Protein 6L59 (pdb70)

CATH classification: 3.40.718.10

B-factor: mean 50.69, std 16.34, range [25.05, 114.05]

Organism: Homo sapiens (NCBI:txid9606)

GO terms:
  GO:0000287 magnesium ion binding (F, IDA)
  GO:0004449 isocitrate dehydrogenase (NAD+) activity (F, IDA)
  GO:0004449 isocitrate dehydrogenase (NAD+) activity (F, EXP)
  GO:0045242 isocitrate dehydrogenase complex (NAD+) (C, IDA)
  GO:0005739 mitochondrion (C, HTP)
  GO:0005759 mitochondrial matrix (C, TAS)
  GO:0006099 tricarboxylic acid cycle (P, TAS)
  GO:0005515 protein binding (F, IPI)
  GO:0005739 mitochondrion (C, IDA)
  GO:0006099 tricarboxylic acid cycle (P, IDA)
  GO:0005634 nucleus (C, HDA)

Structure (mmCIF, N/CA/C/O backbone):
data_6L59
#
_entry.id   6L59
#
_cell.length_a   111.964
_cell.length_b   111.964
_cell.length_c   145.578
_cell.angle_alpha   90.000
_cell.angle_beta   90.000
_cell.angle_gamma   120.000
#
_symmetry.space_group_name_H-M   'P 31 2 1'
#
loop_
_entity.id
_entity.type
_entity.pdbx_description
1 polymer 'Isocitrate dehydrogenase [NAD] subunit alpha, mitochondrial'
2 polymer 'Isocitrate dehydrogenase [NAD] subunit gamma, mitochondrial'
3 non-polymer "ADENOSINE-5'-TRIPHOSPHATE"
4 non-polymer 'MAGNESIUM ION'
5 non-polymer 'CITRIC ACID'
6 water water
#
loop_
_atom_site.group_PDB
_atom_site.id
_atom_site.type_symbol
_atom_site.label_atom_id
_atom_site.label_alt_id
_atom_site.label_comp_id
_atom_site.label_asym_id
_atom_site.label_entity_id
_atom_site.label_seq_id
_atom_site.pdbx_PDB_ins_code
_atom_site.Cartn_x
_atom_site.Cartn_y
_atom_site.Cartn_z
_atom_site.occupancy
_atom_site.B_iso_or_equiv
_atom_site.auth_seq_id
_atom_site.auth_comp_id
_atom_site.auth_asym_id
_atom_site.auth_atom_id
_atom_site.pdbx_PDB_model_num
ATOM 1 N N . VAL A 1 7 ? -32.571 -13.105 34.287 1.00 85.64 4 VAL A N 1
ATOM 2 C CA . VAL A 1 7 ? -33.767 -12.457 34.822 1.00 92.47 4 VAL A CA 1
ATOM 3 C C . VAL A 1 7 ? -33.325 -11.259 35.674 1.00 92.74 4 VAL A C 1
ATOM 4 O O . VAL A 1 7 ? -33.199 -11.352 36.901 1.00 87.56 4 VAL A O 1
ATOM 8 N N . GLN A 1 8 ? -33.064 -10.139 34.995 1.00 93.78 5 GLN A N 1
ATOM 9 C CA . GLN A 1 8 ? -32.577 -8.926 35.637 1.00 88.56 5 GLN A CA 1
ATOM 10 C C . GLN A 1 8 ? -33.736 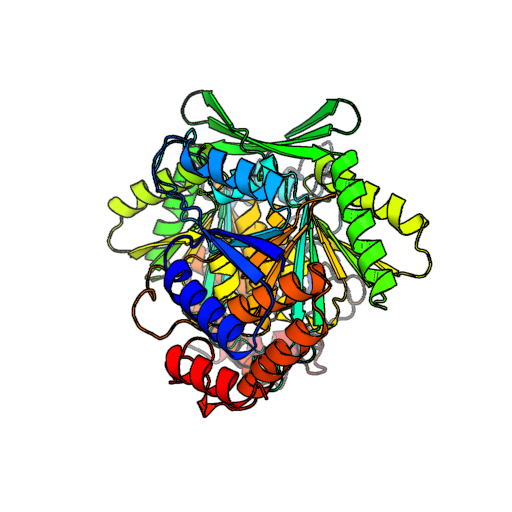-8.168 36.292 1.00 84.37 5 GLN A C 1
ATOM 11 O O . GLN A 1 8 ? -34.911 -8.529 36.153 1.00 81.64 5 GLN A O 1
ATOM 17 N N . THR A 1 9 ? -33.393 -7.113 37.037 1.00 83.88 6 THR A N 1
ATOM 18 C CA . THR A 1 9 ? -34.381 -6.271 37.700 1.00 82.29 6 THR A CA 1
ATOM 19 C C . THR A 1 9 ? -34.181 -4.810 37.315 1.00 82.57 6 THR A C 1
ATOM 20 O O . THR A 1 9 ? -33.084 -4.379 36.950 1.00 77.34 6 THR A O 1
ATOM 24 N N . VAL A 1 10 ? -35.268 -4.051 37.416 1.00 80.45 7 VAL A N 1
ATOM 25 C CA . VAL A 1 10 ? -35.286 -2.655 37.012 1.00 79.25 7 VAL A CA 1
ATOM 26 C C . VAL A 1 10 ? -35.385 -1.779 38.253 1.00 74.99 7 VAL A C 1
ATOM 27 O O . VAL A 1 10 ? -35.829 -2.210 39.321 1.00 78.72 7 VAL A O 1
ATOM 31 N N . THR A 1 11 ? -34.967 -0.528 38.104 1.00 71.16 8 THR A N 1
ATOM 32 C CA . THR A 1 11 ? -35.190 0.480 39.131 1.00 64.97 8 THR A CA 1
ATOM 33 C C . THR A 1 11 ? -36.509 1.174 38.819 1.00 65.61 8 THR A C 1
ATOM 34 O O . THR A 1 11 ? -36.624 1.881 37.813 1.00 66.13 8 THR A O 1
ATOM 38 N N . LEU A 1 12 ? -37.507 0.961 39.665 1.00 63.77 9 LEU A N 1
ATOM 39 C CA . LEU A 1 12 ? -38.812 1.582 39.496 1.00 65.18 9 LEU A CA 1
ATOM 40 C C . LEU A 1 12 ? -38.893 2.835 40.360 1.00 65.64 9 LEU A C 1
ATOM 41 O O . LEU A 1 12 ? -38.511 2.812 41.534 1.00 67.29 9 LEU A O 1
ATOM 46 N N . ILE A 1 13 ? -39.373 3.925 39.770 1.00 62.01 10 ILE A N 1
ATOM 47 C CA . ILE A 1 13 ? -39.534 5.200 40.465 1.00 60.11 10 ILE A CA 1
ATOM 48 C C . ILE A 1 13 ? -40.987 5.631 40.319 1.00 62.02 10 ILE A C 1
ATOM 49 O O . ILE A 1 13 ? -41.333 6.361 39.377 1.00 61.29 10 ILE A O 1
ATOM 54 N N . PRO A 1 14 ? -41.869 5.192 41.218 1.00 66.80 11 PRO A N 1
ATOM 55 C CA . PRO A 1 14 ? -43.307 5.452 41.025 1.00 67.14 11 PRO A CA 1
ATOM 56 C C . PRO A 1 14 ? -43.654 6.923 40.950 1.00 65.38 11 PRO A C 1
ATOM 57 O O . PRO A 1 14 ? -44.626 7.275 40.275 1.00 65.44 11 PRO A O 1
ATOM 61 N N . GLY A 1 15 ? -42.889 7.794 41.613 1.00 61.20 12 GLY A N 1
ATOM 62 C CA . GLY A 1 15 ? -43.211 9.203 41.545 1.00 60.50 12 GLY A CA 1
ATOM 63 C C . GLY A 1 15 ? -44.450 9.527 42.362 1.00 67.19 12 GLY A C 1
ATOM 64 O O . GLY A 1 15 ? -44.861 8.777 43.247 1.00 70.72 12 GLY A O 1
ATOM 65 N N . ASP A 1 16 ? -45.069 10.657 42.035 1.00 65.39 13 ASP A N 1
ATOM 66 C CA . ASP A 1 16 ? -46.085 11.246 42.893 1.00 67.06 13 ASP A CA 1
ATOM 67 C C . ASP A 1 16 ? -47.438 11.281 42.195 1.00 64.22 13 ASP A C 1
ATOM 68 O O . ASP A 1 16 ? -47.564 10.969 41.007 1.00 66.06 13 ASP A O 1
ATOM 73 N N . GLY A 1 17 ? -48.457 11.656 42.972 1.00 59.06 14 GLY A N 1
ATOM 74 C CA . GLY A 1 17 ? -49.831 11.727 42.511 1.00 61.40 14 GLY A CA 1
ATOM 75 C C . GLY A 1 17 ? -50.366 10.417 41.965 1.00 67.15 14 GLY A C 1
ATOM 76 O O . GLY A 1 17 ? -50.580 9.458 42.717 1.00 61.89 14 GLY A O 1
ATOM 77 N N . ILE A 1 18 ? -50.597 10.368 40.646 1.00 66.28 15 ILE A N 1
ATOM 78 C CA . ILE A 1 18 ? -51.029 9.134 39.991 1.00 63.04 15 ILE A CA 1
ATOM 79 C C . ILE A 1 18 ? -49.871 8.200 39.704 1.00 60.77 15 ILE A C 1
ATOM 80 O O . ILE A 1 18 ? -50.100 7.082 39.226 1.00 63.09 15 ILE A O 1
ATOM 85 N N . GLY A 1 19 ? -48.642 8.623 39.982 1.00 57.57 16 GLY A N 1
ATOM 86 C CA . GLY A 1 19 ? -47.469 7.817 39.754 1.00 56.42 16 GLY A CA 1
ATOM 87 C C . GLY A 1 19 ? -47.555 6.394 40.275 1.00 62.87 16 GLY A C 1
ATOM 88 O O . GLY A 1 19 ? -47.365 5.433 39.521 1.00 62.22 16 GLY A O 1
ATOM 89 N N . PRO A 1 20 ? -47.811 6.227 41.587 1.00 67.46 17 PRO A N 1
ATOM 90 C CA . PRO A 1 20 ? -47.908 4.858 42.141 1.00 61.58 17 PRO A CA 1
ATOM 91 C C . PRO A 1 20 ? -48.936 3.985 41.433 1.00 59.48 17 PRO A C 1
ATOM 92 O O . PRO A 1 20 ? -48.608 2.870 41.007 1.00 58.16 17 PRO A O 1
ATOM 96 N N . GLU A 1 21 ? -50.176 4.470 41.306 1.00 62.25 18 GLU A N 1
ATOM 97 C CA . GLU A 1 21 ? -51.254 3.765 40.618 1.00 61.08 18 GLU A CA 1
ATOM 98 C C . GLU A 1 21 ? -50.815 3.136 39.298 1.00 66.82 18 GLU A C 1
ATOM 99 O O . GLU A 1 21 ? -50.981 1.929 39.081 1.00 67.11 18 GLU A O 1
ATOM 105 N N . ILE A 1 22 ? -50.266 3.956 38.393 1.00 65.45 19 ILE A N 1
ATOM 106 C CA . ILE A 1 22 ? -49.910 3.447 37.070 1.00 65.96 19 ILE A CA 1
ATOM 107 C C . ILE A 1 22 ? -48.679 2.551 37.147 1.00 65.10 19 ILE A C 1
ATOM 108 O O . ILE A 1 22 ? -48.514 1.642 36.324 1.00 64.74 19 ILE A O 1
ATOM 113 N N . SER A 1 23 ? -47.793 2.777 38.120 1.00 61.38 20 SER A N 1
ATOM 114 C CA . SER A 1 23 ? -46.686 1.843 38.285 1.00 68.32 20 SER A CA 1
ATOM 115 C C . SER A 1 23 ? -47.180 0.517 38.855 1.00 68.04 20 SER A C 1
ATOM 116 O O . SER A 1 23 ? -46.629 -0.544 38.534 1.00 68.19 20 SER A O 1
ATOM 119 N N . ALA A 1 24 ? -48.229 0.556 39.680 1.00 64.43 21 ALA A N 1
ATOM 120 C CA . ALA A 1 24 ? -48.885 -0.683 40.080 1.00 71.10 21 ALA A CA 1
ATOM 121 C C . ALA A 1 24 ? -49.474 -1.382 38.864 1.00 69.11 21 ALA A C 1
ATOM 122 O O . ALA A 1 24 ? -49.275 -2.587 38.664 1.00 66.67 21 ALA A O 1
ATOM 124 N N . ALA A 1 25 ? -50.172 -0.617 38.018 1.00 71.18 22 ALA A N 1
ATOM 125 C CA . ALA A 1 25 ? -50.798 -1.181 36.826 1.00 69.59 22 ALA A CA 1
ATOM 126 C C . ALA A 1 25 ? -49.769 -1.812 35.893 1.00 67.85 22 ALA A C 1
ATOM 127 O O . ALA A 1 25 ? -50.030 -2.859 35.291 1.00 70.38 22 ALA A O 1
ATOM 129 N N . VAL A 1 26 ? -48.593 -1.195 35.764 1.00 66.67 23 VAL A N 1
ATOM 130 C CA . VAL A 1 26 ? -47.571 -1.739 34.875 1.00 66.87 23 VAL A CA 1
ATOM 131 C C . VAL A 1 26 ? -46.992 -3.022 35.454 1.00 67.06 23 VAL A C 1
ATOM 132 O O . VAL A 1 26 ? -46.690 -3.971 34.721 1.00 69.53 23 VAL A O 1
ATOM 136 N N . MET A 1 27 ? -46.837 -3.075 36.777 1.00 70.53 24 MET A N 1
ATOM 137 C CA . MET A 1 27 ? -46.291 -4.272 37.408 1.00 73.78 24 MET A CA 1
ATOM 138 C C . MET A 1 27 ? -47.239 -5.458 37.249 1.00 70.14 24 MET A C 1
ATOM 139 O O . MET A 1 27 ? -46.813 -6.563 36.887 1.00 70.64 24 MET A O 1
ATOM 144 N N . LYS A 1 28 ? -48.534 -5.241 37.488 1.00 64.63 25 LYS A N 1
ATOM 145 C CA . LYS A 1 28 ? -49.507 -6.316 37.334 1.00 68.84 25 LYS A CA 1
ATOM 146 C C . LYS A 1 28 ? -49.517 -6.857 35.903 1.00 74.84 25 LYS A C 1
ATOM 147 O O . LYS A 1 28 ? -49.692 -8.063 35.688 1.00 75.87 25 LYS A O 1
ATOM 153 N N . ILE A 1 29 ? -49.297 -5.987 34.915 1.00 71.25 26 ILE A N 1
ATOM 154 C CA . ILE A 1 29 ? -49.326 -6.412 33.520 1.00 70.79 26 ILE A CA 1
ATOM 155 C C . ILE A 1 29 ? -48.040 -7.140 33.147 1.00 72.80 26 ILE A C 1
ATOM 156 O O . ILE A 1 29 ? -48.056 -8.097 32.364 1.00 76.15 26 ILE A O 1
ATOM 161 N N . PHE A 1 30 ? -46.906 -6.692 33.679 1.00 70.23 27 PHE A N 1
ATOM 162 C CA . PHE A 1 30 ? -45.661 -7.408 33.438 1.00 74.23 27 PHE A CA 1
ATOM 163 C C . PHE A 1 30 ? -45.696 -8.791 34.071 1.00 78.77 27 PHE A C 1
ATOM 164 O O . PHE A 1 30 ? -45.065 -9.727 33.562 1.00 80.33 27 PHE A O 1
ATOM 172 N N . ASP A 1 31 ? -46.421 -8.923 35.187 1.00 79.07 28 ASP A N 1
ATOM 173 C CA . ASP A 1 31 ? -46.596 -10.211 35.851 1.00 80.51 28 ASP A CA 1
ATOM 174 C C . ASP A 1 31 ? -47.461 -11.144 35.012 1.00 80.62 28 ASP A C 1
ATOM 175 O O . ASP A 1 31 ? -47.059 -12.276 34.718 1.00 81.82 28 ASP A O 1
ATOM 180 N N . ALA A 1 32 ? -48.650 -10.674 34.605 1.00 78.05 29 ALA A N 1
ATOM 181 C CA . ALA A 1 32 ? -49.542 -11.458 33.751 1.00 78.46 29 ALA A CA 1
ATOM 182 C C . ALA A 1 32 ? -48.884 -11.878 32.443 1.00 77.92 29 ALA A C 1
ATOM 183 O O . ALA A 1 32 ? -49.387 -12.786 31.774 1.00 80.55 29 ALA A O 1
ATOM 185 N N . ALA A 1 33 ? -47.787 -11.231 32.058 1.00 77.99 30 ALA A N 1
ATOM 186 C CA . ALA A 1 33 ? -47.012 -11.618 30.893 1.00 79.99 30 ALA A CA 1
ATOM 187 C C . ALA A 1 33 ? -45.813 -12.480 31.245 1.00 79.01 30 ALA A C 1
ATOM 188 O O . ALA A 1 33 ? -45.128 -12.959 30.333 1.00 82.02 30 ALA A O 1
ATOM 190 N N . LYS A 1 34 ? -45.547 -12.679 32.536 1.00 79.57 31 LYS A N 1
ATOM 191 C CA . LYS A 1 34 ? -44.369 -13.404 33.009 1.00 80.88 31 LYS A CA 1
ATOM 192 C C . LYS A 1 34 ? -43.092 -12.808 32.417 1.00 81.19 31 LYS A C 1
ATOM 193 O O . LYS A 1 34 ? -42.220 -13.514 31.904 1.00 82.69 31 LYS A O 1
ATOM 195 N N . ALA A 1 35 ? -42.994 -11.488 32.478 1.00 79.46 32 ALA A N 1
ATOM 196 C CA . ALA A 1 35 ? -41.782 -10.824 32.026 1.00 77.97 32 ALA A CA 1
ATOM 197 C C . ALA A 1 35 ? -40.662 -11.092 33.026 1.00 77.49 32 ALA A C 1
ATOM 198 O O . ALA A 1 35 ? -40.867 -10.920 34.234 1.00 73.72 32 ALA A O 1
ATOM 200 N N . PRO A 1 36 ? -39.464 -11.513 32.574 1.00 76.59 33 PRO A N 1
ATOM 201 C CA . PRO A 1 36 ? -38.360 -11.754 33.521 1.00 77.95 33 PRO A CA 1
ATOM 202 C C . PRO A 1 36 ? -37.919 -10.498 34.262 1.00 80.18 33 PRO A C 1
ATOM 203 O O . PRO A 1 36 ? -36.723 -10.187 34.326 1.00 81.38 33 PRO A O 1
ATOM 207 N N . ILE A 1 37 ? -38.883 -9.787 34.849 1.00 78.13 34 ILE A N 1
ATOM 208 C CA . ILE A 1 37 ? -38.678 -8.439 35.368 1.00 80.40 34 ILE A CA 1
ATOM 209 C C . ILE A 1 37 ? -39.421 -8.303 36.694 1.00 79.76 34 ILE A C 1
ATOM 210 O O . ILE A 1 37 ? -40.647 -8.456 36.740 1.00 79.92 34 ILE A O 1
ATOM 215 N N . GLN A 1 38 ? -38.682 -8.017 37.766 1.00 78.28 35 GLN A N 1
ATOM 216 C CA . GLN A 1 38 ? -39.241 -7.568 39.035 1.00 82.33 35 GLN A CA 1
ATOM 217 C C . GLN A 1 38 ? -38.622 -6.217 39.390 1.00 80.88 35 GLN A C 1
ATOM 218 O O . GLN A 1 38 ? -37.549 -5.851 38.900 1.00 78.89 35 GLN A O 1
ATOM 224 N N . TRP A 1 39 ? -39.313 -5.481 40.253 1.00 80.66 36 TRP A N 1
ATOM 225 C CA . TRP A 1 39 ? -39.122 -4.050 40.431 1.00 79.35 36 TRP A CA 1
ATOM 226 C C . TRP A 1 39 ? -38.451 -3.736 41.766 1.00 80.06 36 TRP A C 1
ATOM 227 O O . TRP A 1 39 ? -38.769 -4.342 42.795 1.00 81.25 36 TRP A O 1
ATOM 238 N N . GLU A 1 40 ? -37.524 -2.778 41.739 1.00 80.92 37 GLU A N 1
ATOM 239 C CA . GLU A 1 40 ? -36.767 -2.316 42.908 1.00 75.14 37 GLU A CA 1
ATOM 240 C C . GLU A 1 40 ? -37.132 -0.850 43.171 1.00 71.51 37 GLU A C 1
ATOM 241 O O . GLU A 1 40 ? -36.456 0.064 42.694 1.00 74.37 37 GLU A O 1
ATOM 247 N N . GLU A 1 41 ? -38.211 -0.634 43.928 1.00 68.07 38 GLU A N 1
ATOM 248 C CA . GLU A 1 41 ? -38.752 0.710 44.110 1.00 68.64 38 GLU A CA 1
ATOM 249 C C . GLU A 1 41 ? -37.736 1.631 44.774 1.00 74.34 38 GLU A C 1
ATOM 250 O O . GLU A 1 41 ? -37.033 1.237 45.708 1.00 75.82 38 GLU A O 1
ATOM 256 N N . ARG A 1 42 ? -37.681 2.877 44.299 1.00 74.41 39 ARG A N 1
ATOM 257 C CA . ARG A 1 42 ? -36.683 3.835 44.754 1.00 72.97 39 ARG A CA 1
ATOM 258 C C . ARG A 1 42 ? -37.219 5.256 44.616 1.00 73.86 39 ARG A C 1
ATOM 259 O O . ARG A 1 42 ? -37.930 5.570 43.658 1.00 74.90 39 ARG A O 1
ATOM 267 N N . ASN A 1 43 ? -36.872 6.108 45.578 1.00 79.19 40 ASN A N 1
ATOM 268 C CA . ASN A 1 43 ? -37.344 7.488 45.635 1.00 81.51 40 ASN A CA 1
ATOM 269 C C . ASN A 1 43 ? -36.205 8.429 45.271 1.00 83.37 40 ASN A C 1
ATOM 270 O O . ASN A 1 43 ? -35.180 8.458 45.958 1.00 89.46 40 ASN A O 1
ATOM 275 N N . VAL A 1 44 ? -36.387 9.199 44.200 1.00 85.62 41 VAL A N 1
ATOM 276 C CA . VAL A 1 44 ? -35.484 10.292 43.852 1.00 86.42 41 VAL A CA 1
ATOM 277 C C . VAL A 1 44 ? -36.118 11.594 44.317 1.00 89.55 41 VAL A C 1
ATOM 278 O O . VAL A 1 44 ? -37.287 11.870 44.016 1.00 95.62 41 VAL A O 1
ATOM 282 N N . THR A 1 45 ? -35.359 12.381 45.070 1.00 92.11 42 THR A N 1
ATOM 283 C CA . THR A 1 45 ? -35.799 13.688 45.534 1.00 92.54 42 THR A CA 1
ATOM 284 C C . THR A 1 45 ? -34.556 14.539 45.729 1.00 92.16 42 THR A C 1
ATOM 285 O O . THR A 1 45 ? -33.497 14.032 46.109 1.00 93.34 42 THR A O 1
ATOM 289 N N . ALA A 1 46 ? -34.682 15.829 45.447 1.00 90.89 43 ALA A N 1
ATOM 290 C CA . ALA A 1 46 ? -33.562 16.731 45.663 1.00 93.13 43 ALA A CA 1
ATOM 291 C C . ALA A 1 46 ? -33.229 16.796 47.154 1.00 94.16 43 ALA A C 1
ATOM 292 O O . ALA A 1 46 ? -34.100 17.095 47.978 1.00 91.51 43 ALA A O 1
ATOM 294 N N . ILE A 1 47 ? -31.975 16.479 47.507 1.00 90.91 44 ILE A N 1
ATOM 295 C CA . ILE A 1 47 ? -31.510 16.528 48.891 1.00 92.98 44 ILE A CA 1
ATOM 296 C C . ILE A 1 47 ? -30.104 17.123 48.944 1.00 94.64 44 ILE A C 1
ATOM 297 O O . ILE A 1 47 ? -29.395 17.196 47.937 1.00 93.66 44 ILE A O 1
ATOM 302 N N . GLN A 1 48 ? -29.706 17.535 50.155 1.00 92.60 45 GLN A N 1
ATOM 303 C CA . GLN A 1 48 ? -28.423 18.202 50.427 1.00 87.57 45 GLN A CA 1
ATOM 304 C C . GLN A 1 48 ? -28.226 19.438 49.549 1.00 88.72 45 GLN A C 1
ATOM 305 O O . GLN A 1 48 ? -28.883 20.465 49.741 1.00 88.51 45 GLN A O 1
ATOM 307 N N . TRP A 1 54 ? -26.943 19.860 45.977 1.00 88.64 51 TRP A N 1
ATOM 308 C CA . TRP A 1 54 ? -28.119 19.263 45.350 1.00 88.00 51 TRP A CA 1
ATOM 309 C C . TRP A 1 54 ? -27.780 17.909 44.706 1.00 89.37 51 TRP A C 1
ATOM 310 O O . TRP A 1 54 ? -26.771 17.780 44.004 1.00 88.13 51 TRP A O 1
ATOM 321 N N . MET A 1 55 ? -28.630 16.908 44.940 1.00 89.34 52 MET A N 1
ATOM 322 C CA . MET A 1 55 ? -28.379 15.546 44.476 1.00 87.66 52 MET A CA 1
ATOM 323 C C . MET A 1 55 ? -29.645 14.713 44.639 1.00 87.27 52 MET A C 1
ATOM 324 O O . MET A 1 55 ? -30.588 15.112 45.332 1.00 84.99 52 MET A O 1
ATOM 329 N N . ILE A 1 56 ? -29.654 13.552 43.984 1.00 85.07 53 ILE A N 1
ATOM 330 C CA . ILE A 1 56 ? -30.679 12.531 44.208 1.00 84.42 53 ILE A CA 1
ATOM 331 C C . ILE A 1 56 ? -30.148 11.581 45.275 1.00 81.29 53 ILE A C 1
ATOM 332 O O . ILE A 1 56 ? -28.925 11.392 45.369 1.00 80.61 53 ILE A O 1
ATOM 337 N N . PRO A 1 57 ? -31.016 10.963 46.083 1.00 82.11 54 PRO A N 1
ATOM 338 C CA . PRO A 1 57 ? -30.537 10.132 47.198 1.00 81.52 54 PRO A CA 1
ATOM 339 C C . PRO A 1 57 ? -29.559 9.055 46.744 1.00 80.88 54 PRO A C 1
ATOM 340 O O . PRO A 1 57 ? -29.576 8.608 45.594 1.00 81.24 54 PRO A O 1
ATOM 344 N N . SER A 1 58 ? -28.683 8.656 47.671 1.00 77.29 55 SER A N 1
ATOM 345 C CA . SER A 1 58 ? -27.631 7.696 47.355 1.00 74.96 55 SER A CA 1
ATOM 346 C C . SER A 1 58 ? -28.199 6.322 47.024 1.00 76.23 55 SER A C 1
ATOM 347 O O . SER A 1 58 ? -27.632 5.600 46.193 1.00 72.94 55 SER A O 1
ATOM 350 N N . GLU A 1 59 ? -29.306 5.943 47.674 1.00 77.65 56 GLU A N 1
ATOM 351 C CA . GLU A 1 59 ? -29.962 4.669 47.401 1.00 77.17 56 GLU A CA 1
ATOM 352 C C . GLU A 1 59 ? -30.563 4.621 46.001 1.00 77.80 56 GLU A C 1
ATOM 353 O O . GLU A 1 59 ? -30.785 3.527 45.467 1.00 72.54 56 GLU A O 1
ATOM 355 N N . ALA A 1 60 ? -30.827 5.783 45.399 1.00 80.31 57 ALA A N 1
ATOM 356 C CA . ALA A 1 60 ? -31.335 5.836 44.033 1.00 74.87 57 ALA A CA 1
ATOM 357 C C . ALA A 1 60 ? -30.208 5.712 43.013 1.00 68.57 57 ALA A C 1
ATOM 358 O O . ALA A 1 60 ? -30.265 4.861 42.120 1.00 68.70 57 ALA A O 1
ATOM 360 N N . LYS A 1 61 ? -29.162 6.536 43.142 1.00 73.03 58 LYS A N 1
ATOM 361 C CA . LYS A 1 61 ? -28.041 6.455 42.207 1.00 72.79 58 LYS A CA 1
ATOM 362 C C . LYS A 1 61 ? -27.380 5.085 42.239 1.00 72.10 58 LYS A C 1
ATOM 363 O O . LYS A 1 61 ? -26.791 4.658 41.239 1.00 70.29 58 LYS A O 1
ATOM 365 N N . GLU A 1 62 ? -27.477 4.378 43.370 1.00 74.88 59 GLU A N 1
ATOM 366 C CA . GLU A 1 62 ? -26.846 3.069 43.500 1.00 71.47 59 GLU A CA 1
ATOM 367 C C . GLU A 1 62 ? -27.623 1.995 42.741 1.00 69.22 59 GLU A C 1
ATOM 368 O O . GLU A 1 62 ? -27.031 1.203 41.995 1.00 71.23 59 GLU A O 1
ATOM 370 N N . SER A 1 63 ? -28.951 1.950 42.914 1.00 65.59 60 SER A N 1
ATOM 371 C CA . SER A 1 63 ? -29.759 1.000 42.149 1.00 68.50 60 SER A CA 1
ATOM 372 C C . SER A 1 63 ? -29.566 1.205 40.653 1.00 73.65 60 SER A C 1
ATOM 373 O O . SER A 1 63 ? -29.394 0.237 39.901 1.00 74.91 60 SER A O 1
ATOM 376 N N . MET A 1 64 ? -29.579 2.466 40.206 1.00 72.37 61 MET A N 1
ATOM 377 C CA . MET A 1 64 ? -29.531 2.748 38.776 1.00 69.70 61 MET A CA 1
ATOM 378 C C . MET A 1 64 ? -28.156 2.446 38.193 1.00 70.81 61 MET A C 1
ATOM 379 O O . MET A 1 64 ? -28.055 1.959 37.065 1.00 72.49 61 MET A O 1
ATOM 384 N N . ASP A 1 65 ? -27.080 2.709 38.938 1.00 73.99 62 ASP A N 1
ATOM 385 C CA . ASP A 1 65 ? -25.775 2.258 38.464 1.00 72.62 62 ASP A CA 1
ATOM 386 C C . ASP A 1 65 ? -25.663 0.739 38.475 1.00 73.89 62 ASP A C 1
ATOM 387 O O . ASP A 1 65 ? -24.826 0.187 37.756 1.00 76.73 62 ASP A O 1
ATOM 392 N N . LYS A 1 66 ? -26.484 0.056 39.274 1.00 74.55 63 LYS A N 1
ATOM 393 C CA . LYS A 1 66 ? -26.425 -1.400 39.348 1.00 75.15 63 LYS A CA 1
ATOM 394 C C . LYS A 1 66 ? -27.242 -2.036 38.227 1.00 75.25 63 LYS A C 1
ATOM 395 O O . LYS A 1 66 ? -26.701 -2.747 37.373 1.00 73.43 63 LYS A O 1
ATOM 397 N N . ASN A 1 67 ? -28.553 -1.777 38.219 1.00 72.45 64 ASN A N 1
ATOM 398 C CA . ASN A 1 67 ? -29.452 -2.357 37.229 1.00 75.65 64 ASN A CA 1
ATOM 399 C C . ASN A 1 67 ? -29.308 -1.701 35.853 1.00 76.13 64 ASN A C 1
ATOM 400 O O . ASN A 1 67 ? -29.528 -2.367 34.829 1.00 75.90 64 ASN A O 1
ATOM 405 N N . LYS A 1 68 ? -28.923 -0.420 35.808 1.00 75.50 65 LYS A N 1
ATOM 406 C CA . LYS A 1 68 ? -28.747 0.408 34.612 1.00 74.17 65 LYS A CA 1
ATOM 407 C C . LYS A 1 68 ? -30.049 0.670 33.863 1.00 68.69 65 LYS A C 1
ATOM 408 O O . LYS A 1 68 ? -30.039 1.406 32.886 1.00 74.70 65 LYS A O 1
ATOM 414 N N . MET A 1 69 ? -31.169 0.129 34.318 1.00 69.04 66 MET A N 1
ATOM 415 C CA . MET A 1 69 ? -32.463 0.313 33.682 1.00 64.52 66 MET A CA 1
ATOM 416 C C . MET A 1 69 ? -33.445 0.890 34.688 1.00 67.39 66 MET A C 1
ATOM 417 O O . MET A 1 69 ? -33.596 0.350 35.791 1.00 67.78 66 MET A O 1
ATOM 422 N N . GLY A 1 70 ? -34.127 1.962 34.302 1.00 60.91 67 GLY A N 1
ATOM 423 C CA . GLY A 1 70 ? -35.124 2.572 35.157 1.00 56.98 67 GLY A CA 1
ATOM 424 C C . GLY A 1 70 ? -36.429 2.805 34.430 1.00 55.32 67 GLY A C 1
ATOM 425 O O . GLY A 1 70 ? -36.464 3.023 33.218 1.00 58.01 67 GLY A O 1
ATOM 426 N N . LEU A 1 71 ? -37.513 2.759 35.194 1.00 51.64 68 LEU A N 1
ATOM 427 C CA . LEU A 1 71 ? -38.822 3.185 34.722 1.00 55.04 68 LEU A CA 1
ATOM 428 C C . LEU A 1 71 ? -39.336 4.223 35.707 1.00 57.30 68 LEU A C 1
ATOM 429 O O . LEU A 1 71 ? -39.513 3.921 36.894 1.00 57.53 68 LEU A O 1
ATOM 434 N N . LYS A 1 72 ? -39.562 5.443 35.218 1.00 58.53 69 LYS A N 1
ATOM 435 C CA . LYS A 1 72 ? -39.898 6.584 36.058 1.00 57.30 69 LYS A CA 1
ATOM 436 C C . LYS A 1 72 ? -41.284 7.104 35.708 1.00 55.22 69 LYS A C 1
ATOM 437 O O . LYS A 1 72 ? -41.590 7.310 34.530 1.00 60.22 69 LYS A O 1
ATOM 443 N N . GLY A 1 73 ? -42.116 7.313 36.723 1.00 54.99 70 GLY A N 1
ATOM 444 C CA . GLY A 1 73 ? -43.405 7.942 36.537 1.00 55.05 70 GLY A CA 1
ATOM 445 C C . GLY A 1 73 ? -43.328 9.425 36.847 1.00 53.99 70 GLY A C 1
ATOM 446 O O . GLY A 1 73 ? -42.245 9.964 37.086 1.00 55.89 70 GLY A O 1
ATOM 447 N N . PRO A 1 74 ? -44.473 10.106 36.886 1.00 51.29 71 PRO A N 1
ATOM 448 C CA . PRO A 1 74 ? -44.453 11.572 37.017 1.00 60.75 71 PRO A CA 1
ATOM 449 C C . PRO A 1 74 ? -44.047 12.044 38.412 1.00 65.90 71 PRO A C 1
ATOM 450 O O . PRO A 1 74 ? -44.505 11.519 39.429 1.00 63.68 71 PRO A O 1
ATOM 454 N N . LEU A 1 75 ? -43.199 13.071 38.442 1.00 66.82 72 LEU A N 1
ATOM 455 C CA . LEU A 1 75 ? -42.725 13.697 39.668 1.00 67.90 72 LEU A CA 1
ATOM 456 C C . LEU A 1 75 ? -43.379 15.064 39.832 1.00 70.96 72 LEU A C 1
ATOM 457 O O . LEU A 1 75 ? -43.779 15.701 38.853 1.00 68.35 72 LEU A O 1
ATOM 462 N N . LYS A 1 76 ? -43.485 15.514 41.081 1.00 77.16 73 LYS A N 1
ATOM 463 C CA . LYS A 1 76 ? -44.025 16.839 41.341 1.00 75.58 73 LYS A CA 1
ATOM 464 C C . LYS A 1 76 ? -42.934 17.891 41.170 1.00 79.78 73 LYS A C 1
ATOM 465 O O . LYS A 1 76 ? -41.735 17.589 41.161 1.00 77.96 73 LYS A O 1
ATOM 467 N N . THR A 1 77 ? -43.366 19.140 41.019 1.00 83.63 74 THR A N 1
ATOM 468 C CA . THR A 1 77 ? -42.441 20.252 40.816 1.00 83.06 74 THR A CA 1
ATOM 469 C C . THR A 1 77 ? -42.341 21.106 42.080 1.00 80.09 74 THR A C 1
ATOM 470 O O . THR A 1 77 ? -41.426 20.934 42.890 1.00 78.71 74 THR A O 1
ATOM 472 N N . PRO A 1 84 ? -34.209 22.819 42.015 1.00 91.25 81 PRO A N 1
ATOM 473 C CA . PRO A 1 84 ? -33.698 22.354 40.718 1.00 89.30 81 PRO A CA 1
ATOM 474 C C . PRO A 1 84 ? -34.572 21.278 40.067 1.00 90.29 81 PRO A C 1
ATOM 475 O O . PRO A 1 84 ? -34.987 20.338 40.756 1.00 91.39 81 PRO A O 1
ATOM 479 N N . SER A 1 85 ? -34.859 21.440 38.772 1.00 87.40 82 SER A N 1
ATOM 480 C CA . SER A 1 85 ? -35.546 20.419 37.987 1.00 86.06 82 SER A CA 1
ATOM 481 C C . SER A 1 85 ? -34.862 19.070 38.157 1.00 84.38 82 SER A C 1
ATOM 482 O O . SER A 1 85 ? -33.640 18.965 38.052 1.00 84.01 82 SER A O 1
ATOM 485 N N . MET A 1 86 ? -35.649 18.028 38.425 1.00 83.56 83 MET A N 1
ATOM 486 C CA . MET A 1 86 ? -35.037 16.724 38.647 1.00 82.44 83 MET A CA 1
ATOM 487 C C . MET A 1 86 ? -34.689 16.010 37.347 1.00 80.58 83 MET A C 1
ATOM 488 O O . MET A 1 86 ? -33.717 15.247 37.317 1.00 77.69 83 MET A O 1
ATOM 493 N N . ASN A 1 87 ? -35.454 16.217 36.270 1.00 81.49 84 ASN A N 1
ATOM 494 C CA . ASN A 1 87 ? -35.039 15.612 35.010 1.00 81.21 84 ASN A CA 1
ATOM 495 C C . ASN A 1 87 ? -33.766 16.273 34.492 1.00 77.80 84 ASN A C 1
ATOM 496 O O . ASN A 1 87 ? -32.986 15.639 33.772 1.00 77.65 84 ASN A O 1
ATOM 501 N N . LEU A 1 88 ? -33.525 17.530 34.872 1.00 79.91 85 LEU A N 1
ATOM 502 C CA . LEU A 1 88 ? -32.197 18.107 34.696 1.00 76.53 85 LEU A CA 1
ATOM 503 C C . LEU A 1 88 ? -31.191 17.415 35.608 1.00 73.44 85 LEU A C 1
ATOM 504 O O . LEU A 1 88 ? -30.084 17.063 35.181 1.00 69.05 85 LEU A O 1
ATOM 509 N N . LEU A 1 89 ? -31.570 17.204 36.870 1.00 73.03 86 LEU A N 1
ATOM 510 C CA . LEU A 1 89 ? -30.683 16.547 37.826 1.00 74.11 86 LEU A CA 1
ATOM 511 C C . LEU A 1 89 ? -30.311 15.142 37.361 1.00 69.90 86 LEU A C 1
ATOM 512 O O . LEU A 1 89 ? -29.126 14.790 37.297 1.00 64.96 86 LEU A O 1
ATOM 517 N N . LEU A 1 90 ? -31.318 14.327 37.023 1.00 69.48 87 LEU A N 1
ATOM 518 C CA . LEU A 1 90 ? -31.070 12.966 36.548 1.00 67.56 87 LEU A CA 1
ATOM 519 C C . LEU A 1 90 ? -30.228 12.957 35.280 1.00 65.43 87 LEU A C 1
ATOM 520 O O . LEU A 1 90 ? -29.375 12.079 35.106 1.00 61.64 87 LEU A O 1
ATOM 525 N N . ARG A 1 91 ? -30.463 13.924 34.380 1.00 64.77 88 ARG A N 1
ATOM 526 C CA . ARG A 1 91 ? -29.724 13.978 33.123 1.00 62.32 88 ARG A CA 1
ATOM 527 C C . ARG A 1 91 ? -28.238 14.177 33.372 1.00 62.02 88 ARG A C 1
ATOM 528 O O . ARG A 1 91 ? -27.401 13.447 32.830 1.00 59.77 88 ARG A O 1
ATOM 536 N N . LYS A 1 92 ? -27.891 15.185 34.176 1.00 65.24 89 LYS A N 1
ATOM 537 C CA . LYS A 1 92 ? -26.489 15.412 34.501 1.00 65.75 89 LYS A CA 1
ATOM 538 C C . LYS A 1 92 ? -25.921 14.265 35.327 1.00 61.97 89 LYS A C 1
ATOM 539 O O . LYS A 1 92 ? -24.754 13.895 35.152 1.00 60.26 89 LYS A O 1
ATOM 545 N N . THR A 1 93 ? -26.740 13.674 36.206 1.00 63.68 90 THR A N 1
ATOM 546 C CA . THR A 1 93 ? -26.260 12.606 37.080 1.00 64.40 90 THR A CA 1
ATOM 547 C C . THR A 1 93 ? -25.920 11.335 36.305 1.00 66.74 90 THR A C 1
ATOM 548 O O . THR A 1 93 ? -24.980 10.624 36.675 1.00 65.65 90 THR A O 1
ATOM 552 N N . PHE A 1 94 ? -26.644 11.040 35.221 1.00 67.42 91 PHE A N 1
ATOM 553 C CA . PHE A 1 94 ? -26.386 9.839 34.429 1.00 67.24 91 PHE A CA 1
ATOM 554 C C . PHE A 1 94 ? -25.926 10.129 33.003 1.00 63.58 91 PHE A C 1
ATOM 555 O O . PHE A 1 94 ? -25.821 9.191 32.202 1.00 65.07 91 PHE A O 1
ATOM 563 N N . ASP A 1 95 ? -25.635 11.389 32.669 1.00 61.60 92 ASP A N 1
ATOM 564 C CA . ASP A 1 95 ? -25.221 11.777 31.319 1.00 63.23 92 ASP A CA 1
ATOM 565 C C . ASP A 1 95 ? -26.249 11.327 30.272 1.00 63.98 92 ASP A C 1
ATOM 566 O O . ASP A 1 95 ? -25.902 10.764 29.231 1.00 60.47 92 ASP A O 1
ATOM 571 N N . LEU A 1 96 ? -27.530 11.569 30.561 1.00 60.05 93 LEU A N 1
ATOM 572 C CA . LEU A 1 96 ? -28.615 11.232 29.648 1.00 59.07 93 LEU A CA 1
ATOM 573 C C . LEU A 1 96 ? -28.570 12.124 28.409 1.00 62.27 93 LEU A C 1
ATOM 574 O O . LEU A 1 96 ? -29.180 13.199 28.386 1.00 62.38 93 LEU A O 1
ATOM 579 N N . TYR A 1 97 ? -27.861 11.685 27.370 1.00 57.23 94 TYR A N 1
ATOM 580 C CA . TYR A 1 97 ? -27.595 12.532 26.217 1.00 58.63 94 TYR A CA 1
ATOM 581 C C . TYR A 1 97 ? -28.573 12.353 25.059 1.00 54.46 94 TYR A C 1
ATOM 582 O O . TYR A 1 97 ? -28.507 13.134 24.108 1.00 54.43 94 TYR A O 1
ATOM 591 N N . ALA A 1 98 ? -29.469 11.367 25.098 1.00 52.82 95 ALA A N 1
ATOM 592 C CA . ALA A 1 98 ? -30.335 11.069 23.956 1.00 51.67 95 ALA A CA 1
ATOM 593 C C . ALA A 1 98 ? -31.766 10.871 24.432 1.00 52.35 95 ALA A C 1
ATOM 594 O O . ALA A 1 98 ? -32.073 9.873 25.093 1.00 56.20 95 ALA A O 1
ATOM 596 N N . ASN A 1 99 ? -32.637 11.819 24.098 1.00 47.76 96 ASN A N 1
ATOM 597 C CA . ASN A 1 99 ? -34.067 11.695 24.346 1.00 46.71 96 ASN A CA 1
ATOM 598 C C . ASN A 1 99 ? -34.716 11.077 23.113 1.00 52.21 96 ASN A C 1
ATOM 599 O O . ASN A 1 99 ? -34.438 11.491 21.980 1.00 51.84 96 ASN A O 1
ATOM 604 N N . VAL A 1 100 ? -35.543 10.060 23.326 1.00 51.92 97 VAL A N 1
ATOM 605 C CA . VAL A 1 100 ? -36.117 9.278 22.239 1.00 49.41 97 VAL A CA 1
ATOM 606 C C . VAL A 1 100 ? -37.613 9.184 22.472 1.00 52.02 97 VAL A C 1
ATOM 607 O O . VAL A 1 100 ? -38.053 8.751 23.545 1.00 49.61 97 VAL A O 1
ATOM 611 N N . ARG A 1 101 ? -38.397 9.596 21.480 1.00 47.71 98 ARG A N 1
ATOM 612 C CA . ARG A 1 101 ? -39.852 9.521 21.579 1.00 48.14 98 ARG A CA 1
ATOM 613 C C . ARG A 1 101 ? -40.444 8.936 20.300 1.00 51.43 98 ARG A C 1
ATOM 614 O O . ARG A 1 101 ? -40.623 9.658 19.301 1.00 50.37 98 ARG A O 1
ATOM 622 N N . PRO A 1 102 ? -40.754 7.638 20.287 1.00 53.18 99 PRO A N 1
ATOM 623 C CA . PRO A 1 102 ? -41.487 7.060 19.154 1.00 49.13 99 PRO A CA 1
ATOM 624 C C . PRO A 1 102 ? -42.968 7.386 19.285 1.00 50.84 99 PRO A C 1
ATOM 625 O O . PRO A 1 102 ? -43.560 7.198 20.353 1.00 52.16 99 PRO A O 1
ATOM 629 N N . CYS A 1 103 ? -43.557 7.893 18.196 1.00 48.82 100 CYS A N 1
ATOM 630 C CA . CYS A 1 103 ? -44.970 8.257 18.150 1.00 50.03 100 CYS A CA 1
ATOM 631 C C . CYS A 1 103 ? -45.642 7.464 17.042 1.00 53.87 100 CYS A C 1
ATOM 632 O O . CYS A 1 103 ? -45.246 7.559 15.866 1.00 51.19 100 CYS A O 1
ATOM 635 N N . VAL A 1 104 ? -46.655 6.685 17.434 1.00 54.75 101 VAL A N 1
ATOM 636 C CA . VAL A 1 104 ? -47.413 5.806 16.544 1.00 51.13 101 VAL A CA 1
ATOM 637 C C . VAL A 1 104 ? -48.887 6.113 16.741 1.00 53.35 101 VAL A C 1
ATOM 638 O O . VAL A 1 104 ? -49.352 6.166 17.885 1.00 53.33 101 VAL A O 1
ATOM 642 N N . SER A 1 105 ? -49.620 6.333 15.648 1.00 51.47 102 SER A N 1
ATOM 643 C CA . SER A 1 105 ? -51.057 6.524 15.803 1.00 55.53 102 SER A CA 1
ATOM 644 C C . SER A 1 105 ? -51.658 5.286 16.463 1.00 53.86 102 SER A C 1
ATOM 645 O O . SER A 1 105 ? -51.190 4.161 16.265 1.00 56.59 102 SER A O 1
ATOM 648 N N . ILE A 1 106 ? -52.679 5.500 17.282 1.00 53.16 103 ILE A N 1
ATOM 649 C CA . ILE A 1 106 ? -53.252 4.435 18.096 1.00 59.97 103 ILE A CA 1
ATOM 650 C C . ILE A 1 106 ? -54.621 4.092 17.534 1.00 59.08 103 ILE A C 1
ATOM 651 O O . ILE A 1 106 ? -55.507 4.953 17.478 1.00 60.79 103 ILE A O 1
ATOM 656 N N . GLU A 1 107 ? -54.794 2.838 17.119 1.00 61.72 104 GLU A N 1
ATOM 657 C CA . GLU A 1 107 ? -56.102 2.359 16.691 1.00 64.87 104 GLU A CA 1
ATOM 658 C C . GLU A 1 107 ? -57.060 2.374 17.874 1.00 64.77 104 GLU A C 1
ATOM 659 O O . GLU A 1 107 ? -56.780 1.767 18.913 1.00 67.63 104 GLU A O 1
ATOM 665 N N . GLY A 1 108 ? -58.188 3.066 17.723 1.00 66.93 105 GLY A N 1
ATOM 666 C CA . GLY A 1 108 ? -59.148 3.230 18.785 1.00 67.94 105 GLY A CA 1
ATOM 667 C C . GLY A 1 108 ? -59.125 4.598 19.440 1.00 68.04 105 GLY A C 1
ATOM 668 O O . GLY A 1 108 ? -60.150 5.037 19.976 1.00 68.07 105 GLY A O 1
ATOM 669 N N . TYR A 1 109 ? -57.984 5.277 19.417 1.00 66.59 106 TYR A N 1
ATOM 670 C CA . TYR A 1 109 ? -57.886 6.662 19.875 1.00 67.84 106 TYR A CA 1
ATOM 671 C C . TYR A 1 109 ? -57.757 7.559 18.643 1.00 67.32 106 TYR A C 1
ATOM 672 O O . TYR A 1 109 ? -56.653 7.781 18.134 1.00 60.51 106 TYR A O 1
ATOM 681 N N . LYS A 1 110 ? -58.891 8.089 18.186 1.00 68.64 107 LYS A N 1
ATOM 682 C CA . LYS A 1 110 ? -58.990 8.803 16.915 1.00 69.44 107 LYS A CA 1
ATOM 683 C C . LYS A 1 110 ? -58.465 10.229 17.056 1.00 65.26 107 LYS A C 1
ATOM 684 O O . LYS A 1 110 ? -59.051 11.049 17.772 1.00 71.12 107 LYS A O 1
ATOM 690 N N . THR A 1 111 ? -57.369 10.531 16.374 1.00 58.10 108 THR A N 1
ATOM 691 C CA . THR A 1 111 ? -56.940 11.892 16.089 1.00 57.03 108 THR A CA 1
ATOM 692 C C . THR A 1 111 ? -56.988 12.126 14.581 1.00 56.27 108 THR A C 1
ATOM 693 O O . THR A 1 111 ? -57.039 11.170 13.799 1.00 53.40 108 THR A O 1
ATOM 697 N N . PRO A 1 112 ? -56.965 13.389 14.131 1.00 51.98 109 PRO A N 1
ATOM 698 C CA . PRO A 1 112 ? -56.976 13.643 12.684 1.00 47.22 109 PRO A CA 1
ATOM 699 C C . PRO A 1 112 ? -55.723 13.154 11.975 1.00 49.07 109 PRO A C 1
ATOM 700 O O . PRO A 1 112 ? -55.601 13.332 10.764 1.00 52.90 109 PRO A O 1
ATOM 704 N N . TYR A 1 113 ? -54.789 12.541 12.692 1.00 47.66 110 TYR A N 1
ATOM 705 C CA . TYR A 1 113 ? -53.553 12.027 12.108 1.00 48.04 110 TYR A CA 1
ATOM 706 C C . TYR A 1 113 ? -53.497 10.533 12.393 1.00 54.21 110 TYR A C 1
ATOM 707 O O . TYR A 1 113 ? -53.284 10.123 13.544 1.00 56.25 110 TYR A O 1
ATOM 716 N N . THR A 1 114 ? -53.681 9.723 11.349 1.00 54.13 111 THR A N 1
ATOM 717 C CA . THR A 1 114 ? -53.839 8.285 11.517 1.00 57.59 111 THR A CA 1
ATOM 718 C C . THR A 1 114 ? -52.666 7.478 10.982 1.00 56.39 111 THR A C 1
ATOM 719 O O . THR A 1 114 ? -52.652 6.255 11.153 1.00 57.60 111 THR A O 1
ATOM 723 N N . ASP A 1 115 ? -51.674 8.108 10.361 1.00 49.65 112 ASP A N 1
ATOM 724 C CA . ASP A 1 115 ? -50.574 7.349 9.775 1.00 53.13 112 ASP A CA 1
ATOM 725 C C . ASP A 1 115 ? -49.217 7.780 10.324 1.00 53.08 112 ASP A C 1
ATOM 726 O O . ASP A 1 115 ? -48.207 7.722 9.619 1.00 53.76 112 ASP A O 1
ATOM 731 N N . VAL A 1 116 ? -49.171 8.176 11.591 1.00 51.64 113 VAL A N 1
ATOM 732 C CA . VAL A 1 116 ? -47.935 8.666 12.185 1.00 48.51 113 VAL A CA 1
ATOM 733 C C . VAL A 1 116 ? -47.114 7.490 12.689 1.00 49.96 113 VAL A C 1
ATOM 734 O O . VAL A 1 116 ? -47.601 6.653 13.457 1.00 52.66 113 VAL A O 1
ATOM 738 N N . ASN A 1 117 ? -45.856 7.437 12.270 1.00 47.18 114 ASN A N 1
ATOM 739 C CA . ASN A 1 117 ? -44.881 6.541 12.879 1.00 48.01 114 ASN A CA 1
ATOM 740 C C . ASN A 1 117 ? -43.531 7.246 12.773 1.00 47.81 114 ASN A C 1
ATOM 741 O O . ASN A 1 117 ? -42.770 7.023 11.830 1.00 46.41 114 ASN A O 1
ATOM 746 N N . ILE A 1 118 ? -43.251 8.090 13.760 1.00 50.90 115 ILE A N 1
ATOM 747 C CA . ILE A 1 118 ? -42.061 8.925 13.796 1.00 51.37 115 ILE A CA 1
ATOM 748 C C . ILE A 1 118 ? -41.339 8.673 15.111 1.00 48.44 115 ILE A C 1
ATOM 749 O O . ILE A 1 118 ? -41.974 8.516 16.158 1.00 51.77 115 ILE A O 1
ATOM 754 N N . VAL A 1 119 ? -40.016 8.604 15.056 1.00 48.39 116 VAL A N 1
ATOM 755 C CA . VAL A 1 119 ? -39.191 8.615 16.255 1.00 51.30 116 VAL A CA 1
ATOM 756 C C . VAL A 1 119 ? -38.377 9.902 16.225 1.00 48.96 116 VAL A C 1
ATOM 757 O O . VAL A 1 119 ? -37.513 10.075 15.358 1.00 49.85 116 VAL A O 1
ATOM 761 N N . THR A 1 120 ? -38.655 10.811 17.159 1.00 47.76 117 THR A N 1
ATOM 762 C CA . THR A 1 120 ? -37.798 11.975 17.344 1.00 45.61 117 THR A CA 1
ATOM 763 C C . THR A 1 120 ? -36.626 11.591 18.234 1.00 45.43 117 THR A C 1
ATOM 764 O O . THR A 1 120 ? -36.810 10.990 19.297 1.00 49.38 117 THR A O 1
ATOM 768 N N . ILE A 1 121 ? -35.425 11.939 17.801 1.00 43.34 118 ILE A N 1
ATOM 769 C CA . ILE A 1 121 ? -34.204 11.632 18.520 1.00 42.01 118 ILE A CA 1
ATOM 770 C C . ILE A 1 121 ? -33.523 12.959 18.824 1.00 47.24 118 ILE A C 1
ATOM 771 O O . ILE A 1 121 ? -33.041 13.641 17.908 1.00 43.50 118 ILE A O 1
ATOM 776 N N . ARG A 1 122 ? -33.502 13.341 20.107 1.00 44.88 119 ARG A N 1
ATOM 777 C CA . ARG A 1 122 ? -33.169 14.704 20.516 1.00 39.50 119 ARG A CA 1
ATOM 778 C C . ARG A 1 122 ? -31.891 14.731 21.345 1.00 42.47 119 ARG A C 1
ATOM 779 O O . ARG A 1 122 ? -31.821 14.108 22.411 1.00 46.63 119 ARG A O 1
ATOM 787 N N . GLU A 1 123 ? -30.886 15.450 20.852 1.00 41.63 120 GLU A N 1
ATOM 788 C CA . GLU A 1 123 ? -29.700 15.737 21.646 1.00 44.36 120 GLU A CA 1
ATOM 789 C C . GLU A 1 123 ? -30.110 16.447 22.936 1.00 47.37 120 GLU A C 1
ATOM 790 O O . GLU A 1 123 ? -30.802 17.467 22.902 1.00 45.82 120 GLU A O 1
ATOM 796 N N . ASN A 1 124 ? -29.669 15.917 24.076 1.00 47.34 121 ASN A N 1
ATOM 797 C CA . ASN A 1 124 ? -30.268 16.276 25.354 1.00 49.59 121 ASN A CA 1
ATOM 798 C C . ASN A 1 124 ? -29.342 17.021 26.304 1.00 50.82 121 ASN A C 1
ATOM 799 O O . ASN A 1 124 ? -29.770 17.342 27.416 1.00 52.34 121 ASN A O 1
ATOM 804 N N . THR A 1 125 ? -28.099 17.303 25.920 1.00 50.51 122 THR A N 1
ATOM 805 C CA . THR A 1 125 ? -27.151 17.883 26.867 1.00 50.21 122 THR A CA 1
ATOM 806 C C . THR A 1 125 ? -26.859 19.355 26.630 1.00 54.33 122 THR A C 1
ATOM 807 O O . THR A 1 125 ? -26.653 20.090 27.602 1.00 52.16 122 THR A O 1
ATOM 811 N N . GLU A 1 126 ? -26.835 19.814 25.371 1.00 45.02 123 GLU A N 1
ATOM 812 C CA . GLU A 1 126 ? -26.379 21.170 25.090 1.00 41.47 123 GLU A CA 1
ATOM 813 C C . GLU A 1 126 ? -27.371 21.954 24.226 1.00 46.52 123 GLU A C 1
ATOM 814 O O . GLU A 1 126 ? -28.561 22.050 24.561 1.00 44.71 123 GLU A O 1
ATOM 820 N N . GLY A 1 127 ? -26.890 22.541 23.129 1.00 43.17 124 GLY A N 1
ATOM 821 C CA . GLY A 1 127 ? -27.747 23.392 22.307 1.00 43.41 124 GLY A CA 1
ATOM 822 C C . GLY A 1 127 ? -28.237 24.634 23.037 1.00 44.11 124 GLY A C 1
ATOM 823 O O . GLY A 1 127 ? -27.525 25.264 23.837 1.00 46.13 124 GLY A O 1
ATOM 824 N N . GLU A 1 128 ? -29.486 24.996 22.756 1.00 40.21 125 GLU A N 1
ATOM 825 C CA . GLU A 1 128 ? -30.066 26.189 23.349 1.00 42.35 125 GLU A CA 1
ATOM 826 C C . GLU A 1 128 ? -30.207 26.077 24.864 1.00 49.70 125 GLU A C 1
ATOM 827 O O . GLU A 1 128 ? -30.489 27.082 25.522 1.00 48.74 125 GLU A O 1
ATOM 833 N N . TYR A 1 129 ? -30.028 24.888 25.428 1.00 48.47 126 TYR A N 1
ATOM 834 C CA . TYR A 1 129 ? -30.179 24.671 26.868 1.00 49.04 126 TYR A CA 1
ATOM 835 C C . TYR A 1 129 ? -28.816 24.576 27.529 1.00 48.44 126 TYR A C 1
ATOM 836 O O . TYR A 1 129 ? -28.547 23.685 28.329 1.00 52.99 126 TYR A O 1
ATOM 845 N N . SER A 1 130 ? -27.923 25.494 27.160 1.00 46.82 127 SER A N 1
ATOM 846 C CA . SER A 1 130 ? -26.593 25.536 27.739 1.00 45.91 127 SER A CA 1
ATOM 847 C C . SER A 1 130 ? -26.584 26.068 29.160 1.00 46.83 127 SER A C 1
ATOM 848 O O . SER A 1 130 ? -25.557 25.944 29.825 1.00 44.72 127 SER A O 1
ATOM 851 N N . GLY A 1 131 ? -27.683 26.666 29.629 1.00 50.25 128 GLY A N 1
ATOM 852 C CA . GLY A 1 131 ? -27.719 27.296 30.938 1.00 47.42 128 GLY A CA 1
ATOM 853 C C . GLY A 1 131 ? -26.993 28.621 31.046 1.00 46.02 128 GLY A C 1
ATOM 854 O O . GLY A 1 131 ? -26.915 29.173 32.148 1.00 45.65 128 GLY A O 1
ATOM 855 N N . ILE A 1 132 ? -26.472 29.163 29.946 1.00 43.80 129 ILE A N 1
ATOM 856 C CA . ILE A 1 132 ? -25.652 30.370 29.969 1.00 40.23 129 ILE A CA 1
ATOM 857 C C . ILE A 1 132 ? -26.439 31.504 29.328 1.00 43.53 129 ILE A C 1
ATOM 858 O O . ILE A 1 132 ? -26.685 31.503 28.107 1.00 40.29 129 ILE A O 1
ATOM 863 N N . GLU A 1 133 ? -26.805 32.484 30.147 1.00 37.73 130 GLU A N 1
ATOM 864 C CA . GLU A 1 133 ? -27.338 33.753 29.679 1.00 39.09 130 GLU A CA 1
ATOM 865 C C . GLU A 1 133 ? -26.609 34.883 30.394 1.00 42.12 130 GLU A C 1
ATOM 866 O O . GLU A 1 133 ? -26.182 34.727 31.541 1.00 37.28 130 GLU A O 1
ATOM 872 N N . HIS A 1 134 ? -26.465 36.023 29.710 1.00 38.41 131 HIS A N 1
ATOM 873 C CA . HIS A 1 134 ? -25.883 37.219 30.309 1.00 38.86 131 HIS A CA 1
ATOM 874 C C . HIS A 1 134 ? -26.759 38.419 30.012 1.00 39.62 131 HIS A C 1
ATOM 875 O O . HIS A 1 134 ? -27.247 38.573 28.886 1.00 37.15 131 HIS A O 1
ATOM 882 N N . VAL A 1 135 ? -26.936 39.273 31.016 1.00 37.96 132 VAL A N 1
ATOM 883 C CA . VAL A 1 135 ? -27.362 40.649 30.793 1.00 35.31 132 VAL A CA 1
ATOM 884 C C . VAL A 1 135 ? -26.138 41.403 30.293 1.00 38.42 132 VAL A C 1
ATOM 885 O O . VAL A 1 135 ? -25.232 41.688 31.074 1.00 35.48 132 VAL A O 1
ATOM 889 N N . ILE A 1 136 ? -26.112 41.728 28.993 1.00 34.14 133 ILE A N 1
ATOM 890 C CA . ILE A 1 136 ? -24.959 42.397 28.396 1.00 36.09 133 ILE A CA 1
ATOM 891 C C . ILE A 1 136 ? -24.892 43.853 28.831 1.00 35.85 133 ILE A C 1
ATOM 892 O O . ILE A 1 136 ? -23.827 44.370 29.168 1.00 37.33 133 ILE A O 1
ATOM 897 N N . VAL A 1 137 ? -26.006 44.556 28.684 1.00 37.40 134 VAL A N 1
ATOM 898 C CA . VAL A 1 137 ? -26.251 45.882 29.228 1.00 35.44 134 VAL A CA 1
ATOM 899 C C . VAL A 1 137 ? -27.727 45.859 29.577 1.00 39.12 134 VAL A C 1
ATOM 900 O O . VAL A 1 137 ? -28.460 44.952 29.160 1.00 36.77 134 VAL A O 1
ATOM 904 N N . ASP A 1 138 ? -28.172 46.855 30.334 1.00 37.69 135 ASP A N 1
ATOM 905 C CA . ASP A 1 138 ? -29.574 46.894 30.724 1.00 41.74 135 ASP A CA 1
ATOM 906 C C . ASP A 1 138 ? -30.480 46.858 29.497 1.00 38.79 135 ASP A C 1
ATOM 907 O O . ASP A 1 138 ? -30.320 47.653 28.566 1.00 37.45 135 ASP A O 1
ATOM 912 N N . GLY A 1 139 ? -31.436 45.934 29.509 1.00 37.30 136 GLY A N 1
ATOM 913 C CA . GLY A 1 139 ? -32.373 45.783 28.417 1.00 33.89 136 GLY A CA 1
ATOM 914 C C . GLY A 1 139 ? -31.858 44.974 27.249 1.00 32.59 136 GLY A C 1
ATOM 915 O O . GLY A 1 139 ? -32.471 45.011 26.189 1.00 32.46 136 GLY A O 1
ATOM 916 N N . VAL A 1 140 ? -30.749 44.251 27.411 1.00 32.67 137 VAL A N 1
ATOM 917 C CA . VAL A 1 140 ? -30.088 43.532 26.331 1.00 31.63 137 VAL A CA 1
ATOM 918 C C . VAL A 1 140 ? -29.592 42.203 26.893 1.00 32.82 137 VAL A C 1
ATOM 919 O O . VAL A 1 140 ? -28.653 42.176 27.696 1.00 37.82 137 VAL A O 1
ATOM 923 N N . VAL A 1 141 ? -30.210 41.100 26.475 1.00 32.76 138 VAL A N 1
ATOM 924 C CA . VAL A 1 141 ? -29.888 39.791 27.030 1.00 32.22 138 VAL A CA 1
ATOM 925 C C . VAL A 1 141 ? -29.325 38.897 25.931 1.00 35.28 138 VAL A C 1
ATOM 926 O O . VAL A 1 141 ? -29.835 38.866 24.807 1.00 33.71 138 VAL A O 1
ATOM 930 N N . GLN A 1 142 ? -28.271 38.168 26.271 1.00 34.51 139 GLN A N 1
ATOM 931 C CA . GLN A 1 142 ? -27.635 37.192 25.402 1.00 33.69 139 GLN A CA 1
ATOM 932 C C . GLN A 1 142 ? -27.857 35.788 25.969 1.00 38.00 139 GLN A C 1
ATOM 933 O O . GLN A 1 142 ? -27.511 35.522 27.124 1.00 35.87 139 GLN A O 1
ATOM 939 N N . SER A 1 143 ? -28.441 34.892 25.174 1.00 36.27 140 SER A N 1
ATOM 940 C CA . SER A 1 143 ? -28.525 33.478 25.536 1.00 35.50 140 SER A CA 1
ATOM 941 C C . SER A 1 143 ? -27.648 32.682 24.583 1.00 37.22 140 SER A C 1
ATOM 942 O O . SER A 1 143 ? -27.754 32.833 23.360 1.00 39.99 140 SER A O 1
ATOM 945 N N . ILE A 1 144 ? -26.799 31.835 25.139 1.00 38.44 141 ILE A N 1
ATOM 946 C CA . ILE A 1 144 ? -25.787 31.131 24.370 1.00 38.23 141 ILE A CA 1
ATOM 947 C C . ILE A 1 144 ? -26.334 29.781 23.945 1.00 41.06 141 ILE A C 1
ATOM 948 O O . ILE A 1 144 ? -26.760 28.984 24.784 1.00 38.06 141 ILE A O 1
ATOM 953 N N . LYS A 1 145 ? -26.324 29.531 22.639 1.00 40.67 142 LYS A N 1
ATOM 954 C CA . LYS A 1 145 ? -26.537 28.195 22.102 1.00 40.91 142 LYS A CA 1
ATOM 955 C C . LYS A 1 145 ? -25.176 27.543 21.902 1.00 36.81 142 LYS A C 1
ATOM 956 O O . LYS A 1 145 ? -24.279 28.141 21.306 1.00 40.97 142 LYS A O 1
ATOM 962 N N . LEU A 1 146 ? -25.015 26.336 22.425 1.00 42.62 143 LEU A N 1
ATOM 963 C CA . LEU A 1 146 ? -23.742 25.628 22.404 1.00 41.65 143 LEU A CA 1
ATOM 964 C C . LEU A 1 146 ? -23.894 24.364 21.570 1.00 40.80 143 LEU A C 1
ATOM 965 O O . LEU A 1 146 ? -24.721 23.505 21.891 1.00 40.61 143 LEU A O 1
ATOM 970 N N . ILE A 1 147 ? -23.106 24.250 20.507 1.00 38.66 144 ILE A N 1
ATOM 971 C CA . ILE A 1 147 ? -23.050 23.037 19.700 1.00 43.23 144 ILE A CA 1
ATOM 972 C C . ILE A 1 147 ? -21.601 22.571 19.670 1.00 44.74 144 ILE A C 1
ATOM 973 O O . ILE A 1 147 ? -20.707 23.322 19.254 1.00 41.92 144 ILE A O 1
ATOM 978 N N . THR A 1 148 ? -21.365 21.340 20.109 1.00 42.91 145 THR A N 1
ATOM 979 C CA . THR A 1 148 ? -20.017 20.795 20.112 1.00 47.04 145 THR A CA 1
ATOM 980 C C . THR A 1 148 ? -19.930 19.643 19.124 1.00 48.36 145 THR A C 1
ATOM 981 O O . THR A 1 148 ? -20.905 18.923 18.889 1.00 46.00 145 THR A O 1
ATOM 985 N N . GLU A 1 149 ? -18.747 19.504 18.526 1.00 46.50 146 GLU A N 1
ATOM 986 C CA . GLU A 1 149 ? -18.495 18.389 17.627 1.00 52.51 146 GLU A CA 1
ATOM 987 C C . GLU A 1 149 ? -18.679 17.051 18.342 1.00 54.72 146 GLU A C 1
ATOM 988 O O . GLU A 1 149 ? -19.280 16.117 17.792 1.00 55.47 146 GLU A O 1
ATOM 994 N N . GLY A 1 150 ? -18.223 16.958 19.586 1.00 53.46 147 GLY A N 1
ATOM 995 C CA . GLY A 1 150 ? -18.389 15.751 20.371 1.00 51.53 147 GLY A CA 1
ATOM 996 C C . GLY A 1 150 ? -19.827 15.307 20.566 1.00 53.60 147 GLY A C 1
ATOM 997 O O . GLY A 1 150 ? -20.205 14.208 20.140 1.00 58.62 147 GLY A O 1
ATOM 998 N N . ALA A 1 151 ? -20.647 16.148 21.203 1.00 47.34 148 ALA A N 1
ATOM 999 C CA . ALA A 1 151 ? -22.025 15.749 21.476 1.00 51.25 148 ALA A CA 1
ATOM 1000 C C . ALA A 1 151 ? -22.842 15.602 20.196 1.00 50.12 148 ALA A C 1
ATOM 1001 O O . ALA A 1 151 ? -23.836 14.867 20.187 1.00 46.65 148 ALA A O 1
ATOM 1003 N N . SER A 1 152 ? -22.454 16.288 19.117 1.00 47.63 149 SER A N 1
ATOM 1004 C CA . SER A 1 152 ? -23.207 16.163 17.871 1.00 50.98 149 SER A CA 1
ATOM 1005 C C . SER A 1 152 ? -22.966 14.803 17.233 1.00 53.06 149 SER A C 1
ATOM 1006 O O . SER A 1 152 ? -23.916 14.084 16.904 1.00 50.32 149 SER A O 1
ATOM 1009 N N . LYS A 1 153 ? -21.692 14.445 17.041 1.00 54.84 150 LYS A N 1
ATOM 1010 C CA . LYS A 1 153 ? -21.344 13.102 16.586 1.00 57.68 150 LYS A CA 1
ATOM 1011 C C . LYS A 1 153 ? -22.012 12.043 17.452 1.00 56.61 150 LYS A C 1
ATOM 1012 O O . LYS A 1 153 ? -22.565 11.063 16.938 1.00 58.67 150 LYS A O 1
ATOM 1018 N N . ARG A 1 154 ? -22.001 12.249 18.769 1.00 53.72 151 ARG A N 1
ATOM 1019 C CA . ARG A 1 154 ? -22.585 11.284 19.693 1.00 54.26 151 ARG A CA 1
ATOM 1020 C C . ARG A 1 154 ? -24.062 11.035 19.394 1.00 55.81 151 ARG A C 1
ATOM 1021 O O . ARG A 1 154 ? -24.507 9.884 19.325 1.00 58.10 151 ARG A O 1
ATOM 1029 N N . ILE A 1 155 ? -24.845 12.103 19.217 1.00 51.78 152 ILE A N 1
ATOM 1030 C CA . ILE A 1 155 ? -26.280 11.916 19.007 1.00 51.21 152 ILE A CA 1
ATOM 1031 C C . ILE A 1 155 ? -26.567 11.400 17.598 1.00 52.41 152 ILE A C 1
ATOM 1032 O O . ILE A 1 155 ? -27.580 10.723 17.377 1.00 48.76 152 ILE A O 1
ATOM 1037 N N . ALA A 1 156 ? -25.690 11.702 16.629 1.00 49.61 153 ALA A N 1
ATOM 1038 C CA . ALA A 1 156 ? -25.840 11.170 15.277 1.00 54.67 153 ALA A CA 1
ATOM 1039 C C . ALA A 1 156 ? -25.599 9.665 15.247 1.00 57.18 153 ALA A C 1
ATOM 1040 O O . ALA A 1 156 ? -26.392 8.907 14.669 1.00 54.93 153 ALA A O 1
ATOM 1042 N N . GLU A 1 157 ? -24.499 9.217 15.862 1.00 58.67 154 GLU A N 1
ATOM 1043 C CA . GLU A 1 157 ? -24.227 7.786 15.955 1.00 59.05 154 GLU A CA 1
ATOM 1044 C C . GLU A 1 157 ? -25.371 7.050 16.637 1.00 55.91 154 GLU A C 1
ATOM 1045 O O . GLU A 1 157 ? -25.783 5.976 16.185 1.00 59.10 154 GLU A O 1
ATOM 1051 N N . PHE A 1 158 ? -25.920 7.616 17.710 1.00 51.53 155 PHE A N 1
ATOM 1052 C CA . PHE A 1 158 ? -27.070 6.968 18.327 1.00 54.63 155 PHE A CA 1
ATOM 1053 C C . PHE A 1 158 ? -28.251 6.898 17.367 1.00 55.58 155 PHE A C 1
ATOM 1054 O O . PHE A 1 158 ? -28.973 5.894 17.333 1.00 55.02 155 PHE A O 1
ATOM 1062 N N . ALA A 1 159 ? -28.492 7.973 16.609 1.00 58.02 156 ALA A N 1
ATOM 1063 C CA . ALA A 1 159 ? -29.630 7.990 15.692 1.00 56.27 156 ALA A CA 1
ATOM 1064 C C . ALA A 1 159 ? -29.519 6.862 14.682 1.00 55.52 156 ALA A C 1
ATOM 1065 O O . ALA A 1 159 ? -30.463 6.087 14.490 1.00 54.03 156 ALA A O 1
ATOM 1067 N N . PHE A 1 160 ? -28.354 6.743 14.048 1.00 55.71 157 PHE A N 1
ATOM 1068 C CA . PHE A 1 160 ? -28.149 5.696 13.058 1.00 59.87 157 PHE A CA 1
ATOM 1069 C C . PHE A 1 160 ? -28.152 4.312 13.703 1.00 62.24 157 PHE A C 1
ATOM 1070 O O . PHE A 1 160 ? -28.699 3.359 13.133 1.00 63.56 157 PHE A O 1
ATOM 1078 N N . GLU A 1 161 ? -27.573 4.187 14.900 1.00 58.79 158 GLU A N 1
ATOM 1079 C CA . GLU A 1 161 ? -27.628 2.915 15.613 1.00 62.32 158 GLU A CA 1
ATOM 1080 C C . GLU A 1 161 ? -29.060 2.566 16.002 1.00 59.39 158 GLU A C 1
ATOM 1081 O O . GLU A 1 161 ? -29.459 1.396 15.945 1.00 60.86 158 GLU A O 1
ATOM 1087 N N . TYR A 1 162 ? -29.851 3.560 16.405 1.00 56.35 159 TYR A N 1
ATOM 1088 C CA . TYR A 1 162 ? -31.242 3.277 16.731 1.00 53.37 159 TYR A CA 1
ATOM 1089 C C . TYR A 1 162 ? -31.995 2.818 15.496 1.00 59.38 159 TYR A C 1
ATOM 1090 O O . TYR A 1 162 ? -32.873 1.951 15.580 1.00 60.10 159 TYR A O 1
ATOM 1099 N N . ALA A 1 163 ? -31.669 3.405 14.342 1.00 57.83 160 ALA A N 1
ATOM 1100 C CA . ALA A 1 163 ? -32.395 3.105 13.116 1.00 59.23 160 ALA A CA 1
ATOM 1101 C C . ALA A 1 163 ? -32.198 1.650 12.718 1.00 62.05 160 ALA A C 1
ATOM 1102 O O . ALA A 1 163 ? -33.168 0.938 12.434 1.00 60.52 160 ALA A O 1
ATOM 1104 N N . ARG A 1 164 ? -30.943 1.193 12.703 1.00 62.16 161 AR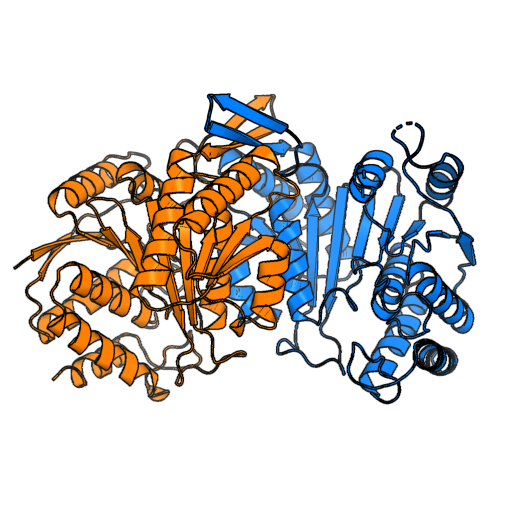G A N 1
ATOM 1105 C CA . ARG A 1 164 ? -30.644 -0.207 12.433 1.00 60.79 161 ARG A CA 1
ATOM 1106 C C . ARG A 1 164 ? -31.419 -1.132 13.362 1.00 62.29 161 ARG A C 1
ATOM 1107 O O . ARG A 1 164 ? -32.240 -1.942 12.917 1.00 64.49 161 ARG A O 1
ATOM 1115 N N . ASN A 1 165 ? -31.183 -1.010 14.667 1.00 63.16 162 ASN A N 1
ATOM 1116 C CA . ASN A 1 165 ? -31.731 -1.970 15.617 1.00 60.99 162 ASN A CA 1
ATOM 1117 C C . ASN A 1 165 ? -33.249 -1.912 15.732 1.00 60.91 162 ASN A C 1
ATOM 1118 O O . ASN A 1 165 ? -33.833 -2.799 16.367 1.00 60.68 162 ASN A O 1
ATOM 1123 N N . ASN A 1 166 ? -33.906 -0.904 15.154 1.00 57.78 163 ASN A N 1
ATOM 1124 C CA . ASN A 1 166 ? -35.364 -0.852 15.160 1.00 62.33 163 ASN A CA 1
ATOM 1125 C C . ASN A 1 166 ? -35.939 -0.964 13.757 1.00 58.46 163 ASN A C 1
ATOM 1126 O O . ASN A 1 166 ? -37.134 -0.703 13.562 1.00 58.34 163 ASN A O 1
ATOM 1131 N N . HIS A 1 167 ? -35.118 -1.360 12.785 1.00 62.79 164 HIS A N 1
ATOM 1132 C CA . HIS A 1 167 ? -35.560 -1.609 11.416 1.00 64.62 164 HIS A CA 1
ATOM 1133 C C . HIS A 1 167 ? -36.275 -0.377 10.866 1.00 62.24 164 HIS A C 1
ATOM 1134 O O . HIS A 1 167 ? -37.424 -0.420 10.424 1.00 57.58 164 HIS A O 1
ATOM 1141 N N . ARG A 1 168 ? -35.563 0.744 10.950 1.00 63.00 165 ARG A N 1
ATOM 1142 C CA . ARG A 1 168 ? -35.996 2.049 10.476 1.00 58.37 165 ARG A CA 1
ATOM 1143 C C . ARG A 1 168 ? -35.218 2.361 9.213 1.00 56.16 165 ARG A C 1
ATOM 1144 O O . ARG A 1 168 ? -33.993 2.209 9.198 1.00 58.77 165 ARG A O 1
ATOM 1152 N N . SER A 1 169 ? -35.918 2.805 8.163 1.00 55.10 166 SER A N 1
ATOM 1153 C CA . SER A 1 169 ? -35.265 2.946 6.861 1.00 52.81 166 SER A CA 1
ATOM 1154 C C . SER A 1 169 ? -34.555 4.292 6.693 1.00 57.42 166 SER A C 1
ATOM 1155 O O . SER A 1 169 ? -33.488 4.352 6.065 1.00 56.72 166 SER A O 1
ATOM 1158 N N . ASN A 1 170 ? -35.110 5.380 7.245 1.00 54.68 167 ASN A N 1
ATOM 1159 C CA . ASN A 1 170 ? -34.648 6.727 6.917 1.00 56.38 167 ASN A CA 1
ATOM 1160 C C . ASN A 1 170 ? -34.407 7.559 8.170 1.00 53.10 167 ASN A C 1
ATOM 1161 O O . ASN A 1 170 ? -35.213 7.540 9.101 1.00 48.61 167 ASN A O 1
ATOM 1166 N N . VAL A 1 171 ? -33.318 8.325 8.163 1.00 51.86 168 VAL A N 1
ATOM 1167 C CA . VAL A 1 171 ? -33.023 9.301 9.205 1.00 52.30 168 VAL A CA 1
ATOM 1168 C C . VAL A 1 171 ? -32.958 10.679 8.554 1.00 53.52 168 VAL A C 1
ATOM 1169 O O . VAL A 1 171 ? -32.347 10.840 7.489 1.00 49.63 168 VAL A O 1
ATOM 1173 N N . THR A 1 172 ? -33.610 11.662 9.178 1.00 47.59 169 THR A N 1
ATOM 1174 C CA . THR A 1 172 ? -33.560 13.051 8.735 1.00 44.98 169 THR A CA 1
ATOM 1175 C C . THR A 1 172 ? -32.936 13.928 9.813 1.00 45.24 169 THR A C 1
ATOM 1176 O O . THR A 1 172 ? -33.413 13.952 10.954 1.00 45.65 169 THR A O 1
ATOM 1180 N N . ALA A 1 173 ? -31.889 14.656 9.445 1.00 42.79 170 ALA A N 1
ATOM 1181 C CA . ALA A 1 173 ? -31.362 15.717 10.293 1.00 44.84 170 ALA A CA 1
ATOM 1182 C C . ALA A 1 173 ? -32.197 16.983 10.111 1.00 46.08 170 ALA A C 1
ATOM 1183 O O . ALA A 1 173 ? -32.406 17.441 8.982 1.00 41.73 170 ALA A O 1
ATOM 1185 N N . VAL A 1 174 ? -32.673 17.545 11.221 1.00 40.63 171 VAL A N 1
ATOM 1186 C CA . VAL A 1 174 ? -33.520 18.732 11.216 1.00 39.41 171 VAL A CA 1
ATOM 1187 C C . VAL A 1 174 ? -32.727 19.912 11.764 1.00 41.39 171 VAL A C 1
ATOM 1188 O O . VAL A 1 174 ? -32.193 19.845 12.880 1.00 42.22 171 VAL A O 1
ATOM 1192 N N . HIS A 1 175 ? -32.652 20.996 10.991 1.00 37.27 172 HIS A N 1
ATOM 1193 C CA . HIS A 1 175 ? -31.694 22.051 11.293 1.00 39.45 172 HIS A CA 1
ATOM 1194 C C . HIS A 1 175 ? -32.204 23.403 10.806 1.00 36.83 172 HIS A C 1
ATOM 1195 O O . HIS A 1 175 ? -33.212 23.497 10.107 1.00 37.61 172 HIS A O 1
ATOM 1202 N N . LYS A 1 176 ? -31.472 24.452 11.179 1.00 35.98 173 LYS A N 1
ATOM 1203 C CA . LYS A 1 176 ? -31.616 25.811 10.661 1.00 35.04 173 LYS A CA 1
ATOM 1204 C C . LYS A 1 176 ? -30.238 26.362 10.305 1.00 36.23 173 LYS A C 1
ATOM 1205 O O . LYS A 1 176 ? -29.872 27.496 10.635 1.00 33.84 173 LYS A O 1
ATOM 1211 N N . ALA A 1 177 ? -29.441 25.547 9.613 1.00 38.05 174 ALA A N 1
ATOM 1212 C CA . ALA A 1 177 ? -28.095 25.969 9.239 1.00 41.35 174 ALA A CA 1
ATOM 1213 C C . ALA A 1 177 ? -28.084 27.109 8.228 1.00 39.88 174 ALA A C 1
ATOM 1214 O O . ALA A 1 177 ? -27.020 27.698 8.002 1.00 39.96 174 ALA A O 1
ATOM 1216 N N . ASN A 1 178 ? -29.224 27.436 7.608 1.00 37.74 175 ASN A N 1
ATOM 1217 C CA . ASN A 1 178 ? -29.265 28.631 6.770 1.00 35.30 175 ASN A CA 1
ATOM 1218 C C . ASN A 1 178 ? -29.127 29.898 7.613 1.00 37.58 175 ASN A C 1
ATOM 1219 O O . ASN A 1 178 ? -28.525 30.880 7.164 1.00 36.28 175 ASN A O 1
ATOM 1224 N N . ILE A 1 179 ? -29.642 29.874 8.841 1.00 36.77 176 ILE A N 1
ATOM 1225 C CA . ILE A 1 179 ? -29.706 31.046 9.706 1.00 35.85 176 ILE A CA 1
ATOM 1226 C C . ILE A 1 179 ? -28.635 31.006 10.790 1.00 38.21 176 ILE A C 1
ATOM 1227 O O . ILE A 1 179 ? -28.048 32.035 11.131 1.00 37.95 176 ILE A O 1
ATOM 1232 N N . MET A 1 180 ? -28.381 29.820 11.335 1.00 35.60 177 MET A N 1
ATOM 1233 C CA . MET A 1 180 ? -27.369 29.592 12.360 1.00 38.39 177 MET A CA 1
ATOM 1234 C C . MET A 1 180 ? -26.303 28.712 11.713 1.00 36.42 177 MET A C 1
ATOM 1235 O O . MET A 1 180 ? -26.237 27.505 11.941 1.00 38.67 177 MET A O 1
ATOM 1240 N N . ARG A 1 181 ? -25.466 29.341 10.886 1.00 38.10 178 ARG A N 1
ATOM 1241 C CA . ARG A 1 181 ? -24.602 28.591 9.980 1.00 39.98 178 ARG A CA 1
ATOM 1242 C C . ARG A 1 181 ? -23.543 27.818 10.748 1.00 44.37 178 ARG A C 1
ATOM 1243 O O . ARG A 1 181 ? -23.334 26.621 10.509 1.00 39.47 178 ARG A O 1
ATOM 1251 N N . MET A 1 182 ? -22.877 28.481 11.695 1.00 40.40 179 MET A N 1
ATOM 1252 C CA . MET A 1 182 ? -21.729 27.848 12.319 1.00 40.23 179 MET A CA 1
ATOM 1253 C C . MET A 1 182 ? -22.154 26.772 13.303 1.00 43.61 179 MET A C 1
ATOM 1254 O O . MET A 1 182 ? -21.506 25.725 13.386 1.00 45.75 179 MET A O 1
ATOM 1259 N N . SER A 1 183 ? -23.258 26.989 14.026 1.00 41.16 180 SER A N 1
ATOM 1260 C CA . SER A 1 183 ? -23.657 26.049 15.067 1.00 44.28 180 SER A CA 1
ATOM 1261 C C . SER A 1 183 ? -24.459 24.885 14.489 1.00 41.31 180 SER A C 1
ATOM 1262 O O . SER A 1 183 ? -24.055 23.723 14.605 1.00 40.35 180 SER A O 1
ATOM 1265 N N . ASP A 1 184 ? -25.622 25.174 13.903 1.00 40.65 181 ASP A N 1
ATOM 1266 C CA . ASP A 1 184 ? -26.384 24.121 13.231 1.00 45.16 181 ASP A CA 1
ATOM 1267 C C . ASP A 1 184 ? -25.584 23.473 12.099 1.00 41.37 181 ASP A C 1
ATOM 1268 O O . ASP A 1 184 ? -25.751 22.277 11.831 1.00 41.29 181 ASP A O 1
ATOM 1273 N N . GLY A 1 185 ? -24.712 24.231 11.434 1.00 39.95 182 GLY A N 1
ATOM 1274 C CA . GLY A 1 185 ? -23.888 23.633 10.391 1.00 41.85 182 GLY A CA 1
ATOM 1275 C C . GLY A 1 185 ? -22.959 22.555 10.920 1.00 47.98 182 GLY A C 1
ATOM 1276 O O . GLY A 1 185 ? -22.789 21.506 10.292 1.00 45.66 182 GLY A O 1
ATOM 1277 N N . LEU A 1 186 ? -22.343 22.794 12.084 1.00 44.89 183 LEU A N 1
ATOM 1278 C CA . LEU A 1 186 ? -21.493 21.766 12.679 1.00 45.78 183 LEU A CA 1
ATOM 1279 C C . LEU A 1 186 ? -22.313 20.541 13.043 1.00 47.75 183 LEU A C 1
ATOM 1280 O O . LEU A 1 186 ? -21.899 19.407 12.777 1.00 52.09 183 LEU A O 1
ATOM 1285 N N . PHE A 1 187 ? -23.481 20.750 13.661 1.00 45.39 184 PHE A N 1
ATOM 1286 C CA . PHE A 1 187 ? -24.385 19.636 13.925 1.00 44.28 184 PHE A CA 1
ATOM 1287 C C . PHE A 1 187 ? -24.656 18.844 12.647 1.00 52.09 184 PHE A C 1
ATOM 1288 O O . PHE A 1 187 ? -24.580 17.609 12.630 1.00 48.59 184 PHE A O 1
ATOM 1296 N N . LEU A 1 188 ? -24.982 19.553 11.564 1.00 46.84 185 LEU A N 1
ATOM 1297 C CA . LEU A 1 188 ? -25.211 18.894 10.288 1.00 46.63 185 LEU A CA 1
ATOM 1298 C C . LEU A 1 188 ? -23.969 18.134 9.846 1.00 52.33 185 LEU A C 1
ATOM 1299 O O . LEU A 1 188 ? -24.039 16.945 9.517 1.00 52.62 185 LEU A O 1
ATOM 1304 N N . GLN A 1 189 ? -22.811 18.799 9.883 1.00 51.27 186 GLN A N 1
ATOM 1305 C CA . GLN A 1 189 ? -21.579 18.200 9.380 1.00 52.79 186 GLN A CA 1
ATOM 1306 C C . GLN A 1 189 ? -21.273 16.868 10.060 1.00 56.50 186 GLN A C 1
ATOM 1307 O O . GLN A 1 189 ? -20.759 15.947 9.414 1.00 55.81 186 GLN A O 1
ATOM 1313 N N . LYS A 1 190 ? -21.592 16.736 11.359 1.00 51.67 187 LYS A N 1
ATOM 1314 C CA . LYS A 1 190 ? -21.349 15.457 12.035 1.00 55.66 187 LYS A CA 1
ATOM 1315 C C . LYS A 1 190 ? -22.431 14.431 11.712 1.00 56.63 187 LYS A C 1
ATOM 1316 O O . LYS A 1 190 ? -22.170 13.226 11.730 1.00 53.04 187 LYS A O 1
ATOM 1322 N N . CYS A 1 191 ? -23.651 14.886 11.438 1.00 54.60 188 CYS A N 1
ATOM 1323 C CA . CYS A 1 191 ? -24.688 13.992 10.937 1.00 51.80 188 CYS A CA 1
ATOM 1324 C C . CYS A 1 191 ? -24.300 13.442 9.574 1.00 59.63 188 CYS A C 1
ATOM 1325 O O . CYS A 1 191 ? -24.563 12.274 9.258 1.00 57.37 188 CYS A O 1
ATOM 1328 N N . ARG A 1 192 ? -23.679 14.289 8.753 1.00 58.25 189 ARG A N 1
ATOM 1329 C CA . ARG A 1 192 ? -23.254 13.897 7.418 1.00 58.32 189 ARG A CA 1
ATOM 1330 C C . ARG A 1 192 ? -22.179 12.825 7.478 1.00 62.99 189 ARG A C 1
ATOM 1331 O O . ARG A 1 192 ? -22.219 11.853 6.715 1.00 66.97 189 ARG A O 1
ATOM 1339 N N . GLU A 1 193 ? -21.216 12.981 8.386 1.00 60.13 190 GLU A N 1
ATOM 1340 C CA . GLU A 1 193 ? -20.120 12.023 8.473 1.00 62.16 190 GLU A CA 1
ATOM 1341 C C . GLU A 1 193 ? -20.628 10.646 8.885 1.00 65.67 190 GLU A C 1
ATOM 1342 O O . GLU A 1 193 ? -20.338 9.643 8.221 1.00 66.94 190 GLU A O 1
ATOM 1348 N N . VAL A 1 194 ? -21.410 10.581 9.968 1.00 62.57 191 VAL A N 1
ATOM 1349 C CA . VAL A 1 194 ? -22.001 9.312 10.389 1.00 61.97 191 VAL A CA 1
ATOM 1350 C C . VAL A 1 194 ? -22.842 8.700 9.271 1.00 65.88 191 VAL A C 1
ATOM 1351 O O . VAL A 1 194 ? -22.911 7.470 9.138 1.00 67.92 191 VAL A O 1
ATOM 1355 N N . ALA A 1 195 ? -23.470 9.535 8.438 1.00 65.45 192 ALA A N 1
ATOM 1356 C CA . ALA A 1 195 ? -24.287 9.017 7.341 1.00 66.80 192 ALA A CA 1
ATOM 1357 C C . ALA A 1 195 ? -23.444 8.287 6.297 1.00 71.56 192 ALA A C 1
ATOM 1358 O O . ALA A 1 195 ? -23.851 7.232 5.795 1.00 71.93 192 ALA A O 1
ATOM 1360 N N . GLU A 1 196 ? -22.274 8.832 5.947 1.00 71.21 193 GLU A N 1
ATOM 1361 C CA . GLU A 1 196 ? -21.469 8.228 4.891 1.00 72.35 193 GLU A CA 1
ATOM 1362 C C . GLU A 1 196 ? -20.746 6.967 5.344 1.00 74.03 193 GLU A C 1
ATOM 1363 O O . GLU A 1 196 ? -20.154 6.280 4.506 1.00 77.34 193 GLU A O 1
ATOM 1369 N N . SER A 1 197 ? -20.774 6.652 6.635 1.00 72.79 194 SER A N 1
ATOM 1370 C CA . SER A 1 197 ? -20.287 5.379 7.143 1.00 70.30 194 SER A CA 1
ATOM 1371 C C . SER A 1 197 ? -21.419 4.415 7.479 1.00 70.94 194 SER A C 1
ATOM 1372 O O . SER A 1 197 ? -21.150 3.306 7.951 1.00 72.52 194 SER A O 1
ATOM 1375 N N . CYS A 1 198 ? -22.674 4.812 7.252 1.00 71.23 195 CYS A N 1
ATOM 1376 C CA . CYS A 1 198 ? -23.840 3.979 7.541 1.00 70.59 195 CYS A CA 1
ATOM 1377 C C . CYS A 1 198 ? -24.840 4.070 6.386 1.00 68.69 195 CYS A C 1
ATOM 1378 O O . CYS A 1 198 ? -26.000 4.438 6.560 1.00 65.16 195 CYS A O 1
ATOM 1381 N N . LYS A 1 199 ? -24.396 3.710 5.181 1.00 69.29 196 LYS A N 1
ATOM 1382 C CA . LYS A 1 199 ? -25.238 3.901 4.009 1.00 68.87 196 LYS A CA 1
ATOM 1383 C C . LYS A 1 199 ? -26.394 2.910 3.915 1.00 65.99 196 LYS A C 1
ATOM 1384 O O . LYS A 1 199 ? -27.223 3.055 3.012 1.00 70.95 196 LYS A O 1
ATOM 1390 N N . ASP A 1 200 ? -26.496 1.924 4.809 1.00 60.75 197 ASP A N 1
ATOM 1391 C CA . ASP A 1 200 ? -27.681 1.071 4.781 1.00 63.22 197 ASP A CA 1
ATOM 1392 C C . ASP A 1 200 ? -28.929 1.809 5.257 1.00 65.61 197 ASP A C 1
ATOM 1393 O O . ASP A 1 200 ? -30.046 1.336 5.014 1.00 65.62 197 ASP A O 1
ATOM 1398 N N . ILE A 1 201 ? -28.765 2.952 5.924 1.00 64.51 198 ILE A N 1
ATOM 1399 C CA . ILE A 1 201 ? -29.869 3.823 6.319 1.00 60.43 198 ILE A CA 1
ATOM 1400 C C . ILE A 1 201 ? -29.804 5.065 5.441 1.00 58.94 198 ILE A C 1
ATOM 1401 O O . ILE A 1 201 ? -28.728 5.656 5.275 1.00 60.29 198 ILE A O 1
ATOM 1406 N N . LYS A 1 202 ? -30.940 5.451 4.862 1.00 53.52 199 LYS A N 1
ATOM 1407 C CA . LYS A 1 202 ? -30.959 6.568 3.924 1.00 56.66 199 LYS A CA 1
ATOM 1408 C C . LYS A 1 202 ? -31.109 7.881 4.682 1.00 54.43 199 LYS A C 1
ATOM 1409 O O . LYS A 1 202 ? -32.055 8.058 5.455 1.00 57.72 199 LYS A O 1
ATOM 1415 N N . PHE A 1 203 ? -30.186 8.802 4.432 1.00 54.41 200 PHE A N 1
ATOM 1416 C CA . PHE A 1 203 ? -30.064 10.045 5.175 1.00 54.10 200 PHE A CA 1
ATOM 1417 C C . PHE A 1 203 ? -30.481 11.230 4.316 1.00 53.33 200 PHE A C 1
ATOM 1418 O O . PHE A 1 203 ? -30.114 11.312 3.139 1.00 54.53 200 PHE A O 1
ATOM 1426 N N . ASN A 1 204 ? -31.257 12.142 4.902 1.00 51.33 201 ASN A N 1
ATOM 1427 C CA . ASN A 1 204 ? -31.560 13.419 4.268 1.00 51.97 201 ASN A CA 1
ATOM 1428 C C . ASN A 1 204 ? -31.574 14.519 5.331 1.00 47.55 201 ASN A C 1
ATOM 1429 O O . ASN A 1 204 ? -31.516 14.256 6.532 1.00 46.59 201 ASN A O 1
ATOM 1434 N N . GLU A 1 205 ? -31.607 15.763 4.859 1.00 44.69 202 GLU A N 1
ATOM 1435 C CA . GLU A 1 205 ? -31.574 16.965 5.673 1.00 46.72 202 GLU A CA 1
ATOM 1436 C C . GLU A 1 205 ? -32.771 17.825 5.319 1.00 45.20 202 GLU A C 1
ATOM 1437 O O . GLU A 1 205 ? -33.101 17.974 4.144 1.00 41.54 202 GLU A O 1
ATOM 1443 N N . MET A 1 206 ? -33.382 18.444 6.324 1.00 41.69 203 MET A N 1
ATOM 1444 C CA . MET A 1 206 ? -34.515 19.319 6.070 1.00 40.76 203 MET A CA 1
ATOM 1445 C C . MET A 1 206 ? -34.508 20.455 7.087 1.00 41.78 203 MET A C 1
ATOM 1446 O O . MET A 1 206 ? -34.128 20.253 8.247 1.00 42.89 203 MET A O 1
ATOM 1451 N N . TYR A 1 207 ? -34.920 21.645 6.642 1.00 33.74 204 TYR A N 1
ATOM 1452 C CA . TYR A 1 207 ? -35.070 22.787 7.536 1.00 38.91 204 TYR A CA 1
ATOM 1453 C C . TYR A 1 207 ? -36.176 22.558 8.561 1.00 37.31 204 TYR A C 1
ATOM 1454 O O . TYR A 1 207 ? -37.240 22.019 8.240 1.00 37.77 204 TYR A O 1
ATOM 1463 N N . LEU A 1 208 ? -35.931 23.017 9.795 1.00 36.35 205 LEU A N 1
ATOM 1464 C CA . LEU A 1 208 ? -36.911 22.859 10.869 1.00 34.05 205 LEU A CA 1
ATOM 1465 C C . LEU A 1 208 ? -38.282 23.391 10.471 1.00 36.45 205 LEU A C 1
ATOM 1466 O O . LEU A 1 208 ? -39.306 22.758 10.759 1.00 37.64 205 LEU A O 1
ATOM 1471 N N . ASP A 1 209 ? -38.338 24.555 9.815 1.00 33.95 206 ASP A N 1
ATOM 1472 C CA . ASP A 1 209 ? -39.658 25.085 9.497 1.00 34.42 206 ASP A CA 1
ATOM 1473 C C . ASP A 1 209 ? -40.354 24.221 8.444 1.00 36.27 206 ASP A C 1
ATOM 1474 O O . ASP A 1 209 ? -41.563 23.988 8.530 1.00 37.06 206 ASP A O 1
ATOM 1479 N N . THR A 1 210 ? -39.606 23.696 7.474 1.00 36.06 207 THR A N 1
ATOM 1480 C CA . THR A 1 210 ? -40.226 22.845 6.457 1.00 39.32 207 THR A CA 1
ATOM 1481 C C . THR A 1 210 ? -40.699 21.518 7.051 1.00 34.44 207 THR A C 1
ATOM 1482 O O . THR A 1 210 ? -41.801 21.054 6.748 1.00 34.64 207 THR A O 1
ATOM 1486 N N . VAL A 1 211 ? -39.907 20.922 7.939 1.00 35.04 208 VAL A N 1
ATOM 1487 C CA . VAL A 1 211 ? -40.376 19.755 8.685 1.00 38.65 208 VAL A CA 1
ATOM 1488 C C . VAL A 1 211 ? -41.702 20.068 9.376 1.00 40.97 208 VAL A C 1
ATOM 1489 O O . VAL A 1 211 ? -42.664 19.293 9.306 1.00 40.72 208 VAL A O 1
ATOM 1493 N N . CYS A 1 212 ? -41.772 21.225 10.039 1.00 34.96 209 CYS A N 1
ATOM 1494 C CA . CYS A 1 212 ? -42.992 21.638 10.727 1.00 37.65 209 CYS A CA 1
ATOM 1495 C C . CYS A 1 212 ? -44.149 21.823 9.749 1.00 38.77 209 CYS A C 1
ATOM 1496 O O . CYS A 1 212 ? -45.274 21.359 9.986 1.00 39.50 209 CYS A O 1
ATOM 1499 N N . LEU A 1 213 ? -43.868 22.461 8.619 1.00 37.59 210 LEU A N 1
ATOM 1500 C CA . LEU A 1 213 ? -44.881 22.701 7.598 1.00 36.85 210 LEU A CA 1
ATOM 1501 C C . LEU A 1 213 ? -45.436 21.393 7.045 1.00 37.39 210 LEU A C 1
ATOM 1502 O O . LEU A 1 213 ? -46.658 21.217 6.919 1.00 35.66 210 LEU A O 1
ATOM 1507 N N . ASN A 1 214 ? -44.539 20.453 6.733 1.00 36.18 211 ASN A N 1
ATOM 1508 C CA . ASN A 1 214 ? -44.940 19.163 6.183 1.00 37.81 211 ASN A CA 1
ATOM 1509 C C . ASN A 1 214 ? -45.567 18.256 7.227 1.00 44.07 211 ASN A C 1
ATOM 1510 O O . ASN A 1 214 ? -46.464 17.469 6.896 1.00 42.89 211 ASN A O 1
ATOM 1515 N N . MET A 1 215 ? -45.109 18.352 8.483 1.00 41.99 212 MET A N 1
ATOM 1516 C CA . MET A 1 215 ? -45.556 17.434 9.527 1.00 40.68 212 MET A CA 1
ATOM 1517 C C . MET A 1 215 ? -47.064 17.488 9.709 1.00 41.89 212 MET A C 1
ATOM 1518 O O . MET A 1 215 ? -47.715 16.448 9.862 1.00 42.20 212 MET A O 1
ATOM 1523 N N . VAL A 1 216 ? -47.635 18.695 9.728 1.00 36.23 213 VAL A N 1
ATOM 1524 C CA . VAL A 1 216 ? -49.060 18.835 10.007 1.00 34.56 213 VAL A CA 1
ATOM 1525 C C . VAL A 1 216 ? -49.915 18.579 8.779 1.00 38.66 213 VAL A C 1
ATOM 1526 O O . VAL A 1 216 ? -51.147 18.541 8.882 1.00 40.89 213 VAL A O 1
ATOM 1530 N N . GLN A 1 217 ? -49.299 18.409 7.613 1.00 39.08 214 GLN A N 1
ATOM 1531 C CA . GLN A 1 217 ? -50.020 18.040 6.405 1.00 41.39 214 GLN A CA 1
ATOM 1532 C C . GLN A 1 217 ? -49.945 16.545 6.120 1.00 40.89 214 GLN A C 1
ATOM 1533 O O . GLN A 1 217 ? -50.971 15.903 5.902 1.00 42.68 214 GLN A O 1
ATOM 1539 N N . ASP A 1 218 ? -48.752 15.971 6.124 1.00 37.51 215 ASP A N 1
ATOM 1540 C CA . ASP A 1 218 ? -48.572 14.554 5.818 1.00 40.53 215 ASP A CA 1
ATOM 1541 C C . ASP A 1 218 ? -47.464 13.996 6.699 1.00 39.98 215 ASP A C 1
ATOM 1542 O O . ASP A 1 218 ? -46.308 13.871 6.277 1.00 40.97 215 ASP A O 1
ATOM 1547 N N . PRO A 1 219 ? -47.785 13.643 7.948 1.00 42.51 216 PRO A N 1
ATOM 1548 C CA . PRO A 1 219 ? -46.751 13.110 8.855 1.00 41.85 216 PRO A CA 1
ATOM 1549 C C . PRO A 1 219 ? -46.212 11.738 8.460 1.00 47.54 216 PRO A C 1
ATOM 1550 O O . PRO A 1 219 ? -45.159 11.340 8.978 1.00 45.08 216 PRO A O 1
ATOM 1554 N N . SER A 1 220 ? -46.880 11.019 7.547 1.00 47.41 217 SER A N 1
ATOM 1555 C CA . SER A 1 220 ? -46.422 9.696 7.139 1.00 46.38 217 SER A CA 1
ATOM 1556 C C . SER A 1 220 ? -45.085 9.726 6.414 1.00 45.53 217 SER A C 1
ATOM 1557 O O . SER A 1 220 ? -44.414 8.694 6.344 1.00 46.40 217 SER A O 1
ATOM 1560 N N . GLN A 1 221 ? -44.682 10.875 5.870 1.00 48.59 218 GLN A N 1
ATOM 1561 C CA . GLN A 1 221 ? -43.426 10.979 5.139 1.00 43.46 218 GLN A CA 1
ATOM 1562 C C . GLN A 1 221 ? -42.197 10.936 6.044 1.00 45.95 218 GLN A C 1
ATOM 1563 O O . GLN A 1 221 ? -41.076 10.849 5.528 1.00 50.27 218 GLN A O 1
ATOM 1569 N N . PHE A 1 222 ? -42.360 10.971 7.366 1.00 45.12 219 PHE A N 1
ATOM 1570 C CA . PHE A 1 222 ? -41.225 11.041 8.275 1.00 43.55 219 PHE A CA 1
ATOM 1571 C C . PHE A 1 222 ? -41.028 9.727 9.013 1.00 43.95 219 PHE A C 1
ATOM 1572 O O . PHE A 1 222 ? -41.995 9.055 9.394 1.00 44.36 219 PHE A O 1
ATOM 1580 N N . ASP A 1 223 ? -39.758 9.406 9.245 1.00 44.76 220 ASP A N 1
ATOM 1581 C CA . ASP A 1 223 ? -39.320 8.182 9.893 1.00 48.58 220 ASP A CA 1
ATOM 1582 C C . ASP A 1 223 ? -38.566 8.502 11.184 1.00 50.22 220 ASP A C 1
ATOM 1583 O O . ASP A 1 223 ? -39.181 8.639 12.249 1.00 53.48 220 ASP A O 1
ATOM 1588 N N . VAL A 1 224 ? -37.241 8.619 11.115 1.00 47.20 221 VAL A N 1
ATOM 1589 C CA . VAL A 1 224 ? -36.422 8.981 12.267 1.00 50.50 221 VAL A CA 1
ATOM 1590 C C . VAL A 1 224 ? -35.919 10.407 12.072 1.00 49.60 221 VAL A C 1
ATOM 1591 O O . VAL A 1 224 ? -35.332 10.726 11.036 1.00 46.96 221 VAL A O 1
ATOM 1595 N N . LEU A 1 225 ? -36.141 11.256 13.075 1.00 48.36 222 LEU A N 1
ATOM 1596 C CA . LEU A 1 225 ? -35.725 12.655 13.051 1.00 47.47 222 LEU A CA 1
ATOM 1597 C C . LEU A 1 225 ? -34.649 12.872 14.113 1.00 47.80 222 LEU A C 1
ATOM 1598 O O . LEU A 1 225 ? -34.880 12.591 15.292 1.00 46.74 222 LEU A O 1
ATOM 1603 N N . VAL A 1 226 ? -33.480 13.367 13.704 1.00 46.15 223 VAL A N 1
ATOM 1604 C CA . VAL A 1 226 ? -32.405 13.693 14.637 1.00 47.75 223 VAL A CA 1
ATOM 1605 C C . VAL A 1 226 ? -32.139 15.192 14.563 1.00 47.17 223 VAL A C 1
ATOM 1606 O O . VAL A 1 226 ? -32.103 15.771 13.468 1.00 42.45 223 VAL A O 1
ATOM 1610 N N . MET A 1 227 ? -31.969 15.827 15.721 1.00 43.55 224 MET A N 1
ATOM 1611 C CA . MET A 1 227 ? -31.856 17.280 15.740 1.00 44.23 224 MET A CA 1
ATOM 1612 C C . MET A 1 227 ? -31.303 17.723 17.088 1.00 46.53 224 MET A C 1
ATOM 1613 O O . MET A 1 227 ? -31.363 16.971 18.071 1.00 42.73 224 MET A O 1
ATOM 1618 N N . PRO A 1 228 ? -30.768 18.958 17.170 1.00 46.37 225 PRO A N 1
ATOM 1619 C CA . PRO A 1 228 ? -30.296 19.474 18.459 1.00 41.29 225 PRO A CA 1
ATOM 1620 C C . PRO A 1 228 ? -31.435 19.784 19.427 1.00 44.29 225 PRO A C 1
ATOM 1621 O O . PRO A 1 228 ? -32.620 19.614 19.103 1.00 44.14 225 PRO A O 1
ATOM 1625 N N . ASN A 1 229 ? -31.058 20.287 20.608 1.00 43.70 226 ASN A N 1
ATOM 1626 C CA . ASN A 1 229 ? -31.865 20.158 21.821 1.00 40.40 226 ASN A CA 1
ATOM 1627 C C . ASN A 1 229 ? -33.233 20.831 21.704 1.00 41.01 226 ASN A C 1
ATOM 1628 O O . ASN A 1 229 ? -34.271 20.185 21.896 1.00 38.95 226 ASN A O 1
ATOM 1633 N N . LEU A 1 230 ? -33.259 22.143 21.436 1.00 41.81 227 LEU A N 1
ATOM 1634 C CA . LEU A 1 230 ? -34.530 22.873 21.412 1.00 40.03 227 LEU A CA 1
ATOM 1635 C C . LEU A 1 230 ? -35.455 22.374 20.298 1.00 37.08 227 LEU A C 1
ATOM 1636 O O . LEU A 1 230 ? -36.669 22.248 20.502 1.00 37.62 227 LEU A O 1
ATOM 1641 N N . TYR A 1 231 ? -34.910 22.095 19.113 1.00 36.21 228 TYR A N 1
ATOM 1642 C CA . TYR A 1 231 ? -35.760 21.576 18.039 1.00 39.89 228 TYR A CA 1
ATOM 1643 C C . TYR A 1 231 ? -36.369 20.238 18.436 1.00 37.37 228 TYR A C 1
ATOM 1644 O O . TYR A 1 231 ? -37.567 20.000 18.215 1.00 32.79 228 TYR A O 1
ATOM 1653 N N . GLY A 1 232 ? -35.555 19.357 19.032 1.00 39.92 229 GLY A N 1
ATOM 1654 C CA . GLY A 1 232 ? -36.074 18.090 19.531 1.00 37.64 229 GLY A CA 1
ATOM 1655 C C . GLY A 1 232 ? -37.086 18.280 20.635 1.00 39.86 229 GLY A C 1
ATOM 1656 O O . GLY A 1 232 ? -38.088 17.565 20.698 1.00 42.83 229 GLY A O 1
ATOM 1657 N N . ASP A 1 233 ? -36.833 19.241 21.529 1.00 43.24 230 ASP A N 1
ATOM 1658 C CA . ASP A 1 233 ? -37.783 19.552 22.593 1.00 36.77 230 ASP A CA 1
ATOM 1659 C C . ASP A 1 233 ? -39.150 19.882 22.018 1.00 38.77 230 ASP A C 1
ATOM 1660 O O . ASP A 1 233 ? -40.173 19.355 22.468 1.00 40.13 230 ASP A O 1
ATOM 1665 N N . ILE A 1 234 ? -39.186 20.745 21.001 1.00 39.93 231 ILE A N 1
ATOM 1666 C CA . ILE A 1 234 ? -40.460 21.181 20.434 1.00 40.13 231 ILE A CA 1
ATOM 1667 C C . ILE A 1 234 ? -41.084 20.087 19.574 1.00 38.51 231 ILE A C 1
ATOM 1668 O O . ILE A 1 234 ? -42.272 19.768 19.719 1.00 37.34 231 ILE A O 1
ATOM 1673 N N . LEU A 1 235 ? -40.302 19.506 18.660 1.00 35.77 232 LEU A N 1
ATOM 1674 C CA . LEU A 1 235 ? -40.870 18.577 17.684 1.00 39.29 232 LEU A CA 1
ATOM 1675 C C . LEU A 1 235 ? -41.437 17.322 18.344 1.00 42.24 232 LEU A C 1
ATOM 1676 O O . LEU A 1 235 ? -42.472 16.798 17.910 1.00 41.88 232 LEU A O 1
ATOM 1681 N N . SER A 1 236 ? -40.769 16.814 19.388 1.00 39.92 233 SER A N 1
ATOM 1682 C CA . SER A 1 236 ? -41.301 15.654 20.103 1.00 40.24 233 SER A CA 1
ATOM 1683 C C . SER A 1 236 ? -42.657 15.951 20.723 1.00 40.24 233 SER A C 1
ATOM 1684 O O . SER A 1 236 ? -43.521 15.070 20.782 1.00 42.15 233 SER A O 1
ATOM 1687 N N . ASP A 1 237 ? -42.884 17.181 21.165 1.00 38.14 234 ASP A N 1
ATOM 1688 C CA . ASP A 1 237 ? -44.212 17.503 21.668 1.00 35.38 234 ASP A CA 1
ATOM 1689 C C . ASP A 1 237 ? -45.214 17.690 20.536 1.00 40.92 234 ASP A C 1
ATOM 1690 O O . ASP A 1 237 ? -46.377 17.285 20.658 1.00 39.46 234 ASP A O 1
ATOM 1695 N N . LEU A 1 238 ? -44.788 18.316 19.435 1.00 38.22 235 LEU A N 1
ATOM 1696 C CA . LEU A 1 238 ? -45.642 18.408 18.255 1.00 40.57 235 LEU A CA 1
ATOM 1697 C C . LEU A 1 238 ? -46.119 17.024 17.813 1.00 39.39 235 LEU A C 1
ATOM 1698 O O . LEU A 1 238 ? -47.321 16.796 17.626 1.00 40.37 235 LEU A O 1
ATOM 1703 N N . CYS A 1 239 ? -45.186 16.088 17.638 1.00 35.88 236 CYS A N 1
ATOM 1704 C CA . CYS A 1 239 ? -45.559 14.748 17.185 1.00 42.83 236 CYS A CA 1
ATOM 1705 C C . CYS A 1 239 ? -46.519 14.072 18.153 1.00 45.23 236 CYS A C 1
ATOM 1706 O O . CYS A 1 239 ? -47.529 13.481 17.739 1.00 45.31 236 CYS A O 1
ATOM 1709 N N . ALA A 1 240 ? -46.227 14.171 19.455 1.00 42.24 237 ALA A N 1
ATOM 1710 C CA . ALA A 1 240 ? -47.100 13.588 20.466 1.00 42.50 237 ALA A CA 1
ATOM 1711 C C . ALA A 1 240 ? -48.504 14.172 20.376 1.00 45.30 237 ALA A C 1
ATOM 1712 O O . ALA A 1 240 ? -49.502 13.455 20.538 1.00 46.92 237 ALA A O 1
ATOM 1714 N N . GLY A 1 241 ? -48.604 15.470 20.093 1.00 43.18 238 GLY A N 1
ATOM 1715 C CA . GLY A 1 241 ? -49.899 16.050 19.803 1.00 40.04 238 GLY A CA 1
ATOM 1716 C C . GLY A 1 241 ? -50.583 15.441 18.594 1.00 44.39 238 GLY A C 1
ATOM 1717 O O . GLY A 1 241 ? -51.816 15.493 18.499 1.00 41.37 238 GLY A O 1
ATOM 1718 N N . LEU A 1 242 ? -49.820 14.855 17.665 1.00 38.96 239 LEU A N 1
ATOM 1719 C CA . LEU A 1 242 ? -50.465 14.271 16.492 1.00 46.26 239 LEU A CA 1
ATOM 1720 C C . LEU A 1 242 ? -51.165 12.955 16.820 1.00 48.47 239 LEU A C 1
ATOM 1721 O O . LEU A 1 242 ? -52.145 12.598 16.158 1.00 46.59 239 LEU A O 1
ATOM 1726 N N . ILE A 1 243 ? -50.684 12.217 17.821 1.00 48.43 240 ILE A N 1
ATOM 1727 C CA . ILE A 1 243 ? -51.201 10.883 18.103 1.00 48.11 240 ILE A CA 1
ATOM 1728 C C . ILE A 1 243 ? -52.089 10.833 19.335 1.00 51.41 240 ILE A C 1
ATOM 1729 O O . ILE A 1 243 ? -52.633 9.763 19.641 1.00 56.09 240 ILE A O 1
ATOM 1734 N N . GLY A 1 244 ? -52.262 11.935 20.057 1.00 51.60 241 GLY A N 1
ATOM 1735 C CA . GLY A 1 244 ? -53.243 11.904 21.126 1.00 54.08 241 GLY A CA 1
ATOM 1736 C C . GLY A 1 244 ? -52.873 12.600 22.420 1.00 54.07 241 GLY A C 1
ATOM 1737 O O . GLY A 1 244 ? -53.757 12.955 23.207 1.00 52.66 241 GLY A O 1
ATOM 1738 N N . GLY A 1 245 ? -51.581 12.795 22.667 1.00 50.78 242 GLY A N 1
ATOM 1739 C CA . GLY A 1 245 ? -51.145 13.615 23.773 1.00 47.87 242 GLY A CA 1
ATOM 1740 C C . GLY A 1 245 ? -50.130 12.891 24.623 1.00 54.38 242 GLY A C 1
ATOM 1741 O O . GLY A 1 245 ? -49.655 11.803 24.283 1.00 53.56 242 GLY A O 1
ATOM 1742 N N . LEU A 1 246 ? -49.786 13.512 25.751 1.00 50.64 243 LEU A N 1
ATOM 1743 C CA . LEU A 1 246 ? -48.781 12.970 26.653 1.00 56.32 243 LEU A CA 1
ATOM 1744 C C . LEU A 1 246 ? -49.318 11.837 27.516 1.00 59.06 243 LEU A C 1
ATOM 1745 O O . LEU A 1 246 ? -48.524 11.132 28.153 1.00 54.23 243 LEU A O 1
ATOM 1750 N N . GLY A 1 247 ? -50.640 11.650 27.551 1.00 55.86 244 GLY A N 1
ATOM 1751 C CA . GLY A 1 247 ? -51.209 10.524 28.257 1.00 53.80 244 GLY A CA 1
ATOM 1752 C C . GLY A 1 247 ? -50.904 9.183 27.627 1.00 58.41 244 GLY A C 1
ATOM 1753 O O . GLY A 1 247 ? -50.979 8.163 28.319 1.00 62.38 244 GLY A O 1
ATOM 1754 N N . VAL A 1 248 ? -50.546 9.155 26.337 1.00 52.22 245 VAL A N 1
ATOM 1755 C CA . VAL A 1 248 ? -50.328 7.907 25.618 1.00 54.79 245 VAL A CA 1
ATOM 1756 C C . VAL A 1 248 ? -48.910 7.791 25.065 1.00 56.18 245 VAL A C 1
ATOM 1757 O O . VAL A 1 248 ? -48.589 6.807 24.404 1.00 56.24 245 VAL A O 1
ATOM 1761 N N . THR A 1 249 ? -48.044 8.754 25.338 1.00 55.89 246 THR A N 1
ATOM 1762 C CA . THR A 1 249 ? -46.795 8.745 24.575 1.00 52.26 246 THR A CA 1
ATOM 1763 C C . THR A 1 249 ? -45.640 8.234 25.417 1.00 50.70 246 THR A C 1
ATOM 1764 O O . THR A 1 249 ? -45.415 8.745 26.523 1.00 55.72 246 THR A O 1
ATOM 1768 N N . PRO A 1 250 ? -44.894 7.244 24.939 1.00 51.99 247 PRO A N 1
ATOM 1769 C CA . PRO A 1 250 ? -43.746 6.735 25.696 1.00 50.43 247 PRO A CA 1
ATOM 1770 C C . PRO A 1 250 ? -42.506 7.575 25.452 1.00 53.32 247 PRO A C 1
ATOM 1771 O O . PRO A 1 250 ? -42.382 8.278 24.450 1.00 53.53 247 PRO A O 1
ATOM 1775 N N . SER A 1 251 ? -41.564 7.476 26.382 1.00 54.81 248 SER A N 1
ATOM 1776 C CA . SER A 1 251 ? -40.328 8.224 26.241 1.00 53.06 248 SER A CA 1
ATOM 1777 C C . SER A 1 251 ? -39.194 7.460 26.899 1.00 57.16 248 SER A C 1
ATOM 1778 O O . SER A 1 251 ? -39.389 6.816 27.937 1.00 57.28 248 SER A O 1
ATOM 1781 N N . GLY A 1 252 ? -38.014 7.551 26.303 1.00 49.48 249 GLY A N 1
ATOM 1782 C CA . GLY A 1 252 ? -36.831 6.936 26.877 1.00 55.74 249 GLY A CA 1
ATOM 1783 C C . GLY A 1 252 ? -35.640 7.863 26.777 1.00 57.33 249 GLY A C 1
ATOM 1784 O O . GLY A 1 252 ? -35.488 8.614 25.811 1.00 55.08 249 GLY A O 1
ATOM 1785 N N . ASN A 1 253 ? -34.789 7.810 27.797 1.00 58.08 250 ASN A N 1
ATOM 1786 C CA . ASN A 1 253 ? -33.561 8.593 27.820 1.00 59.30 250 ASN A CA 1
ATOM 1787 C C . ASN A 1 253 ? -32.368 7.668 27.977 1.00 59.69 250 ASN A C 1
ATOM 1788 O O . ASN A 1 253 ? -32.331 6.850 28.901 1.00 63.17 250 ASN A O 1
ATOM 1793 N N . ILE A 1 254 ? -31.391 7.817 27.087 1.00 60.09 251 ILE A N 1
ATOM 1794 C CA . ILE A 1 254 ? -30.204 6.971 27.044 1.00 59.25 251 ILE A CA 1
ATOM 1795 C C . ILE A 1 254 ? -29.029 7.771 27.590 1.00 64.10 251 ILE A C 1
ATOM 1796 O O . ILE A 1 254 ? -28.817 8.922 27.190 1.00 62.29 251 ILE A O 1
ATOM 1801 N N . GLY A 1 255 ? -28.270 7.164 28.507 1.00 68.79 252 GLY A N 1
ATOM 1802 C CA . GLY A 1 255 ? -27.155 7.834 29.154 1.00 69.65 252 GLY A CA 1
ATOM 1803 C C . GLY A 1 255 ? -25.815 7.143 28.977 1.00 73.32 252 GLY A C 1
ATOM 1804 O O . GLY A 1 255 ? -25.691 6.206 28.180 1.00 73.66 252 GLY A O 1
ATOM 1805 N N . ALA A 1 256 ? -24.799 7.599 29.711 1.00 73.10 253 ALA A N 1
ATOM 1806 C CA . ALA A 1 256 ? -23.478 7.000 29.604 1.00 78.10 253 ALA A CA 1
ATOM 1807 C C . ALA A 1 256 ? -23.425 5.691 30.387 1.00 78.73 253 ALA A C 1
ATOM 1808 O O . ALA A 1 256 ? -24.297 5.395 31.210 1.00 75.92 253 ALA A O 1
ATOM 1810 N N . ASN A 1 257 ? -22.392 4.894 30.101 1.00 82.06 254 ASN A N 1
ATOM 1811 C CA . ASN A 1 257 ? -22.137 3.638 30.816 1.00 83.26 254 ASN A CA 1
ATOM 1812 C C . ASN A 1 257 ? -23.367 2.733 30.842 1.00 80.61 254 ASN A C 1
ATOM 1813 O O . ASN A 1 257 ? -23.621 2.035 31.829 1.00 79.98 254 ASN A O 1
ATOM 1818 N N . GLY A 1 258 ? -24.150 2.763 29.762 1.00 81.89 255 GLY A N 1
ATOM 1819 C CA . GLY A 1 258 ? -25.253 1.837 29.599 1.00 74.52 255 GLY A CA 1
ATOM 1820 C C . GLY A 1 258 ? -26.492 2.112 30.419 1.00 71.60 255 GLY A C 1
ATOM 1821 O O . GLY A 1 258 ? -27.342 1.224 30.547 1.00 72.25 255 GLY A O 1
ATOM 1822 N N . VAL A 1 259 ? -26.632 3.304 30.984 1.00 73.05 256 VAL A N 1
ATOM 1823 C CA . VAL A 1 259 ? -27.855 3.637 31.705 1.00 71.30 256 VAL A CA 1
ATOM 1824 C C . VAL A 1 259 ? -28.928 4.044 30.702 1.00 68.86 256 VAL A C 1
ATOM 1825 O O . VAL A 1 259 ? -28.634 4.528 29.603 1.00 66.24 256 VAL A O 1
ATOM 1829 N N . ALA A 1 260 ? -30.187 3.814 31.071 1.00 65.28 257 ALA A N 1
ATOM 1830 C CA . ALA A 1 260 ? -31.318 4.241 30.260 1.00 62.07 257 ALA A CA 1
ATOM 1831 C C . ALA A 1 260 ? -32.539 4.311 31.162 1.00 62.40 257 ALA A C 1
ATOM 1832 O O . ALA A 1 260 ? -32.835 3.348 31.878 1.00 65.77 257 ALA A O 1
ATOM 1834 N N . ILE A 1 261 ? -33.234 5.445 31.140 1.00 58.11 258 ILE A N 1
ATOM 1835 C CA . ILE A 1 261 ? -34.411 5.664 31.971 1.00 57.58 258 ILE A CA 1
ATOM 1836 C C . ILE A 1 261 ? -35.598 5.941 31.064 1.00 58.48 258 ILE A C 1
ATOM 1837 O O . ILE A 1 261 ? -35.566 6.876 30.255 1.00 59.80 258 ILE A O 1
ATOM 1842 N N . PHE A 1 262 ? -36.650 5.152 31.220 1.00 55.61 259 PHE A N 1
ATOM 1843 C CA . PHE A 1 262 ? -37.859 5.262 30.425 1.00 51.61 259 PHE A CA 1
ATOM 1844 C C . PHE A 1 262 ? -38.970 5.787 31.315 1.00 55.12 259 PHE A C 1
ATOM 1845 O O . PHE A 1 262 ? -39.044 5.442 32.499 1.00 58.69 259 PHE A O 1
ATOM 1853 N N . GLU A 1 263 ? -39.825 6.636 30.758 1.00 55.33 260 GLU A N 1
ATOM 1854 C CA . GLU A 1 263 ? -40.577 7.520 31.626 1.00 56.52 260 GLU A CA 1
ATOM 1855 C C . GLU A 1 263 ? -41.915 7.910 31.031 1.00 56.34 260 GLU A C 1
ATOM 1856 O O . GLU A 1 263 ? -42.077 8.028 29.813 1.00 59.25 260 GLU A O 1
ATOM 1862 N N . SER A 1 264 ? -42.865 8.122 31.926 1.00 55.60 261 SER A N 1
ATOM 1863 C CA . SER A 1 264 ? -43.993 8.991 31.664 1.00 56.71 261 SER A CA 1
ATOM 1864 C C . SER A 1 264 ? -43.469 10.384 31.281 1.00 61.12 261 SER A C 1
ATOM 1865 O O . SER A 1 264 ? -42.336 10.755 31.615 1.00 59.92 261 SER A O 1
ATOM 1868 N N . VAL A 1 265 ? -44.284 11.160 30.550 1.00 53.86 262 VAL A N 1
ATOM 1869 C CA . VAL A 1 265 ? -43.990 12.590 30.409 1.00 49.86 262 VAL A CA 1
ATOM 1870 C C . VAL A 1 265 ? -45.235 13.434 30.676 1.00 50.47 262 VAL A C 1
ATOM 1871 O O . VAL A 1 265 ? -45.191 14.662 30.567 1.00 53.29 262 VAL A O 1
ATOM 1875 N N . HIS A 1 266 ? -46.340 12.805 31.060 1.00 51.24 263 HIS A N 1
ATOM 1876 C CA . HIS A 1 266 ? -47.505 13.577 31.479 1.00 58.68 263 HIS A CA 1
ATOM 1877 C C . HIS A 1 266 ? -47.330 14.096 32.913 1.00 57.58 263 HIS A C 1
ATOM 1878 O O . HIS A 1 266 ? -46.311 13.854 33.570 1.00 54.33 263 HIS A O 1
ATOM 1885 N N . GLY A 1 267 ? -48.351 14.820 33.394 1.00 67.59 264 GLY A N 1
ATOM 1886 C CA . GLY A 1 267 ? -48.393 15.368 34.748 1.00 69.73 264 GLY A CA 1
ATOM 1887 C C . GLY A 1 267 ? -48.527 14.290 35.826 1.00 68.32 264 GLY A C 1
ATOM 1888 O O . GLY A 1 267 ? -48.588 13.089 35.561 1.00 64.23 264 GLY A O 1
ATOM 1889 N N . THR A 1 268 ? -48.569 14.739 37.081 1.00 68.79 265 THR A N 1
ATOM 1890 C CA . THR A 1 268 ? -48.909 13.827 38.168 1.00 68.52 265 THR A CA 1
ATOM 1891 C C . THR A 1 268 ? -50.410 13.713 38.380 1.00 69.34 265 THR A C 1
ATOM 1892 O O . THR A 1 268 ? -50.846 12.848 39.148 1.00 69.89 265 THR A O 1
ATOM 1896 N N . ALA A 1 269 ? -51.199 14.562 37.724 1.00 71.51 266 ALA A N 1
ATOM 1897 C CA . ALA A 1 269 ? -52.647 14.565 37.835 1.00 74.35 266 ALA A CA 1
ATOM 1898 C C . ALA A 1 269 ? -53.132 14.472 39.286 1.00 74.61 266 ALA A C 1
ATOM 1899 O O . ALA A 1 269 ? -53.834 13.524 39.654 1.00 72.31 266 ALA A O 1
ATOM 1901 N N . PRO A 1 270 ? -52.769 15.442 40.137 1.00 76.48 267 PRO A N 1
ATOM 1902 C CA . PRO A 1 270 ? -53.176 15.348 41.550 1.00 73.72 267 PRO A CA 1
ATOM 1903 C C . PRO A 1 270 ? -54.679 15.315 41.731 1.00 75.08 267 PRO A C 1
ATOM 1904 O O . PRO A 1 270 ? -55.165 14.703 42.691 1.00 77.61 267 PRO A O 1
ATOM 1908 N N . ASP A 1 271 ? -55.432 15.933 40.817 1.00 75.05 268 ASP A N 1
ATOM 1909 C CA . ASP A 1 271 ? -56.881 16.024 40.949 1.00 74.67 268 ASP A CA 1
ATOM 1910 C C . ASP A 1 271 ? -57.584 14.681 40.798 1.00 77.54 268 ASP A C 1
ATOM 1911 O O . ASP A 1 271 ? -58.792 14.608 41.049 1.00 76.44 268 ASP A O 1
ATOM 1916 N N . ILE A 1 272 ? -56.870 13.629 40.399 1.00 75.04 269 ILE A N 1
ATOM 1917 C CA . ILE A 1 272 ? -57.444 12.291 40.305 1.00 76.86 269 ILE A CA 1
ATOM 1918 C C . ILE A 1 272 ? -56.450 11.300 40.897 1.00 77.22 269 ILE A C 1
ATOM 1919 O O . ILE A 1 272 ? -56.501 10.101 40.599 1.00 80.06 269 ILE A O 1
ATOM 1924 N N . ALA A 1 273 ? -55.572 11.798 41.777 1.00 76.41 270 ALA A N 1
ATOM 1925 C CA . ALA A 1 273 ? -54.342 11.088 42.138 1.00 77.88 270 ALA A CA 1
ATOM 1926 C C . ALA A 1 273 ? -54.594 9.736 42.803 1.00 82.01 270 ALA A C 1
ATOM 1927 O O . ALA A 1 273 ? -53.794 8.805 42.630 1.00 81.26 270 ALA A O 1
ATOM 1929 N N . GLY A 1 274 ? -55.668 9.603 43.578 1.00 80.27 271 GLY A N 1
ATOM 1930 C CA . GLY A 1 274 ? -55.922 8.336 44.237 1.00 81.51 271 GLY A CA 1
ATOM 1931 C C . GLY A 1 274 ? -57.227 7.685 43.833 1.00 82.48 271 GLY A C 1
ATOM 1932 O O . GLY A 1 274 ? -57.518 6.554 44.236 1.00 81.74 271 GLY A O 1
ATOM 1933 N N . LYS A 1 275 ? -58.011 8.380 43.017 1.00 81.61 272 LYS A N 1
ATOM 1934 C CA . LYS A 1 275 ? -59.381 7.980 42.723 1.00 82.60 272 LYS A CA 1
ATOM 1935 C C . LYS A 1 275 ? -59.484 6.854 41.686 1.00 82.74 272 LYS A C 1
ATOM 1936 O O . LYS A 1 275 ? -60.591 6.579 41.208 1.00 83.04 272 LYS A O 1
ATOM 1942 N N . ASP A 1 276 ? -58.374 6.193 41.353 1.00 81.57 273 ASP A N 1
ATOM 1943 C CA . ASP A 1 276 ? -58.351 5.056 40.422 1.00 83.81 273 ASP A CA 1
ATOM 1944 C C . ASP A 1 276 ? -59.042 5.380 39.092 1.00 84.55 273 ASP A C 1
ATOM 1945 O O . ASP A 1 276 ? -59.884 4.627 38.593 1.00 82.89 273 ASP A O 1
ATOM 1950 N N . MET A 1 277 ? -58.673 6.523 38.506 1.00 80.79 274 MET A N 1
ATOM 1951 C CA . MET A 1 277 ? -59.126 6.888 37.171 1.00 83.20 274 MET A CA 1
ATOM 1952 C C . MET A 1 277 ? -57.986 7.139 36.193 1.00 80.18 274 MET A C 1
ATOM 1953 O O . MET A 1 277 ? -58.251 7.502 35.043 1.00 80.82 274 MET A O 1
ATOM 1958 N N . ALA A 1 278 ? -56.735 6.950 36.611 1.00 77.84 275 ALA A N 1
ATOM 1959 C CA . ALA A 1 278 ? -55.589 7.270 35.773 1.00 74.35 275 ALA A CA 1
ATOM 1960 C C . ALA A 1 278 ? -55.552 6.392 34.521 1.00 75.89 275 ALA A C 1
ATOM 1961 O O . ALA A 1 278 ? -56.169 5.325 34.450 1.00 72.35 275 ALA A O 1
ATOM 1963 N N . ASN A 1 279 ? -54.822 6.875 33.516 1.00 73.43 276 ASN A N 1
ATOM 1964 C CA . ASN A 1 279 ? -54.512 6.114 32.312 1.00 65.79 276 ASN A CA 1
ATOM 1965 C C . ASN A 1 279 ? -53.062 5.663 32.397 1.00 62.56 276 ASN A C 1
ATOM 1966 O O . ASN A 1 2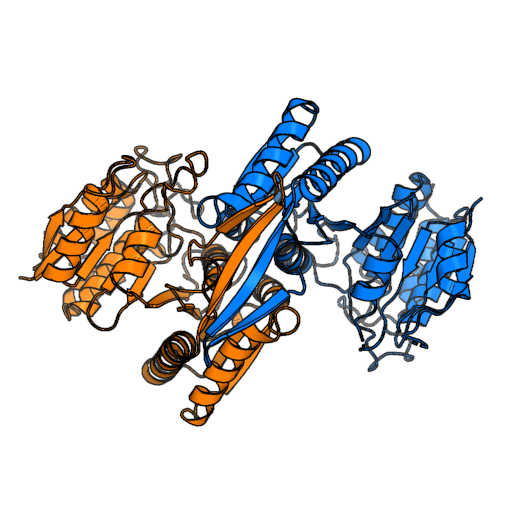79 ? -52.154 6.509 32.352 1.00 65.52 276 ASN A O 1
ATOM 1971 N N . PRO A 1 280 ? -52.788 4.365 32.547 1.00 63.41 277 PRO A N 1
ATOM 1972 C CA . PRO A 1 280 ? -51.398 3.890 32.617 1.00 62.06 277 PRO A CA 1
ATOM 1973 C C . PRO A 1 280 ? -50.733 3.651 31.271 1.00 55.92 277 PRO A C 1
ATOM 1974 O O . PRO A 1 280 ? -49.568 3.225 31.250 1.00 51.13 277 PRO A O 1
ATOM 1978 N N . THR A 1 281 ? -51.442 3.903 30.163 1.00 57.48 278 THR A N 1
ATOM 1979 C CA . THR A 1 281 ? -50.941 3.547 28.837 1.00 53.84 278 THR A CA 1
ATOM 1980 C C . THR A 1 281 ? -49.511 4.029 28.620 1.00 51.21 278 THR A C 1
ATOM 1981 O O . THR A 1 281 ? -48.631 3.249 28.238 1.00 52.19 278 THR A O 1
ATOM 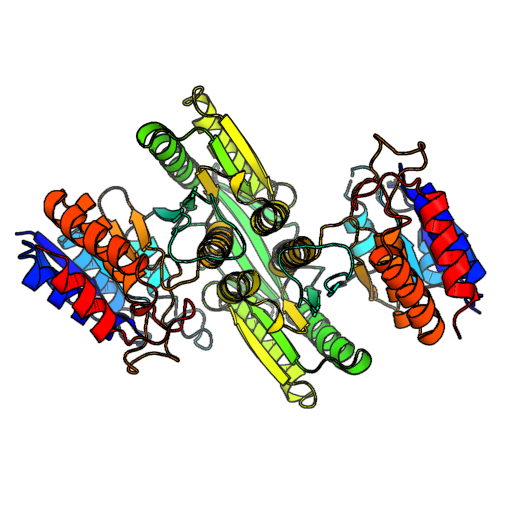1985 N N . ALA A 1 282 ? -49.252 5.310 28.899 1.00 54.22 279 ALA A N 1
ATOM 1986 C CA . ALA A 1 282 ? -47.971 5.912 28.532 1.00 52.40 279 ALA A CA 1
ATOM 1987 C C . ALA A 1 282 ? -46.814 5.251 29.267 1.00 52.38 279 ALA A C 1
ATOM 1988 O O . ALA A 1 282 ? -45.806 4.869 28.653 1.00 49.47 279 ALA A O 1
ATOM 1990 N N . LEU A 1 283 ? -46.928 5.135 30.596 1.00 52.54 280 LEU A N 1
ATOM 1991 C CA . LEU A 1 283 ? -45.884 4.463 31.359 1.00 52.95 280 LEU A CA 1
ATOM 1992 C C . LEU A 1 283 ? -45.702 3.033 30.877 1.00 49.20 280 LEU A C 1
ATOM 1993 O O . LEU A 1 283 ? -44.569 2.554 30.746 1.00 50.09 280 LEU A O 1
ATOM 1998 N N . LEU A 1 284 ? -46.812 2.350 30.578 1.00 49.03 281 LEU A N 1
ATOM 1999 C CA . LEU A 1 284 ? -46.741 0.995 30.032 1.00 53.06 281 LEU A CA 1
ATOM 2000 C C . LEU A 1 284 ? -45.937 0.945 28.732 1.00 52.89 281 LEU A C 1
ATOM 2001 O O . LEU A 1 284 ? -45.088 0.062 28.543 1.00 52.78 281 LEU A O 1
ATOM 2006 N N . LEU A 1 285 ? -46.195 1.879 27.810 1.00 52.46 282 LEU A N 1
ATOM 2007 C CA . LEU A 1 285 ? -45.473 1.814 26.539 1.00 54.06 282 LEU A CA 1
ATOM 2008 C C . LEU A 1 285 ? -44.015 2.203 26.705 1.00 54.34 282 LEU A C 1
ATOM 2009 O O . LEU A 1 285 ? -43.157 1.724 25.950 1.00 55.38 282 LEU A O 1
ATOM 2014 N N . SER A 1 286 ? -43.712 3.056 27.691 1.00 51.36 283 SER A N 1
ATOM 2015 C CA . SER A 1 286 ? -42.312 3.291 28.023 1.00 56.97 283 SER A CA 1
ATOM 2016 C C . SER A 1 286 ? -41.679 2.031 28.594 1.00 54.81 283 SER A C 1
ATOM 2017 O O . SER A 1 286 ? -40.493 1.763 28.352 1.00 53.60 283 SER A O 1
ATOM 2020 N N . ALA A 1 287 ? -42.465 1.239 29.328 1.00 55.38 284 ALA A N 1
ATOM 2021 C CA . ALA A 1 287 ? -41.985 -0.049 29.816 1.00 59.31 284 ALA A CA 1
ATOM 2022 C C . ALA A 1 287 ? -41.790 -1.034 28.667 1.00 60.30 284 ALA A C 1
ATOM 2023 O O . ALA A 1 287 ? -40.770 -1.735 28.614 1.00 60.21 284 ALA A O 1
ATOM 2025 N N . VAL A 1 288 ? -42.753 -1.101 27.738 1.00 57.77 285 VAL A N 1
ATOM 2026 C CA . VAL A 1 288 ? -42.551 -1.874 26.508 1.00 59.48 285 VAL A CA 1
ATOM 2027 C C . VAL A 1 288 ? -41.264 -1.441 25.826 1.00 59.00 285 VAL A C 1
ATOM 2028 O O . VAL A 1 288 ? -40.424 -2.266 25.445 1.00 60.64 285 VAL A O 1
ATOM 2032 N N . MET A 1 289 ? -41.110 -0.130 25.642 1.00 56.97 286 MET A N 1
ATOM 2033 C CA . MET A 1 289 ? -39.868 0.412 25.107 1.00 56.63 286 MET A CA 1
ATOM 2034 C C . MET A 1 289 ? -38.669 -0.051 25.929 1.00 55.73 286 MET A C 1
ATOM 2035 O O . MET A 1 289 ? -37.648 -0.469 25.375 1.00 55.90 286 MET A O 1
ATOM 2040 N N . MET A 1 290 ? -38.787 0.003 27.257 1.00 59.52 287 MET A N 1
ATOM 2041 C CA . MET A 1 290 ? -37.739 -0.510 28.139 1.00 60.31 287 MET A CA 1
ATOM 2042 C C . MET A 1 290 ? -37.365 -1.948 27.787 1.00 63.30 287 MET A C 1
ATOM 2043 O O . MET A 1 290 ? -36.182 -2.268 27.602 1.00 63.09 287 MET A O 1
ATOM 2048 N N . LEU A 1 291 ? -38.368 -2.828 27.679 1.00 62.33 288 LEU A N 1
ATOM 2049 C CA . LEU A 1 291 ? -38.098 -4.229 27.343 1.00 66.34 288 LEU A CA 1
ATOM 2050 C C . LEU A 1 291 ? -37.366 -4.362 26.018 1.00 66.82 288 LEU A C 1
ATOM 2051 O O . LEU A 1 291 ? -36.371 -5.092 25.919 1.00 67.98 288 LEU A O 1
ATOM 2056 N N . ARG A 1 292 ? -37.859 -3.679 24.981 1.00 67.01 289 ARG A N 1
ATOM 2057 C CA . ARG A 1 292 ? -37.208 -3.739 23.676 1.00 66.24 289 ARG A CA 1
ATOM 2058 C C . ARG A 1 292 ? -35.767 -3.272 23.757 1.00 64.74 289 ARG A C 1
ATOM 2059 O O . ARG A 1 292 ? -34.906 -3.791 23.039 1.00 67.61 289 ARG A O 1
ATOM 2067 N N . HIS A 1 293 ? -35.481 -2.302 24.626 1.00 66.26 290 HIS A N 1
ATOM 2068 C CA . HIS A 1 293 ? -34.116 -1.801 24.732 1.00 67.76 290 HIS A CA 1
ATOM 2069 C C . HIS A 1 293 ? -33.173 -2.893 25.220 1.00 70.88 290 HIS A C 1
ATOM 2070 O O . HIS A 1 293 ? -32.068 -3.064 24.686 1.00 72.01 290 HIS A O 1
ATOM 2077 N N . MET A 1 294 ? -33.599 -3.646 26.238 1.00 69.79 291 MET A N 1
ATOM 2078 C CA . MET A 1 294 ? -32.822 -4.794 26.693 1.00 73.43 291 MET A CA 1
ATOM 2079 C C . MET A 1 294 ? -32.747 -5.858 25.599 1.00 78.00 291 MET A C 1
ATOM 2080 O O . MET A 1 294 ? -31.666 -6.159 25.069 1.00 74.03 291 MET A O 1
ATOM 2085 N N . GLY A 1 295 ? -33.898 -6.409 25.215 1.00 75.83 292 GLY A N 1
ATOM 2086 C CA . GLY A 1 295 ? -33.928 -7.381 24.143 1.00 71.14 292 GLY A CA 1
ATOM 2087 C C . GLY A 1 295 ? -35.036 -8.398 24.290 1.00 73.79 292 GLY A C 1
ATOM 2088 O O . GLY A 1 295 ? -35.123 -9.347 23.508 1.00 78.87 292 GLY A O 1
ATOM 2089 N N . LEU A 1 296 ? -35.893 -8.219 25.293 1.00 74.89 293 LEU A N 1
ATOM 2090 C CA . LEU A 1 296 ? -37.018 -9.129 25.507 1.00 76.34 293 LEU A CA 1
ATOM 2091 C C . LEU A 1 296 ? -38.166 -8.711 24.586 1.00 76.50 293 LEU A C 1
ATOM 2092 O O . LEU A 1 296 ? -39.233 -8.259 25.012 1.00 73.98 293 LEU A O 1
ATOM 2097 N N . PHE A 1 297 ? -37.915 -8.899 23.285 1.00 75.64 294 PHE A N 1
ATOM 2098 C CA . PHE A 1 297 ? -38.809 -8.401 22.244 1.00 74.84 294 PHE A CA 1
ATOM 2099 C C . PHE A 1 297 ? -40.203 -9.007 22.352 1.00 75.03 294 PHE A C 1
ATOM 2100 O O . PHE A 1 297 ? -41.209 -8.296 22.223 1.00 71.99 294 PHE A O 1
ATOM 2108 N N . ASP A 1 298 ? -40.283 -10.319 22.583 1.00 75.57 295 ASP A N 1
ATOM 2109 C CA . ASP A 1 298 ? -41.573 -10.999 22.536 1.00 74.94 295 ASP A CA 1
ATOM 2110 C C . ASP A 1 298 ? -42.477 -10.556 23.679 1.00 73.79 295 ASP A C 1
ATOM 2111 O O . ASP A 1 298 ? -43.679 -10.330 23.479 1.00 69.13 295 ASP A O 1
ATOM 2116 N N . HIS A 1 299 ? -41.918 -10.421 24.884 1.00 75.16 296 HIS A N 1
ATOM 2117 C CA . HIS A 1 299 ? -42.687 -9.853 25.987 1.00 75.06 296 HIS A CA 1
ATOM 2118 C C . HIS A 1 299 ? -43.178 -8.452 25.638 1.00 70.24 296 HIS A C 1
ATOM 2119 O O . HIS A 1 299 ? -44.346 -8.112 25.876 1.00 65.95 296 HIS A O 1
ATOM 2126 N N . ALA A 1 300 ? -42.303 -7.635 25.046 1.00 70.47 297 ALA A N 1
ATOM 2127 C CA . ALA A 1 300 ? -42.705 -6.308 24.587 1.00 68.78 297 ALA A CA 1
ATOM 2128 C C . ALA A 1 300 ? -43.827 -6.397 23.558 1.00 68.29 297 ALA A C 1
ATOM 2129 O O . ALA A 1 300 ? -44.850 -5.710 23.675 1.00 65.65 297 ALA A O 1
ATOM 2131 N N . ALA A 1 301 ? -43.655 -7.261 22.551 1.00 68.47 298 ALA A N 1
ATOM 2132 C CA . ALA A 1 301 ? -44.649 -7.385 21.489 1.00 65.36 298 ALA A CA 1
ATOM 2133 C C . ALA A 1 301 ? -46.014 -7.781 22.039 1.00 67.33 298 ALA A C 1
ATOM 2134 O O . ALA A 1 301 ? -47.047 -7.268 21.586 1.00 64.23 298 ALA A O 1
ATOM 2136 N N . ARG A 1 302 ? -46.041 -8.682 23.027 1.00 70.13 299 ARG A N 1
ATOM 2137 C CA . ARG A 1 302 ? -47.311 -9.177 23.553 1.00 69.18 299 ARG A CA 1
ATOM 2138 C C . ARG A 1 302 ? -47.988 -8.155 24.456 1.00 66.15 299 ARG A C 1
ATOM 2139 O O . ARG A 1 302 ? -49.207 -7.958 24.375 1.00 64.36 299 ARG A O 1
ATOM 2147 N N . ILE A 1 303 ? -47.221 -7.520 25.341 1.00 66.57 300 ILE A N 1
ATOM 2148 C CA . ILE A 1 303 ? -47.786 -6.468 26.179 1.00 66.03 300 ILE A CA 1
ATOM 2149 C C . ILE A 1 303 ? -48.325 -5.341 25.305 1.00 62.45 300 ILE A C 1
ATOM 2150 O O . ILE A 1 303 ? -49.472 -4.897 25.459 1.00 61.24 300 ILE A O 1
ATOM 2155 N N . GLU A 1 304 ? -47.505 -4.877 24.361 1.00 57.17 301 GLU A N 1
ATOM 2156 C CA . GLU A 1 304 ? -47.946 -3.854 23.419 1.00 63.61 301 GLU A CA 1
ATOM 2157 C C . GLU A 1 304 ? -49.249 -4.252 22.741 1.00 62.66 301 GLU A C 1
ATOM 2158 O O . GLU A 1 304 ? -50.221 -3.484 22.730 1.00 58.48 301 GLU A O 1
ATOM 2164 N N . ALA A 1 305 ? -49.287 -5.473 22.190 1.00 63.80 302 ALA A N 1
ATOM 2165 C CA . ALA A 1 305 ? -50.455 -5.933 21.446 1.00 63.53 302 ALA A CA 1
ATOM 2166 C C . ALA A 1 305 ? -51.687 -5.988 22.333 1.00 65.04 302 ALA A C 1
ATOM 2167 O O . ALA A 1 305 ? -52.789 -5.621 21.902 1.00 65.57 302 ALA A O 1
ATOM 2169 N N . ALA A 1 306 ? -51.515 -6.440 23.580 1.00 63.97 303 ALA A N 1
ATOM 2170 C CA . ALA A 1 306 ? -52.634 -6.495 24.510 1.00 64.34 303 ALA A CA 1
ATOM 2171 C C . ALA A 1 306 ? -53.117 -5.102 24.875 1.00 65.44 303 ALA A C 1
ATOM 2172 O O . ALA A 1 306 ? -54.313 -4.905 25.126 1.00 64.56 303 ALA A O 1
ATOM 2174 N N . CYS A 1 307 ? -52.204 -4.128 24.917 1.00 66.28 304 CYS A N 1
ATOM 2175 C CA . CYS A 1 307 ? -52.622 -2.745 25.122 1.00 67.97 304 CYS A CA 1
ATOM 2176 C C . CYS A 1 307 ? -53.362 -2.205 23.900 1.00 65.54 304 CYS A C 1
ATOM 2177 O O . CYS A 1 307 ? -54.476 -1.675 24.024 1.00 64.90 304 CYS A O 1
ATOM 2180 N N . PHE A 1 308 ? -52.759 -2.334 22.709 1.00 63.22 305 PHE A N 1
ATOM 2181 C CA . PHE A 1 308 ? -53.392 -1.820 21.490 1.00 66.22 305 PHE A CA 1
ATOM 2182 C C . PHE A 1 308 ? -54.760 -2.454 21.265 1.00 66.15 305 PHE A C 1
ATOM 2183 O O . PHE A 1 308 ? -55.723 -1.763 20.903 1.00 64.64 305 PHE A O 1
ATOM 2191 N N . ALA A 1 309 ? -54.869 -3.769 21.486 1.00 66.64 306 ALA A N 1
ATOM 2192 C CA . ALA A 1 309 ? -56.156 -4.438 21.330 1.00 65.10 306 ALA A CA 1
ATOM 2193 C C . ALA A 1 309 ? -57.180 -3.933 22.340 1.00 69.22 306 ALA A C 1
ATOM 2194 O O . ALA A 1 309 ? -58.375 -3.851 22.021 1.00 69.01 306 ALA A O 1
ATOM 2196 N N . THR A 1 310 ? -56.735 -3.583 23.556 1.00 67.56 307 THR A N 1
ATOM 2197 C CA . THR A 1 310 ? -57.651 -3.077 24.576 1.00 66.27 307 THR A CA 1
ATOM 2198 C C . THR A 1 310 ? -58.282 -1.757 24.143 1.00 68.29 307 THR A C 1
ATOM 2199 O O . THR A 1 310 ? -59.508 -1.589 24.203 1.00 68.48 307 THR A O 1
ATOM 2203 N N . ILE A 1 311 ? -57.453 -0.809 23.691 1.00 69.50 308 ILE A N 1
ATOM 2204 C CA . ILE A 1 311 ? -57.952 0.487 23.239 1.00 65.53 308 ILE A CA 1
ATOM 2205 C C . ILE A 1 311 ? -58.771 0.331 21.962 1.00 68.67 308 ILE A C 1
ATOM 2206 O O . ILE A 1 311 ? -59.824 0.964 21.804 1.00 70.03 308 ILE A O 1
ATOM 2211 N N . LYS A 1 312 ? -58.306 -0.506 21.030 1.00 66.90 309 LYS A N 1
ATOM 2212 C CA . LYS A 1 312 ? -59.096 -0.782 19.832 1.00 68.26 309 LYS A CA 1
ATOM 2213 C C . LYS A 1 312 ? -60.474 -1.308 20.206 1.00 70.20 309 LYS A C 1
ATOM 2214 O O . LYS A 1 312 ? -61.490 -0.864 19.662 1.00 76.62 309 LYS A O 1
ATOM 2216 N N . ASP A 1 313 ? -60.528 -2.239 21.161 1.00 72.28 310 ASP A N 1
ATOM 2217 C CA . ASP A 1 313 ? -61.804 -2.823 21.555 1.00 76.62 310 ASP A CA 1
ATOM 2218 C C . ASP A 1 313 ? -62.777 -1.762 22.059 1.00 77.89 310 ASP A C 1
ATOM 2219 O O . ASP A 1 313 ? -63.993 -1.896 21.880 1.00 80.35 310 ASP A O 1
ATOM 2224 N N . GLY A 1 314 ? -62.267 -0.705 22.683 1.00 76.99 311 GLY A N 1
ATOM 2225 C CA . GLY A 1 314 ? -63.108 0.376 23.148 1.00 79.92 311 GLY A CA 1
ATOM 2226 C C . GLY A 1 314 ? -64.039 0.044 24.295 1.00 83.58 311 GLY A C 1
ATOM 2227 O O . GLY A 1 314 ? -64.825 0.911 24.694 1.00 83.32 311 GLY A O 1
ATOM 2228 N N . LYS A 1 315 ? -63.988 -1.172 24.846 1.00 87.08 312 LYS A N 1
ATOM 2229 C CA . LYS A 1 315 ? -64.881 -1.499 25.955 1.00 88.38 312 LYS A CA 1
ATOM 2230 C C . LYS A 1 315 ? -64.371 -0.951 27.277 1.00 87.43 312 LYS A C 1
ATOM 2231 O O . LYS A 1 315 ? -65.171 -0.600 28.150 1.00 87.69 312 LYS A O 1
ATOM 2233 N N . SER A 1 316 ? -63.061 -0.861 27.437 1.00 87.30 313 SER A N 1
ATOM 2234 C CA . SER A 1 316 ? -62.442 -0.546 28.713 1.00 86.44 313 SER A CA 1
ATOM 2235 C C . SER A 1 316 ? -61.657 0.762 28.650 1.00 85.85 313 SER A C 1
ATOM 2236 O O . SER A 1 316 ? -60.571 0.877 29.212 1.00 84.40 313 SER A O 1
ATOM 2239 N N . LEU A 1 317 ? -62.201 1.777 27.983 1.00 86.41 314 LEU A N 1
ATOM 2240 C CA . LEU A 1 317 ? -61.478 3.030 27.808 1.00 86.42 314 LEU A CA 1
ATOM 2241 C C . LEU A 1 317 ? -61.549 3.873 29.078 1.00 89.47 314 LEU A C 1
ATOM 2242 O O . LEU A 1 317 ? -62.637 4.118 29.612 1.00 88.71 314 LEU A O 1
ATOM 2244 N N . THR A 1 318 ? -60.384 4.313 29.559 1.00 87.37 315 THR A N 1
ATOM 2245 C CA . THR A 1 318 ? -60.320 5.248 30.675 1.00 84.78 315 THR A CA 1
ATOM 2246 C C . THR A 1 318 ? -60.984 6.569 30.296 1.00 86.51 315 THR A C 1
ATOM 2247 O O . THR A 1 318 ? -61.197 6.871 29.119 1.00 88.14 315 THR A O 1
ATOM 2251 N N . LYS A 1 319 ? -61.312 7.372 31.312 1.00 85.77 316 LYS A N 1
ATOM 2252 C CA . LYS A 1 319 ? -62.107 8.565 31.039 1.00 88.50 316 LYS A CA 1
ATOM 2253 C C . LYS A 1 319 ? -61.346 9.614 30.236 1.00 88.47 316 LYS A C 1
ATOM 2254 O O . LYS A 1 319 ? -61.980 10.456 29.592 1.00 88.14 316 LYS A O 1
ATOM 2260 N N . ASP A 1 320 ? -60.014 9.570 30.230 1.00 87.22 317 ASP A N 1
ATOM 2261 C CA . ASP A 1 320 ? -59.253 10.490 29.394 1.00 86.79 317 ASP A CA 1
AT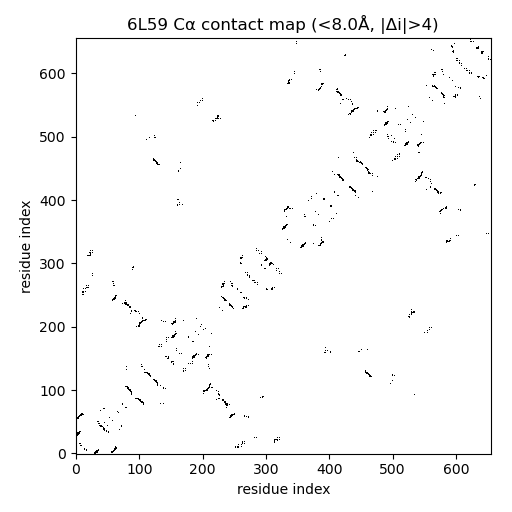OM 2262 C C . ASP A 1 320 ? -59.191 10.053 27.932 1.00 85.78 317 ASP A C 1
ATOM 2263 O O . ASP A 1 320 ? -58.904 10.885 27.065 1.00 86.67 317 ASP A O 1
ATOM 2268 N N . LEU A 1 321 ? -59.450 8.778 27.636 1.00 85.16 318 LEU A N 1
ATOM 2269 C CA . LEU A 1 321 ? -59.437 8.267 26.271 1.00 84.09 318 LEU A CA 1
ATOM 2270 C C . LEU A 1 321 ? -60.838 8.079 25.689 1.00 85.10 318 LEU A C 1
ATOM 2271 O O . LEU A 1 321 ? -60.970 7.519 24.597 1.00 85.11 318 LEU A O 1
ATOM 2276 N N . GLY A 1 322 ? -61.882 8.524 26.388 1.00 90.31 319 GLY A N 1
ATOM 2277 C CA . GLY A 1 322 ? -63.237 8.375 25.886 1.00 87.98 319 GLY A CA 1
ATOM 2278 C C . GLY A 1 322 ? -64.242 7.834 26.886 1.00 92.70 319 GLY A C 1
ATOM 2279 O O . GLY A 1 322 ? -65.037 8.601 27.439 1.00 99.95 319 GLY A O 1
ATOM 2280 N N . GLY A 1 323 ? -64.214 6.518 27.136 1.00 93.87 320 GLY A N 1
ATOM 2281 C CA . GLY A 1 323 ? -65.226 5.863 27.946 1.00 95.29 320 GLY A CA 1
ATOM 2282 C C . GLY A 1 323 ? -65.063 6.093 29.441 1.00 93.11 320 GLY A C 1
ATOM 2283 O O . GLY A 1 323 ? -64.101 6.692 29.913 1.00 93.68 320 GLY A O 1
ATOM 2284 N N . ASN A 1 324 ? -66.029 5.589 30.202 1.00 90.78 321 ASN A N 1
ATOM 2285 C CA . ASN A 1 324 ? -66.058 5.804 31.651 1.00 91.53 321 ASN A CA 1
ATOM 2286 C C . ASN A 1 324 ? -65.645 4.551 32.420 1.00 91.04 321 ASN A C 1
ATOM 2287 O O . ASN A 1 324 ? -66.369 4.084 33.298 1.00 94.69 321 ASN A O 1
ATOM 2289 N N . ALA A 1 325 ? -64.470 3.999 32.116 1.00 88.95 322 ALA A N 1
ATOM 2290 C CA . ALA A 1 325 ? -63.943 2.830 32.810 1.00 86.54 322 ALA A CA 1
ATOM 2291 C C . ALA A 1 325 ? -62.868 3.236 33.815 1.00 89.60 322 ALA A C 1
ATOM 2292 O O . ALA A 1 325 ? -62.049 4.119 33.542 1.00 91.89 322 ALA A O 1
ATOM 2294 N N . LYS A 1 326 ? -62.872 2.581 34.976 1.00 85.96 323 LYS A N 1
ATOM 2295 C CA . LYS A 1 326 ? -61.873 2.840 36.002 1.00 84.05 323 LYS A CA 1
ATOM 2296 C C . LYS A 1 326 ? -60.494 2.359 35.544 1.00 84.16 323 LYS A C 1
ATOM 2297 O O . LYS A 1 326 ? -60.353 1.621 34.562 1.00 82.57 323 LYS A O 1
ATOM 2299 N N . CYS A 1 327 ? -59.460 2.773 36.287 1.00 80.16 324 CYS A N 1
ATOM 2300 C CA . CYS A 1 327 ? -58.091 2.461 35.874 1.00 75.76 324 CYS A CA 1
ATOM 2301 C C . CYS A 1 327 ? -57.778 0.974 35.992 1.00 78.10 324 CYS A C 1
ATOM 2302 O O . CYS A 1 327 ? -57.023 0.434 35.170 1.00 72.19 324 CYS A O 1
ATOM 2305 N N . SER A 1 328 ? -58.334 0.297 37.004 1.00 82.22 325 SER A N 1
ATOM 2306 C CA . SER A 1 328 ? -57.967 -1.104 37.208 1.00 80.96 325 SER A CA 1
ATOM 2307 C C . SER A 1 328 ? -58.763 -2.038 36.300 1.00 78.18 325 SER A C 1
ATOM 2308 O O . SER A 1 328 ? -58.286 -3.108 35.917 1.00 75.39 325 SER A O 1
ATOM 2311 N N . ASP A 1 329 ? -59.985 -1.665 35.959 1.00 79.06 326 ASP A N 1
ATOM 2312 C CA . ASP A 1 329 ? -60.706 -2.379 34.908 1.00 81.43 326 ASP A CA 1
ATOM 2313 C C . ASP A 1 329 ? -59.954 -2.301 33.584 1.00 81.62 326 ASP A C 1
ATOM 2314 O O . ASP A 1 329 ? -59.937 -3.270 32.816 1.00 83.64 326 ASP A O 1
ATOM 2319 N N . PHE A 1 330 ? -59.324 -1.156 33.301 1.00 80.76 327 PHE A N 1
ATOM 2320 C CA . PHE A 1 330 ? -58.448 -1.042 32.131 1.00 81.69 327 PHE A CA 1
ATOM 2321 C C . PHE A 1 330 ? -57.239 -1.961 32.263 1.00 78.00 327 PHE A C 1
ATOM 2322 O O . PHE A 1 330 ? -56.884 -2.688 31.326 1.00 73.05 327 PHE A O 1
ATOM 2330 N N . THR A 1 331 ? -56.589 -1.932 33.426 1.00 74.49 328 THR A N 1
ATOM 2331 C CA . THR A 1 331 ? -55.404 -2.755 33.633 1.00 77.29 328 THR A CA 1
ATOM 2332 C C . THR A 1 331 ? -55.738 -4.238 33.527 1.00 78.12 328 THR A C 1
ATOM 2333 O O . THR A 1 331 ? -54.963 -5.020 32.958 1.00 73.60 328 THR A O 1
ATOM 2337 N N . GLU A 1 332 ? -56.900 -4.637 34.057 1.00 78.27 329 GLU A N 1
ATOM 2338 C CA . GLU A 1 332 ? -57.257 -6.051 34.095 1.00 78.34 329 GLU A CA 1
ATOM 2339 C C . GLU A 1 332 ? -57.479 -6.600 32.692 1.00 78.89 329 GLU A C 1
ATOM 2340 O O . GLU A 1 332 ? -57.035 -7.712 32.379 1.00 75.35 329 GLU A O 1
ATOM 2342 N N . GLU A 1 333 ? -58.144 -5.825 31.825 1.00 79.40 330 GLU A N 1
ATOM 2343 C CA . GLU A 1 333 ? -58.400 -6.299 30.467 1.00 79.00 330 GLU A CA 1
ATOM 2344 C C . GLU A 1 333 ? -57.098 -6.567 29.724 1.00 76.24 330 GLU A C 1
ATOM 2345 O O . GLU A 1 333 ? -56.991 -7.554 28.986 1.00 78.12 330 GLU A O 1
ATOM 2351 N N . ILE A 1 334 ? -56.093 -5.710 29.910 1.00 73.95 331 ILE A N 1
ATOM 2352 C CA . ILE A 1 334 ? -54.789 -5.997 29.318 1.00 75.57 331 ILE A CA 1
ATOM 2353 C C . ILE A 1 334 ? -54.237 -7.296 29.884 1.00 76.46 331 ILE A C 1
ATOM 2354 O O . ILE A 1 334 ? -53.670 -8.122 29.154 1.00 73.31 331 ILE A O 1
ATOM 2359 N N . CYS A 1 335 ? -54.543 -7.491 31.158 1.00 76.86 332 CYS A N 1
ATOM 2360 C CA . CYS A 1 335 ? -54.078 -8.685 31.890 1.00 78.16 332 CYS A CA 1
ATOM 2361 C C . CYS A 1 335 ? -54.704 -9.907 31.231 1.00 79.61 332 CYS A C 1
ATOM 2362 O O . CYS A 1 335 ? -53.981 -10.785 30.825 1.00 80.37 332 CYS A O 1
ATOM 2365 N N . ARG A 1 336 ? -56.017 -9.902 31.092 1.00 78.40 333 ARG A N 1
ATOM 2366 C CA . ARG A 1 336 ? -56.729 -11.021 30.445 1.00 80.05 333 ARG A CA 1
ATOM 2367 C C . ARG A 1 336 ? -56.152 -11.243 29.048 1.00 80.40 333 ARG A C 1
ATOM 2368 O O . ARG A 1 336 ? -55.624 -12.326 28.791 1.00 80.52 333 ARG A O 1
ATOM 2376 N N . ARG A 1 337 ? -56.145 -10.205 28.217 1.00 78.86 334 ARG A N 1
ATOM 2377 C CA . ARG A 1 337 ? -55.710 -10.353 26.805 1.00 78.25 334 ARG A CA 1
ATOM 2378 C C . ARG A 1 337 ? -54.233 -10.730 26.667 1.00 78.81 334 ARG A C 1
ATOM 2379 O O . ARG A 1 337 ? -53.894 -11.356 25.680 1.00 82.60 334 ARG A O 1
ATOM 2387 N N . VAL A 1 338 ? -53.377 -10.397 27.616 1.00 76.15 335 VAL A N 1
ATOM 2388 C CA . VAL A 1 338 ? -51.944 -10.749 27.418 1.00 79.03 335 VAL A CA 1
ATOM 2389 C C . VAL A 1 338 ? -51.684 -12.185 27.892 1.00 82.83 335 VAL A C 1
ATOM 2390 O O . VAL A 1 338 ? -50.625 -12.750 27.566 1.00 80.35 335 VAL A O 1
ATOM 2394 N N . LYS A 1 339 ? -52.631 -12.751 28.635 1.00 83.74 336 LYS A N 1
ATOM 2395 C CA . LYS A 1 339 ? -52.508 -14.148 29.119 1.00 87.62 336 LYS A CA 1
ATOM 2396 C C . LYS A 1 339 ? -52.939 -15.079 27.984 1.00 87.70 336 LYS A C 1
ATOM 2397 O O . LYS A 1 339 ? -52.360 -16.153 27.856 1.00 87.18 336 LYS A O 1
ATOM 2403 N N . ASP A 1 340 ? -53.879 -14.619 27.158 1.00 86.96 337 ASP A N 1
ATOM 2404 C CA . ASP A 1 340 ? -54.462 -15.418 26.052 1.00 87.14 337 ASP A CA 1
ATOM 2405 C C . ASP A 1 340 ? -53.700 -15.223 24.750 1.00 90.45 337 ASP A C 1
ATOM 2406 O O . ASP A 1 340 ? -54.257 -15.587 23.714 1.00 92.49 337 ASP A O 1
ATOM 2411 N N . LEU A 1 341 ? -52.489 -14.677 24.797 1.00 91.96 338 LEU A N 1
ATOM 2412 C CA . LEU A 1 341 ? -51.750 -14.438 23.534 1.00 91.36 338 LEU A CA 1
ATOM 2413 C C . LEU A 1 341 ? -50.404 -15.146 23.600 1.00 89.91 338 LEU A C 1
ATOM 2414 O O . LEU A 1 341 ? -49.781 -15.127 24.661 1.00 87.03 338 LEU A O 1
ATOM 2416 N N . ASP A 1 342 ? -50.000 -15.762 22.491 1.00 89.23 339 ASP A N 1
ATOM 2417 C CA . ASP A 1 342 ? -48.713 -16.503 22.442 1.00 87.74 339 ASP A CA 1
ATOM 2418 C C . ASP A 1 342 ? -47.565 -15.506 22.280 1.00 81.17 339 ASP A C 1
ATOM 2419 O O . ASP A 1 342 ? -47.853 -14.408 21.792 1.00 78.58 339 ASP A O 1
ATOM 2421 N N . ARG B 2 18 ? -49.847 57.113 -9.684 1.00 56.77 15 ARG B N 1
ATOM 2422 C CA . ARG B 2 18 ? -49.162 55.838 -9.915 1.00 56.14 15 ARG B CA 1
ATOM 2423 C C . ARG B 2 18 ? -47.989 55.635 -8.947 1.00 57.10 15 ARG B C 1
ATOM 2424 O O . ARG B 2 18 ? -47.149 56.526 -8.778 1.00 59.89 15 ARG B O 1
ATOM 2432 N N . HIS B 2 19 ? -47.927 54.460 -8.316 1.00 55.68 16 HIS B N 1
ATOM 2433 C CA . HIS B 2 19 ? -46.900 54.159 -7.325 1.00 51.97 16 HIS B CA 1
ATOM 2434 C C . HIS B 2 19 ? -45.797 53.316 -7.942 1.00 48.07 16 HIS B C 1
ATOM 2435 O O . HIS B 2 19 ? -46.065 52.414 -8.734 1.00 48.22 16 HIS B O 1
ATOM 2442 N N . THR B 2 20 ? -44.560 53.588 -7.549 1.00 50.34 17 THR B N 1
ATOM 2443 C CA . THR B 2 20 ? -43.435 52.752 -7.931 1.00 48.14 17 THR B CA 1
ATOM 2444 C C . THR B 2 20 ? -43.078 51.842 -6.761 1.00 48.95 17 THR B C 1
ATOM 2445 O O . THR B 2 20 ? -42.846 52.311 -5.641 1.00 45.50 17 THR B O 1
ATOM 2449 N N . VAL B 2 21 ? -43.056 50.544 -7.031 1.00 45.34 18 VAL B N 1
ATOM 2450 C CA . VAL B 2 21 ? -42.862 49.511 -6.027 1.00 42.38 18 VAL B CA 1
ATOM 2451 C C . VAL B 2 21 ? -41.640 48.705 -6.423 1.00 42.15 18 VAL B C 1
ATOM 2452 O O . VAL B 2 21 ? -41.493 48.336 -7.594 1.00 40.88 18 VAL B O 1
ATOM 2456 N N . THR B 2 22 ? -40.771 48.419 -5.461 1.00 39.06 19 THR B N 1
ATOM 2457 C CA . THR B 2 22 ? -39.681 47.495 -5.740 1.00 38.22 19 THR B CA 1
ATOM 2458 C C . THR B 2 22 ? -40.205 46.066 -5.839 1.00 39.09 19 THR B C 1
ATOM 2459 O O . THR B 2 22 ? -41.061 45.644 -5.061 1.00 39.44 19 THR B O 1
ATOM 2463 N N . MET B 2 23 ? -39.722 45.337 -6.841 1.00 42.13 20 MET B N 1
ATOM 2464 C CA . MET B 2 23 ? -40.040 43.930 -7.030 1.00 39.73 20 MET B CA 1
ATOM 2465 C C . MET B 2 23 ? -38.733 43.160 -7.058 1.00 40.75 20 MET B C 1
ATOM 2466 O O . MET B 2 23 ? -37.869 43.444 -7.894 1.00 41.24 20 MET B O 1
ATOM 2471 N N . ILE B 2 24 ? -38.580 42.209 -6.138 1.00 41.81 21 ILE B N 1
ATOM 2472 C CA . ILE B 2 24 ? -37.428 41.315 -6.106 1.00 35.86 21 ILE B CA 1
ATOM 2473 C C . ILE B 2 24 ? -37.913 39.923 -6.502 1.00 38.51 21 ILE B C 1
ATOM 2474 O O . ILE B 2 24 ? -38.589 39.260 -5.706 1.00 40.67 21 ILE B O 1
ATOM 2479 N N . PRO B 2 25 ? -37.634 39.458 -7.729 1.00 41.05 22 PRO B N 1
ATOM 2480 C CA . PRO B 2 25 ? -38.209 38.173 -8.178 1.00 38.16 22 PRO B CA 1
ATOM 2481 C C . PRO B 2 25 ? -37.847 37.004 -7.292 1.00 33.67 22 PRO B C 1
ATOM 2482 O O . PRO B 2 25 ? -38.685 36.129 -7.057 1.00 37.11 22 PRO B O 1
ATOM 2486 N N . GLY B 2 26 ? -36.618 36.940 -6.833 1.00 36.68 23 GLY B N 1
ATOM 2487 C CA . GLY B 2 26 ? -36.191 35.826 -6.017 1.00 36.18 23 GLY B CA 1
ATOM 2488 C C . GLY B 2 26 ? -35.889 34.602 -6.858 1.00 38.53 23 GLY B C 1
ATOM 2489 O O . GLY B 2 26 ? -35.795 34.657 -8.085 1.00 34.39 23 GLY B O 1
ATOM 2490 N N . ASP B 2 27 ? -35.755 33.470 -6.170 1.00 34.82 24 ASP B N 1
ATOM 2491 C CA . ASP B 2 27 ? -35.346 32.211 -6.775 1.00 31.41 24 ASP B CA 1
ATOM 2492 C C . ASP B 2 27 ? -36.524 31.254 -6.857 1.00 34.48 24 ASP B C 1
ATOM 2493 O O . ASP B 2 27 ? -37.631 31.561 -6.410 1.00 35.45 24 ASP B O 1
ATOM 2498 N N . GLY B 2 28 ? -36.277 30.095 -7.468 1.00 34.03 25 GLY B N 1
ATOM 2499 C CA . GLY B 2 28 ? -37.318 29.089 -7.580 1.00 35.41 25 GLY B CA 1
ATOM 2500 C C . GLY B 2 28 ? -38.528 29.625 -8.323 1.00 35.99 25 GLY B C 1
ATOM 2501 O O . GLY B 2 28 ? -38.414 30.185 -9.414 1.00 37.28 25 GLY B O 1
ATOM 2502 N N . ILE B 2 29 ? -39.707 29.471 -7.709 1.00 34.76 26 ILE B N 1
ATOM 2503 C CA . ILE B 2 29 ? -40.972 29.887 -8.315 1.00 33.66 26 ILE B CA 1
ATOM 2504 C C . ILE B 2 29 ? -41.206 31.387 -8.266 1.00 36.73 26 ILE B C 1
ATOM 2505 O O . ILE B 2 29 ? -42.258 31.851 -8.733 1.00 32.89 26 ILE B O 1
ATOM 2510 N N . GLY B 2 30 ? -40.284 32.155 -7.685 1.00 35.61 27 GLY B N 1
ATOM 2511 C CA . GLY B 2 30 ? -40.455 33.584 -7.583 1.00 35.08 27 GLY B CA 1
ATOM 2512 C C . GLY B 2 30 ? -40.684 34.251 -8.932 1.00 34.89 27 GLY B C 1
ATOM 2513 O O . GLY B 2 30 ? -41.711 34.907 -9.159 1.00 33.38 27 GLY B O 1
ATOM 2514 N N . PRO B 2 31 ? -39.718 34.135 -9.845 1.00 32.58 28 PRO B N 1
ATOM 2515 C CA . PRO B 2 31 ? -39.887 34.809 -11.149 1.00 30.27 28 PRO B CA 1
ATOM 2516 C C . PRO B 2 31 ? -41.199 34.474 -11.838 1.00 31.17 28 PRO B C 1
ATOM 2517 O O . PRO B 2 31 ? -41.925 35.398 -12.213 1.00 32.47 28 PRO B O 1
ATOM 2521 N N . GLU B 2 32 ? -41.570 33.192 -11.940 1.00 32.28 29 GLU B N 1
ATOM 2522 C CA . GLU B 2 32 ? -42.776 32.848 -12.692 1.00 35.52 29 GLU B CA 1
ATOM 2523 C C . GLU B 2 32 ? -44.024 33.426 -12.037 1.00 35.19 29 GLU B C 1
ATOM 2524 O O . GLU B 2 32 ? -44.938 33.881 -12.736 1.00 35.83 29 GLU B O 1
ATOM 2530 N N . LEU B 2 33 ? -44.073 33.453 -10.701 1.00 32.92 30 LEU B N 1
ATOM 2531 C CA . LEU B 2 33 ? -45.252 33.985 -10.030 1.00 30.96 30 LEU B CA 1
ATOM 2532 C C . LEU B 2 33 ? -45.308 35.510 -10.129 1.00 33.35 30 LEU B C 1
ATOM 2533 O O . LEU B 2 33 ? -46.402 36.082 -10.236 1.00 35.23 30 LEU B O 1
ATOM 2538 N N . MET B 2 34 ? -44.151 36.182 -10.114 1.00 31.17 31 MET B N 1
ATOM 2539 C CA . MET B 2 34 ? -44.134 37.624 -10.365 1.00 34.34 31 MET B CA 1
ATOM 2540 C C . MET B 2 34 ? -44.698 37.968 -11.755 1.00 35.38 31 MET B C 1
ATOM 2541 O O . MET B 2 34 ? -45.346 39.006 -11.914 1.00 35.69 31 MET B O 1
ATOM 2546 N N . LEU B 2 35 ? -44.481 37.121 -12.770 1.00 33.71 32 LEU B N 1
ATOM 2547 C CA . LEU B 2 35 ? -45.074 37.426 -14.075 1.00 38.21 32 LEU B CA 1
ATOM 2548 C C . LEU B 2 35 ? -46.596 37.416 -13.984 1.00 37.93 32 LEU B C 1
ATOM 2549 O O . LEU B 2 35 ? -47.274 38.253 -14.594 1.00 37.80 32 LEU B O 1
ATOM 2554 N N . HIS B 2 36 ? -47.148 36.508 -13.179 1.00 35.35 33 HIS B N 1
ATOM 2555 C CA . HIS B 2 36 ? -48.599 36.437 -13.058 1.00 34.68 33 HIS B CA 1
ATOM 2556 C C . HIS B 2 36 ? -49.155 37.607 -12.256 1.00 39.56 33 HIS B C 1
ATOM 2557 O O . HIS B 2 36 ? -50.257 38.086 -12.554 1.00 39.34 33 HIS B O 1
ATOM 2564 N N . VAL B 2 37 ? -48.418 38.082 -11.240 1.00 36.90 34 VAL B N 1
ATOM 2565 C CA . VAL B 2 37 ? -48.820 39.306 -10.557 1.00 34.46 34 VAL B CA 1
ATOM 2566 C C . VAL B 2 37 ? -48.915 40.454 -11.550 1.00 36.63 34 VAL B C 1
ATOM 2567 O O . VAL B 2 37 ? -49.859 41.252 -11.511 1.00 37.71 34 VAL B O 1
ATOM 2571 N N . LYS B 2 38 ? -47.937 40.562 -12.456 1.00 39.40 35 LYS B N 1
ATOM 2572 C CA . LYS B 2 38 ? -47.994 41.612 -13.475 1.00 42.36 35 LYS B CA 1
ATOM 2573 C C . LYS B 2 38 ? -49.210 41.455 -14.375 1.00 40.11 35 LYS B C 1
ATOM 2574 O O . LYS B 2 38 ? -49.908 42.437 -14.658 1.00 39.53 35 LYS B O 1
ATOM 2580 N N . SER B 2 39 ? -49.498 40.230 -14.815 1.00 41.86 36 SER B N 1
ATOM 2581 C CA . SER B 2 39 ? -50.657 40.021 -15.681 1.00 41.67 36 SER B CA 1
ATOM 2582 C C . SER B 2 39 ? -51.933 40.446 -14.977 1.00 41.06 36 SER B C 1
ATOM 2583 O O . SER B 2 39 ? -52.780 41.133 -15.560 1.00 42.69 36 SER B O 1
ATOM 2586 N N . VAL B 2 40 ? -52.089 40.027 -13.717 1.00 38.21 37 VAL B N 1
ATOM 2587 C CA . VAL B 2 40 ? -53.273 40.384 -12.943 1.00 34.63 37 VAL B CA 1
ATOM 2588 C C . VAL B 2 40 ? -53.346 41.891 -12.752 1.00 36.17 37 VAL B C 1
ATOM 2589 O O . VAL B 2 40 ? -54.415 42.501 -12.895 1.00 38.89 37 VAL B O 1
ATOM 2593 N N . PHE B 2 41 ? -52.216 42.516 -12.415 1.00 38.25 38 PHE B N 1
ATOM 2594 C CA . PHE B 2 41 ? -52.207 43.964 -12.217 1.00 39.20 38 PHE B CA 1
ATOM 2595 C C . PHE B 2 41 ? -52.567 44.697 -13.513 1.00 43.51 38 PHE B C 1
ATOM 2596 O O . PHE B 2 41 ? -53.365 45.645 -13.494 1.00 42.40 38 PHE B O 1
ATOM 2604 N N . ARG B 2 42 ? -52.017 44.250 -14.653 1.00 40.51 39 ARG B N 1
ATOM 2605 C CA . ARG B 2 42 ? -52.376 44.850 -15.940 1.00 42.99 39 ARG B CA 1
ATOM 2606 C C . ARG B 2 42 ? -53.871 44.746 -16.198 1.00 42.88 39 ARG B C 1
ATOM 2607 O O . ARG B 2 42 ? -54.535 45.747 -16.485 1.00 44.65 39 ARG B O 1
ATOM 2615 N N . HIS B 2 43 ? -54.422 43.536 -16.108 1.00 42.96 40 HIS B N 1
ATOM 2616 C CA . HIS B 2 43 ? -55.831 43.367 -16.434 1.00 40.86 40 HIS B CA 1
ATOM 2617 C C . HIS B 2 43 ? -56.709 44.199 -15.508 1.00 46.88 40 HIS B C 1
ATOM 2618 O O . HIS B 2 43 ? -57.725 44.754 -15.941 1.00 52.43 40 HIS B O 1
ATOM 2625 N N . ALA B 2 44 ? -56.326 44.313 -14.233 1.00 46.69 41 ALA B N 1
ATOM 2626 C CA . ALA B 2 44 ? -57.055 45.130 -13.272 1.00 44.72 41 ALA B CA 1
ATOM 2627 C C . ALA B 2 44 ? -56.747 46.617 -13.400 1.00 46.38 41 ALA B C 1
ATOM 2628 O O . ALA B 2 44 ? -57.338 47.413 -12.669 1.00 46.55 41 ALA B O 1
ATOM 2630 N N . CYS B 2 45 ? -55.852 47.011 -14.303 1.00 47.91 42 CYS B N 1
ATOM 2631 C CA . CYS B 2 45 ? -55.427 48.402 -14.436 1.00 46.48 42 CYS B CA 1
ATOM 2632 C C . CYS B 2 45 ? -55.013 48.981 -13.088 1.00 52.22 42 CYS B C 1
ATOM 2633 O O . CYS B 2 45 ? -55.439 50.071 -12.696 1.00 52.60 42 CYS B O 1
ATOM 2636 N N . VAL B 2 46 ? -54.186 48.227 -12.364 1.00 50.80 43 VAL B N 1
ATOM 2637 C CA . VAL B 2 46 ? -53.657 48.739 -11.094 1.00 46.95 43 VAL B CA 1
ATOM 2638 C C . VAL B 2 46 ? -52.667 49.861 -11.386 1.00 47.03 43 VAL B C 1
ATOM 2639 O O . VAL B 2 46 ? -51.753 49.675 -12.202 1.00 45.62 43 VAL B O 1
ATOM 2643 N N . PRO B 2 47 ? -52.792 51.027 -10.752 1.00 48.61 44 PRO B N 1
ATOM 2644 C CA . PRO B 2 47 ? -51.830 52.117 -10.982 1.00 47.33 44 PRO B CA 1
ATOM 2645 C C . PRO B 2 47 ? -50.518 51.901 -10.238 1.00 46.94 44 PRO B C 1
ATOM 2646 O O . PRO B 2 47 ? -50.134 52.680 -9.364 1.00 49.37 44 PRO B O 1
ATOM 2650 N N . VAL B 2 48 ? -49.815 50.826 -10.588 1.00 44.55 45 VAL B N 1
ATOM 2651 C CA . VAL B 2 48 ? -48.567 50.458 -9.927 1.00 44.95 45 VAL B CA 1
ATOM 2652 C C . VAL B 2 48 ? -47.567 50.058 -10.990 1.00 41.97 45 VAL B C 1
ATOM 2653 O O . VAL B 2 48 ? -47.889 49.255 -11.866 1.00 42.70 45 VAL B O 1
ATOM 2657 N N . ASP B 2 49 ? -46.358 50.602 -10.909 1.00 44.56 46 ASP B N 1
ATOM 2658 C CA . ASP B 2 49 ? -45.240 50.186 -11.747 1.00 42.30 46 ASP B CA 1
ATOM 2659 C C . ASP B 2 49 ? -44.199 49.478 -10.890 1.00 46.24 46 ASP B C 1
ATOM 2660 O O . ASP B 2 49 ? -43.738 50.027 -9.885 1.00 43.99 46 ASP B O 1
ATOM 2665 N N . PHE B 2 50 ? -43.832 48.269 -11.290 1.00 44.20 47 PHE B N 1
ATOM 2666 C CA . PHE B 2 50 ? -42.814 47.502 -10.594 1.00 41.88 47 PHE B CA 1
ATOM 2667 C C . PHE B 2 50 ? -41.427 47.847 -11.117 1.00 43.55 47 PHE B C 1
ATOM 2668 O O . PHE B 2 50 ? -41.184 47.820 -12.328 1.00 44.19 47 PHE B O 1
ATOM 2676 N N . GLU B 2 51 ? -40.525 48.156 -10.202 1.00 40.70 48 GLU B N 1
ATOM 2677 C CA . GLU B 2 51 ? -39.129 48.431 -10.516 1.00 40.62 48 GLU B CA 1
ATOM 2678 C C . GLU B 2 51 ? -38.295 47.257 -10.007 1.00 44.20 48 GLU B C 1
ATOM 2679 O O . GLU B 2 51 ? -38.151 47.069 -8.792 1.00 43.89 48 GLU B O 1
ATOM 2685 N N . GLU B 2 52 ? -37.768 46.450 -10.931 1.00 42.48 49 GLU B N 1
ATOM 2686 C CA . GLU B 2 52 ? -37.204 45.150 -10.585 1.00 44.11 49 GLU B CA 1
ATOM 2687 C C . GLU B 2 52 ? -35.732 45.246 -10.207 1.00 48.23 49 GLU B C 1
ATOM 2688 O O . GLU B 2 52 ? -34.947 45.902 -10.889 1.00 48.27 49 GLU B O 1
ATOM 2694 N N . VAL B 2 53 ? -35.368 44.567 -9.124 1.00 46.43 50 VAL B N 1
ATOM 2695 C CA . VAL B 2 53 ? -33.988 44.407 -8.688 1.00 45.73 50 VAL B CA 1
ATOM 2696 C C . VAL B 2 53 ? -33.745 42.918 -8.529 1.00 49.22 50 VAL B C 1
ATOM 2697 O O . VAL B 2 53 ? -34.586 42.198 -7.980 1.00 50.04 50 VAL B O 1
ATOM 2701 N N . HIS B 2 54 ? -32.602 42.448 -8.985 1.00 48.30 51 HIS B N 1
ATOM 2702 C CA . HIS B 2 54 ? -32.291 41.039 -8.830 1.00 50.59 51 HIS B CA 1
ATOM 2703 C C . HIS B 2 54 ? -31.187 40.854 -7.801 1.00 51.17 51 HIS B C 1
ATOM 2704 O O . HIS B 2 54 ? -30.382 41.758 -7.558 1.00 49.02 51 HIS B O 1
ATOM 2711 N N . VAL B 2 55 ? -31.194 39.688 -7.160 1.00 48.76 52 VAL B N 1
ATOM 2712 C CA . VAL B 2 55 ? -30.204 39.325 -6.154 1.00 49.18 52 VAL B CA 1
ATOM 2713 C C . VAL B 2 55 ? -29.623 37.979 -6.563 1.00 52.72 52 VAL B C 1
ATOM 2714 O O . VAL B 2 55 ? -30.316 36.956 -6.518 1.00 51.60 52 VAL B O 1
ATOM 2718 N N . SER B 2 56 ? -28.360 37.977 -6.968 1.00 52.34 53 SER B N 1
ATOM 2719 C CA . SER B 2 56 ? -27.709 36.749 -7.381 1.00 56.31 53 SER B CA 1
ATOM 2720 C C . SER B 2 56 ? -27.346 35.915 -6.161 1.00 58.16 53 SER B C 1
ATOM 2721 O O . SER B 2 56 ? -27.668 36.253 -5.018 1.00 62.49 53 SER B O 1
ATOM 2724 N N . SER B 2 57 ? -26.671 34.795 -6.412 1.00 61.76 54 SER B N 1
ATOM 2725 C CA . SER B 2 57 ? -26.086 33.967 -5.363 1.00 66.88 54 SER B CA 1
ATOM 2726 C C . SER B 2 57 ? -24.679 34.418 -4.981 1.00 62.63 54 SER B C 1
ATOM 2727 O O . SER B 2 57 ? -23.991 33.709 -4.236 1.00 60.53 54 SER B O 1
ATOM 2730 N N . ASN B 2 58 ? -24.244 35.574 -5.480 1.00 62.63 55 ASN B N 1
ATOM 2731 C CA . ASN B 2 58 ? -22.876 36.024 -5.280 1.00 64.18 55 ASN B CA 1
ATOM 2732 C C . ASN B 2 58 ? -22.604 36.313 -3.812 1.00 65.31 55 ASN B C 1
ATOM 2733 O O . ASN B 2 58 ? -23.419 36.933 -3.122 1.00 60.20 55 ASN B O 1
ATOM 2738 N N . ALA B 2 59 ? -21.438 35.850 -3.345 1.00 66.81 56 ALA B N 1
ATOM 2739 C CA . ALA B 2 59 ? -20.974 36.167 -1.999 1.00 64.98 56 ALA B CA 1
ATOM 2740 C C . ALA B 2 59 ? -20.905 37.670 -1.775 1.00 66.48 56 ALA B C 1
ATOM 2741 O O . ALA B 2 59 ? -21.081 38.137 -0.643 1.00 64.88 56 ALA B O 1
ATOM 2743 N N . ASP B 2 60 ? -20.682 38.414 -2.851 1.00 65.15 57 ASP B N 1
ATOM 2744 C CA . ASP B 2 60 ? -20.625 39.892 -2.745 1.00 62.82 57 ASP B CA 1
ATOM 2745 C C . ASP B 2 60 ? -22.025 40.415 -2.420 1.00 63.13 57 ASP B C 1
ATOM 2746 O O . ASP B 2 60 ? -22.982 39.940 -3.007 1.00 59.36 57 ASP B O 1
ATOM 2751 N N . GLU B 2 61 ? -22.110 41.363 -1.496 1.00 66.74 58 GLU B N 1
ATOM 2752 C CA . GLU B 2 61 ? -23.403 41.919 -1.049 1.00 62.50 58 GLU B CA 1
ATOM 2753 C C . GLU B 2 61 ? -23.820 43.083 -1.944 1.00 58.63 58 GLU B C 1
ATOM 2754 O O . GLU B 2 61 ? -24.752 43.764 -1.589 1.00 56.49 58 GLU B O 1
ATOM 2760 N N . GLU B 2 62 ? -23.147 43.287 -3.066 1.00 60.91 59 GLU B N 1
ATOM 2761 C CA . GLU B 2 62 ? -23.523 44.416 -3.956 1.00 62.36 59 GLU B CA 1
ATOM 2762 C C . GLU B 2 62 ? -25.008 44.316 -4.304 1.00 55.82 59 GLU B C 1
ATOM 2763 O O . GLU B 2 62 ? -25.713 45.290 -4.150 1.00 52.89 59 GLU B O 1
ATOM 2769 N N . ASP B 2 63 ? -25.446 43.150 -4.753 1.00 53.90 60 ASP B N 1
ATOM 2770 C CA . ASP B 2 63 ? -26.863 42.967 -5.133 1.00 53.48 60 ASP B CA 1
ATOM 2771 C C . ASP B 2 63 ? -27.795 43.288 -3.958 1.00 56.21 60 ASP B C 1
ATOM 2772 O O . ASP B 2 63 ? -28.624 44.175 -4.106 1.00 52.03 60 ASP B O 1
ATOM 2777 N N . ILE B 2 64 ? -27.660 42.566 -2.847 1.00 50.23 61 ILE B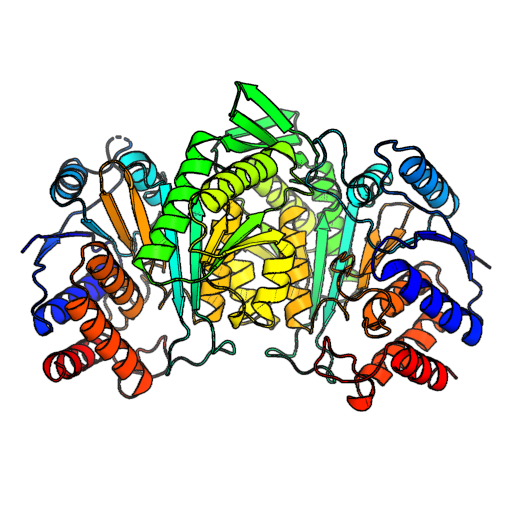 N 1
ATOM 2778 C CA . ILE B 2 64 ? -28.562 42.752 -1.677 1.00 49.98 61 ILE B CA 1
ATOM 2779 C C . ILE B 2 64 ? -28.502 44.196 -1.209 1.00 48.62 61 ILE B C 1
ATOM 2780 O O . ILE B 2 64 ? -29.507 44.688 -0.746 1.00 49.56 61 ILE B O 1
ATOM 2785 N N . ARG B 2 65 ? -27.346 44.823 -1.346 1.00 51.65 62 ARG B N 1
ATOM 2786 C CA . ARG B 2 65 ? -27.180 46.217 -0.894 1.00 47.94 62 ARG B CA 1
ATOM 2787 C C . ARG B 2 65 ? -27.981 47.157 -1.792 1.00 50.79 62 ARG B C 1
ATOM 2788 O O . ARG B 2 65 ? -28.561 48.064 -1.273 1.00 52.86 62 ARG B O 1
ATOM 2796 N N . ASN B 2 66 ? -28.021 46.931 -3.095 1.00 50.87 63 ASN B N 1
ATOM 2797 C CA . ASN B 2 66 ? -28.799 47.844 -3.968 1.00 50.74 63 ASN B CA 1
ATOM 2798 C C . ASN B 2 66 ? -30.296 47.597 -3.809 1.00 47.54 63 ASN B C 1
ATOM 2799 O O . ASN B 2 66 ? -31.052 48.515 -4.014 1.00 42.93 63 ASN B O 1
ATOM 2804 N N . ALA B 2 67 ? -30.686 46.380 -3.460 1.00 47.77 64 ALA B N 1
ATOM 2805 C CA . ALA B 2 67 ? -32.118 46.107 -3.258 1.00 47.26 64 ALA B CA 1
ATOM 2806 C C . ALA B 2 67 ? -32.570 46.911 -2.042 1.00 44.92 64 ALA B C 1
ATOM 2807 O O . ALA B 2 67 ? -33.658 47.438 -2.066 1.00 42.59 64 ALA B O 1
ATOM 2809 N N . ILE B 2 68 ? -31.715 47.005 -1.033 1.00 42.81 65 ILE B N 1
ATOM 2810 C CA . ILE B 2 68 ? -32.069 47.778 0.183 1.00 47.24 65 ILE B CA 1
ATOM 2811 C C . ILE B 2 68 ? -32.261 49.238 -0.212 1.00 46.92 65 ILE B C 1
ATOM 2812 O O . ILE B 2 68 ? -33.271 49.809 0.127 1.00 47.18 65 ILE B O 1
ATOM 2817 N N . MET B 2 69 ? -31.296 49.798 -0.919 1.00 48.43 66 MET B N 1
ATOM 2818 C CA . MET B 2 69 ? -31.391 51.212 -1.343 1.00 47.98 66 MET B CA 1
ATOM 2819 C C . MET B 2 69 ? -32.661 51.412 -2.165 1.00 47.83 66 MET B C 1
ATOM 2820 O O . MET B 2 69 ? -33.279 52.430 -2.016 1.00 48.66 66 MET B O 1
ATOM 2825 N N . ALA B 2 70 ? -33.033 50.453 -2.999 1.00 43.91 67 ALA B N 1
ATOM 2826 C CA . ALA B 2 70 ? -34.262 50.622 -3.797 1.00 43.65 67 ALA B CA 1
ATOM 2827 C C . ALA B 2 70 ? -35.493 50.597 -2.894 1.00 45.79 67 ALA B C 1
ATOM 2828 O O . ALA B 2 70 ? -36.420 51.319 -3.180 1.00 46.60 67 ALA B O 1
ATOM 2830 N N . ILE B 2 71 ? -35.495 49.795 -1.838 1.00 44.44 68 ILE B N 1
ATOM 2831 C CA . ILE B 2 71 ? -36.691 49.780 -0.950 1.00 43.92 68 ILE B CA 1
ATOM 2832 C C . ILE B 2 71 ? -36.704 51.067 -0.133 1.00 41.56 68 ILE B C 1
ATOM 2833 O O . ILE B 2 71 ? -37.761 51.625 0.040 1.00 41.50 68 ILE B O 1
ATOM 2838 N N . ARG B 2 72 ? -35.542 51.523 0.306 1.00 38.75 69 ARG B N 1
ATOM 2839 C CA . ARG B 2 72 ? -35.493 52.794 1.056 1.00 45.71 69 ARG B CA 1
ATOM 2840 C C . ARG B 2 72 ? -36.128 53.885 0.197 1.00 45.57 69 ARG B C 1
ATOM 2841 O O . ARG B 2 72 ? -36.772 54.742 0.745 1.00 47.85 69 ARG B O 1
ATOM 2849 N N . ARG B 2 73 ? -35.954 53.810 -1.116 1.00 46.79 70 ARG B N 1
ATOM 2850 C CA . ARG B 2 73 ? -36.499 54.819 -2.052 1.00 44.56 70 ARG B CA 1
ATOM 2851 C C . ARG B 2 73 ? -37.998 54.620 -2.306 1.00 45.60 70 ARG B C 1
ATOM 2852 O O . ARG B 2 73 ? -38.715 55.574 -2.204 1.00 45.17 70 ARG B O 1
ATOM 2860 N N . ASN B 2 74 ? -38.437 53.414 -2.644 1.00 43.19 71 ASN B N 1
ATOM 2861 C CA . ASN B 2 74 ? -39.864 53.170 -2.975 1.00 40.81 71 ASN B CA 1
ATOM 2862 C C . ASN B 2 74 ? -40.699 52.942 -1.724 1.00 43.99 71 ASN B C 1
ATOM 2863 O O . ASN B 2 74 ? -41.884 53.188 -1.781 1.00 41.15 71 ASN B O 1
ATOM 2868 N N . ARG B 2 75 ? -40.060 52.483 -0.653 1.00 45.03 72 ARG B N 1
ATOM 2869 C CA . ARG B 2 75 ? -40.683 52.294 0.660 1.00 44.65 72 ARG B CA 1
ATOM 2870 C C . ARG B 2 75 ? -41.562 51.051 0.726 1.00 44.47 72 ARG B C 1
ATOM 2871 O O . ARG B 2 75 ? -41.898 50.589 1.823 1.00 44.79 72 ARG B O 1
ATOM 2879 N N . VAL B 2 76 ? -41.928 50.502 -0.433 1.00 39.62 73 VAL B N 1
ATOM 2880 C CA . VAL B 2 76 ? -42.794 49.334 -0.536 1.00 40.66 73 VAL B CA 1
ATOM 2881 C C . VAL B 2 76 ? -42.167 48.347 -1.510 1.00 42.23 73 VAL B C 1
ATOM 2882 O O . VAL B 2 76 ? -41.665 48.745 -2.567 1.00 41.23 73 VAL B O 1
ATOM 2886 N N . ALA B 2 77 ? -42.183 47.061 -1.157 1.00 38.11 74 ALA B N 1
ATOM 2887 C CA . ALA B 2 77 ? -41.658 46.040 -2.056 1.00 36.13 74 ALA B CA 1
ATOM 2888 C C . ALA B 2 77 ? -42.517 44.785 -2.013 1.00 37.76 74 ALA B C 1
ATOM 2889 O O . ALA B 2 77 ? -43.213 44.509 -1.032 1.00 38.19 74 ALA B O 1
ATOM 2891 N N . LEU B 2 78 ? -42.444 44.025 -3.104 1.00 35.05 75 LEU B N 1
ATOM 2892 C CA . LEU B 2 78 ? -42.930 42.656 -3.190 1.00 32.87 75 LEU B CA 1
ATOM 2893 C C . LEU B 2 78 ? -41.754 41.771 -3.596 1.00 37.58 75 LEU B C 1
ATOM 2894 O O . LEU B 2 78 ? -41.008 42.113 -4.517 1.00 37.11 75 LEU B O 1
ATOM 2899 N N . LYS B 2 79 ? -41.556 40.653 -2.897 1.00 35.92 76 LYS B N 1
ATOM 2900 C CA . LYS B 2 79 ? -40.369 39.842 -3.133 1.00 29.05 76 LYS B CA 1
ATOM 2901 C C . LYS B 2 79 ? -40.718 38.364 -3.097 1.00 31.55 76 LYS B C 1
ATOM 2902 O O . LYS B 2 79 ? -41.624 37.937 -2.372 1.00 32.54 76 LYS B O 1
ATOM 2908 N N . GLY B 2 80 ? -40.016 37.594 -3.938 1.00 35.45 77 GLY B N 1
ATOM 2909 C CA . GLY B 2 80 ? -39.920 36.162 -3.771 1.00 35.52 77 GLY B CA 1
ATOM 2910 C C . GLY B 2 80 ? -38.861 35.825 -2.729 1.00 38.51 77 GLY B C 1
ATOM 2911 O O . GLY B 2 80 ? -38.262 36.697 -2.101 1.00 39.33 77 GLY B O 1
ATOM 2912 N N . ASN B 2 81 ? -38.635 34.531 -2.528 1.00 38.23 78 ASN B N 1
ATOM 2913 C CA . ASN B 2 81 ? -37.627 34.098 -1.574 1.00 35.62 78 ASN B CA 1
ATOM 2914 C C . ASN B 2 81 ? -36.285 33.972 -2.268 1.00 37.27 78 ASN B C 1
ATOM 2915 O O . ASN B 2 81 ? -36.199 33.412 -3.363 1.00 39.67 78 ASN B O 1
ATOM 2920 N N . ILE B 2 82 ? -35.248 34.493 -1.641 1.00 35.52 79 ILE B N 1
ATOM 2921 C CA . ILE B 2 82 ? -33.887 34.319 -2.127 1.00 37.64 79 ILE B CA 1
ATOM 2922 C C . ILE B 2 82 ? -33.324 33.066 -1.480 1.00 40.47 79 ILE B C 1
ATOM 2923 O O . ILE B 2 82 ? -33.353 32.925 -0.254 1.00 40.88 79 ILE B O 1
ATOM 2928 N N . GLU B 2 83 ? -32.824 32.146 -2.295 1.00 42.78 80 GLU B N 1
ATOM 2929 C CA . GLU B 2 83 ? -32.290 30.911 -1.746 1.00 47.18 80 GLU B CA 1
ATOM 2930 C C . GLU B 2 83 ? -31.081 31.194 -0.855 1.00 44.25 80 GLU B C 1
ATOM 2931 O O . GLU B 2 83 ? -30.263 32.068 -1.154 1.00 45.01 80 GLU B O 1
ATOM 2937 N N . THR B 2 84 ? -30.966 30.450 0.240 1.00 40.92 81 THR B N 1
ATOM 2938 C CA . THR B 2 84 ? -29.781 30.500 1.091 1.00 44.24 81 THR B CA 1
ATOM 2939 C C . THR B 2 84 ? -29.043 29.173 0.978 1.00 43.30 81 THR B C 1
ATOM 2940 O O . THR B 2 84 ? -29.616 28.114 1.255 1.00 46.16 81 THR B O 1
ATOM 2944 N N . ASN B 2 85 ? -27.782 29.232 0.572 1.00 42.69 82 ASN B N 1
ATOM 2945 C CA . ASN B 2 85 ? -26.966 28.032 0.443 1.00 45.92 82 ASN B CA 1
ATOM 2946 C C . ASN B 2 85 ? -26.259 27.841 1.767 1.00 41.28 82 ASN B C 1
ATOM 2947 O O . ASN B 2 85 ? -25.275 28.524 2.060 1.00 43.44 82 ASN B O 1
ATOM 2952 N N . HIS B 2 86 ? -26.743 26.887 2.559 1.00 44.66 83 HIS B N 1
ATOM 2953 C CA . HIS B 2 86 ? -26.203 26.665 3.887 1.00 45.21 83 HIS B CA 1
ATOM 2954 C C . HIS B 2 86 ? -24.947 25.806 3.886 1.00 49.37 83 HIS B C 1
ATOM 2955 O O . HIS B 2 86 ? -24.509 25.392 4.963 1.00 47.42 83 HIS B O 1
ATOM 2962 N N . ASN B 2 87 ? -24.353 25.526 2.722 1.00 49.13 84 ASN B N 1
ATOM 2963 C CA . ASN B 2 87 ? -23.029 24.917 2.689 1.00 48.42 84 ASN B CA 1
ATOM 2964 C C . ASN B 2 87 ? -21.927 25.949 2.554 1.00 46.39 84 ASN B C 1
ATOM 2965 O O . ASN B 2 87 ? -20.753 25.606 2.717 1.00 49.24 84 ASN B O 1
ATOM 2970 N N . LEU B 2 88 ? -22.283 27.193 2.276 1.00 45.32 85 LEU B N 1
ATOM 2971 C CA . LEU B 2 88 ? -21.337 28.285 2.169 1.00 45.45 85 LEU B CA 1
ATOM 2972 C C . LEU B 2 88 ? -20.873 28.728 3.556 1.00 47.75 85 LEU B C 1
ATOM 2973 O O . LEU B 2 88 ? -21.551 28.476 4.556 1.00 48.08 85 LEU B O 1
ATOM 2978 N N . PRO B 2 89 ? -19.734 29.414 3.643 1.00 50.36 86 PRO B N 1
ATOM 2979 C CA . PRO B 2 89 ? -19.190 29.794 4.957 1.00 50.60 86 PRO B CA 1
ATOM 2980 C C . PRO B 2 89 ? -20.094 30.779 5.672 1.00 49.29 86 PRO B C 1
ATOM 2981 O O . PRO B 2 89 ? -20.860 31.517 5.027 1.00 47.45 86 PRO B O 1
ATOM 2985 N N . PRO B 2 90 ? -20.016 30.822 7.011 1.00 47.21 87 PRO B N 1
ATOM 2986 C CA . PRO B 2 90 ? -20.883 31.727 7.789 1.00 44.70 87 PRO B CA 1
ATOM 2987 C C . PRO B 2 90 ? -20.785 33.180 7.378 1.00 46.38 87 PRO B C 1
ATOM 2988 O O . PRO B 2 90 ? -21.752 33.928 7.563 1.00 49.02 87 PRO B O 1
ATOM 2992 N N . SER B 2 91 ? -19.648 33.615 6.827 1.00 50.27 88 SER B N 1
ATOM 2993 C CA . SER B 2 91 ? -19.569 34.969 6.289 1.00 49.25 88 SER B CA 1
ATOM 2994 C C . SER B 2 91 ? -20.616 35.216 5.205 1.00 51.31 88 SER B C 1
ATOM 2995 O O . SER B 2 91 ? -20.989 36.371 4.966 1.00 48.50 88 SER B O 1
ATOM 2998 N N . HIS B 2 92 ? -21.101 34.161 4.547 1.00 48.44 89 HIS B N 1
ATOM 2999 C CA . HIS B 2 92 ? -22.146 34.293 3.535 1.00 47.68 89 HIS B CA 1
ATOM 3000 C C . HIS B 2 92 ? -23.510 34.175 4.214 1.00 45.71 89 HIS B C 1
ATOM 3001 O O . HIS B 2 92 ? -23.994 33.076 4.490 1.00 43.23 89 HIS B O 1
ATOM 3008 N N . LYS B 2 93 ? -24.135 35.312 4.475 1.00 45.67 90 LYS B N 1
ATOM 3009 C CA . LYS B 2 93 ? -25.337 35.362 5.288 1.00 43.58 90 LYS B CA 1
ATOM 3010 C C . LYS B 2 93 ? -26.581 35.303 4.412 1.00 45.23 90 LYS B C 1
ATOM 3011 O O . LYS B 2 93 ? -26.548 35.657 3.230 1.00 39.92 90 LYS B O 1
ATOM 3017 N N . SER B 2 94 ? -27.688 34.844 5.006 1.00 40.75 91 SER B N 1
ATOM 3018 C CA . SER B 2 94 ? -28.954 34.826 4.279 1.00 36.16 91 SER B CA 1
ATOM 3019 C C . SER B 2 94 ? -29.276 36.217 3.781 1.00 37.71 91 SER B C 1
ATOM 3020 O O . SER B 2 94 ? -29.316 37.169 4.560 1.00 39.04 91 SER B O 1
ATOM 3023 N N . ARG B 2 95 ? -29.492 36.333 2.477 1.00 36.39 92 ARG B N 1
ATOM 3024 C CA . ARG B 2 95 ? -29.885 37.598 1.878 1.00 36.58 92 ARG B CA 1
ATOM 3025 C C . ARG B 2 95 ? -31.255 38.051 2.354 1.00 34.67 92 ARG B C 1
ATOM 3026 O O . ARG B 2 95 ? -31.488 39.259 2.474 1.00 34.66 92 ARG B O 1
ATOM 3034 N N . ASN B 2 96 ? -32.188 37.117 2.587 1.00 33.37 93 ASN B N 1
ATOM 3035 C CA . ASN B 2 96 ? -33.489 37.517 3.126 1.00 33.93 93 ASN B CA 1
ATOM 3036 C C . ASN B 2 96 ? -33.342 38.132 4.519 1.00 37.72 93 ASN B C 1
ATOM 3037 O O . ASN B 2 96 ? -33.982 39.146 4.836 1.00 36.63 93 ASN B O 1
ATOM 3042 N N . ASN B 2 97 ? -32.518 37.518 5.376 1.00 36.28 94 ASN B N 1
ATOM 3043 C CA . ASN B 2 97 ? -32.329 38.053 6.723 1.00 35.43 94 ASN B CA 1
ATOM 3044 C C . ASN B 2 97 ? -31.647 39.416 6.666 1.00 37.33 94 ASN B C 1
ATOM 3045 O O . ASN B 2 97 ? -32.086 40.369 7.325 1.00 35.64 94 ASN B O 1
ATOM 3050 N N . ILE B 2 98 ? -30.588 39.531 5.852 1.00 35.11 95 ILE B N 1
ATOM 3051 C CA . ILE B 2 98 ? -29.882 40.805 5.682 1.00 36.24 95 ILE B CA 1
ATOM 3052 C C . ILE B 2 98 ? -30.867 41.925 5.367 1.00 37.80 95 ILE B C 1
ATOM 3053 O O . ILE B 2 98 ? -30.823 43.007 5.963 1.00 37.24 95 ILE B O 1
ATOM 3058 N N . LEU B 2 99 ? -31.773 41.674 4.424 1.00 36.72 96 LEU B N 1
ATOM 3059 C CA . LEU B 2 99 ? -32.708 42.703 3.975 1.00 39.25 96 LEU B CA 1
ATOM 3060 C C . LEU B 2 99 ? -33.702 43.072 5.075 1.00 41.51 96 LEU B C 1
ATOM 3061 O O . LEU B 2 99 ? -33.979 44.257 5.309 1.00 40.33 96 LEU B O 1
ATOM 3066 N N . ARG B 2 100 ? -34.289 42.051 5.708 1.00 37.81 97 ARG B N 1
ATOM 3067 C CA . ARG B 2 100 ? -35.164 42.208 6.865 1.00 38.95 97 ARG B CA 1
ATOM 3068 C C . ARG B 2 100 ? -34.532 43.105 7.916 1.00 39.32 97 ARG B C 1
ATOM 3069 O O . ARG B 2 100 ? -35.147 44.060 8.409 1.00 38.44 97 ARG B O 1
ATOM 3077 N N . THR B 2 101 ? -33.297 42.774 8.291 1.00 37.89 98 THR B N 1
ATOM 3078 C CA . THR B 2 101 ? -32.633 43.454 9.388 1.00 37.13 98 THR B CA 1
ATOM 3079 C C . THR B 2 101 ? -32.181 44.851 8.992 1.00 40.27 98 THR B C 1
ATOM 3080 O O . THR B 2 101 ? -32.353 45.804 9.763 1.00 40.94 98 THR B O 1
ATOM 3084 N N . SER B 2 102 ? -31.625 44.994 7.785 1.00 42.76 99 SER B N 1
ATOM 3085 C CA . SER B 2 102 ? -31.141 46.292 7.332 1.00 40.73 99 SER B CA 1
ATOM 3086 C C . SER B 2 102 ? -32.263 47.304 7.269 1.00 37.14 99 SER B C 1
ATOM 3087 O O . SER B 2 102 ? -32.079 48.464 7.649 1.00 37.48 99 SER B O 1
ATOM 3090 N N . LEU B 2 103 ? -33.425 46.899 6.766 1.00 36.14 100 LEU B N 1
ATOM 3091 C CA . LEU B 2 103 ? -34.549 47.825 6.709 1.00 37.31 100 LEU B CA 1
ATOM 3092 C C . LEU B 2 103 ? -35.318 47.895 8.029 1.00 32.98 100 LEU B C 1
ATOM 3093 O O . LEU B 2 103 ? -36.275 48.670 8.131 1.00 33.93 100 LEU B O 1
ATOM 3098 N N . ASP B 2 104 ? -34.924 47.105 9.029 1.00 36.50 101 ASP B N 1
ATOM 3099 C CA . ASP B 2 104 ? -35.567 47.096 10.351 1.00 37.25 101 ASP B CA 1
ATOM 3100 C C . ASP B 2 104 ? -37.079 46.864 10.234 1.00 34.02 101 ASP B C 1
ATOM 3101 O O . ASP B 2 104 ? -37.894 47.596 10.798 1.00 36.22 101 ASP B O 1
ATOM 3106 N N . LEU B 2 105 ? -37.456 45.839 9.465 1.00 33.96 102 LEU B N 1
ATOM 3107 C CA . LEU B 2 105 ? -38.865 45.483 9.283 1.00 33.13 102 LEU B CA 1
ATOM 3108 C C . LEU B 2 105 ? -39.219 44.537 10.423 1.00 33.69 102 LEU B C 1
ATOM 3109 O O . LEU B 2 105 ? -39.206 43.316 10.282 1.00 33.72 102 LEU B O 1
ATOM 3114 N N . TYR B 2 106 ? -39.506 45.129 11.588 1.00 33.43 103 TYR B N 1
ATOM 3115 C CA . TYR B 2 106 ? -39.437 44.394 12.855 1.00 31.88 103 TYR B CA 1
ATOM 3116 C C . TYR B 2 106 ? -40.625 43.461 13.087 1.00 31.66 103 TYR B C 1
ATOM 3117 O O . TYR B 2 106 ? -40.515 42.559 13.920 1.00 30.63 103 TYR B O 1
ATOM 3126 N N . ALA B 2 107 ? -41.744 43.651 12.374 1.00 30.32 104 ALA B N 1
ATOM 3127 C CA . ALA B 2 107 ? -42.943 42.824 12.515 1.00 31.81 104 ALA B CA 1
ATOM 3128 C C . ALA B 2 107 ? -43.167 41.962 11.264 1.00 33.15 104 ALA B C 1
ATOM 3129 O O . ALA B 2 107 ? -43.436 42.480 10.174 1.00 31.99 104 ALA B O 1
ATOM 3131 N N . ASN B 2 108 ? -43.058 40.647 11.423 1.00 32.07 105 ASN B N 1
ATOM 3132 C CA . ASN B 2 108 ? -43.550 39.686 10.438 1.00 28.47 105 ASN B CA 1
ATOM 3133 C C . ASN B 2 108 ? -44.970 39.307 10.851 1.00 30.92 105 ASN B C 1
ATOM 3134 O O . ASN B 2 108 ? -45.190 38.896 11.998 1.00 31.85 105 ASN B O 1
ATOM 3139 N N . VAL B 2 109 ? -45.939 39.516 9.960 1.00 29.75 106 VAL B N 1
ATOM 3140 C CA . VAL B 2 109 ? -47.358 39.345 10.273 1.00 28.13 106 VAL B CA 1
ATOM 3141 C C . VAL B 2 109 ? -47.965 38.426 9.222 1.00 34.26 106 VAL B C 1
ATOM 3142 O O . VAL B 2 109 ? -47.841 38.690 8.016 1.00 34.02 106 VAL B O 1
ATOM 3146 N N . ILE B 2 110 ? -48.598 37.333 9.663 1.00 31.62 107 ILE B N 1
ATOM 3147 C CA . ILE B 2 110 ? -49.323 36.458 8.741 1.00 30.65 107 ILE B CA 1
ATOM 3148 C C . ILE B 2 110 ? -50.674 36.115 9.350 1.00 36.96 107 ILE B C 1
ATOM 3149 O O . ILE B 2 110 ? -50.844 36.086 10.575 1.00 31.38 107 ILE B O 1
ATOM 3154 N N . HIS B 2 111 ? -51.639 35.850 8.480 1.00 34.42 108 HIS B N 1
ATOM 3155 C CA . HIS B 2 111 ? -53.019 35.599 8.873 1.00 33.41 108 HIS B CA 1
ATOM 3156 C C . HIS B 2 111 ? -53.437 34.243 8.317 1.00 36.52 108 HIS B C 1
ATOM 3157 O O . HIS B 2 111 ? -53.674 34.109 7.115 1.00 36.16 108 HIS B O 1
ATOM 3164 N N . CYS B 2 112 ? -53.532 33.237 9.178 1.00 34.74 109 CYS B N 1
ATOM 3165 C CA . CYS B 2 112 ? -53.888 31.890 8.757 1.00 31.52 109 CYS B CA 1
ATOM 3166 C C . CYS B 2 112 ? -55.360 31.667 9.083 1.00 38.12 109 CYS B C 1
ATOM 3167 O O . CYS B 2 112 ? -55.757 31.685 10.252 1.00 37.54 109 CYS B O 1
ATOM 3170 N N . LYS B 2 113 ? -56.174 31.514 8.048 1.00 36.26 110 LYS B N 1
ATOM 3171 C CA . LYS B 2 113 ? -57.610 31.391 8.213 1.00 39.91 110 LYS B CA 1
ATOM 3172 C C . LYS B 2 113 ? -58.114 30.247 7.338 1.00 43.13 110 LYS B C 1
ATOM 3173 O O . LYS B 2 113 ? -57.678 30.088 6.190 1.00 42.80 110 LYS B O 1
ATOM 3179 N N . SER B 2 114 ? -59.029 29.450 7.888 1.00 43.05 111 SER B N 1
ATOM 3180 C CA . SER B 2 114 ? -59.590 28.336 7.139 1.00 43.86 111 SER B CA 1
ATOM 3181 C C . SER B 2 114 ? -60.263 28.834 5.871 1.00 41.38 111 SER B C 1
ATOM 3182 O O . SER B 2 114 ? -60.993 29.828 5.882 1.00 43.35 111 SER B O 1
ATOM 3185 N N . LEU B 2 115 ? -59.973 28.166 4.765 1.00 43.59 112 LEU B N 1
ATOM 3186 C CA . LEU B 2 115 ? -60.657 28.427 3.508 1.00 45.52 112 LEU B CA 1
ATOM 3187 C C . LEU B 2 115 ? -61.730 27.371 3.324 1.00 42.57 112 LEU B C 1
ATOM 3188 O O . LEU B 2 115 ? -61.411 26.170 3.348 1.00 44.36 112 LEU B O 1
ATOM 3193 N N . PRO B 2 116 ? -63.003 27.751 3.207 1.00 43.32 113 PRO B N 1
ATOM 3194 C CA . PRO B 2 116 ? -64.058 26.733 3.047 1.00 46.15 113 PRO B CA 1
ATOM 3195 C C . PRO B 2 116 ? -63.866 25.825 1.829 1.00 45.76 113 PRO B C 1
ATOM 3196 O O . PRO B 2 116 ? -64.320 24.676 1.853 1.00 44.53 113 PRO B O 1
ATOM 3200 N N . GLY B 2 117 ? -63.172 26.282 0.786 1.00 42.30 114 GLY B N 1
ATOM 3201 C CA . GLY B 2 117 ? -62.923 25.441 -0.370 1.00 46.45 114 GLY B CA 1
ATOM 3202 C C . GLY B 2 117 ? -61.682 24.588 -0.285 1.00 48.24 114 GLY B C 1
ATOM 3203 O O . GLY B 2 117 ? -61.427 23.779 -1.184 1.00 42.40 114 GLY B O 1
ATOM 3204 N N . VAL B 2 118 ? -60.885 24.753 0.766 1.00 43.19 115 VAL B N 1
ATOM 3205 C CA . VAL B 2 118 ? -59.694 23.940 0.983 1.00 41.57 115 VAL B CA 1
ATOM 3206 C C . VAL B 2 118 ? -59.937 23.212 2.291 1.00 45.77 115 VAL B C 1
ATOM 3207 O O . VAL B 2 118 ? -59.722 23.775 3.377 1.00 47.51 115 VAL B O 1
ATOM 3211 N N . VAL B 2 119 ? -60.412 21.977 2.210 1.00 44.09 116 VAL B N 1
ATOM 3212 C CA . VAL B 2 119 ? -60.787 21.241 3.414 1.00 48.82 116 VAL B CA 1
ATOM 3213 C C . VAL B 2 119 ? -59.557 20.494 3.917 1.00 45.18 116 VAL B C 1
ATOM 3214 O O . VAL B 2 119 ? -58.918 19.748 3.168 1.00 49.55 116 VAL B O 1
ATOM 3218 N N . THR B 2 120 ? -59.224 20.718 5.179 1.00 47.04 117 THR B N 1
ATOM 3219 C CA . THR B 2 120 ? -58.055 20.082 5.822 1.00 40.81 117 THR B CA 1
ATOM 3220 C C . THR B 2 120 ? -58.555 19.359 7.069 1.00 44.96 117 THR B C 1
ATOM 3221 O O . THR B 2 120 ? -59.749 19.232 7.203 1.00 42.29 117 THR B O 1
ATOM 3225 N N . ARG B 2 121 ? -57.654 18.934 7.939 1.00 42.45 118 ARG B N 1
ATOM 3226 C CA . ARG B 2 121 ? -58.032 18.217 9.172 1.00 43.96 118 ARG B CA 1
ATOM 3227 C C . ARG B 2 121 ? -58.664 19.150 10.201 1.00 44.16 118 ARG B C 1
ATOM 3228 O O . ARG B 2 121 ? -59.222 18.657 11.141 1.00 48.76 118 ARG B O 1
ATOM 3236 N N . HIS B 2 122 ? -58.574 20.451 10.020 1.00 42.89 119 HIS B N 1
ATOM 3237 C CA . HIS B 2 122 ? -59.155 21.355 11.033 1.00 41.13 119 HIS B CA 1
ATOM 3238 C C . HIS B 2 122 ? -59.886 22.483 10.343 1.00 42.15 119 HIS B C 1
ATOM 3239 O O . HIS B 2 122 ? -59.452 22.898 9.321 1.00 41.98 119 HIS B O 1
ATOM 3246 N N . LYS B 2 123 ? -60.954 22.957 10.941 1.00 45.02 120 LYS B N 1
ATOM 3247 C CA . LYS B 2 123 ? -61.659 24.094 10.328 1.00 46.52 120 LYS B CA 1
ATOM 3248 C C . LYS B 2 123 ? -61.828 25.148 11.415 1.00 47.30 120 LYS B C 1
ATOM 3249 O O . LYS B 2 123 ? -61.432 24.891 12.528 1.00 45.39 120 LYS B O 1
ATOM 3255 N N . ASP B 2 124 ? -62.376 26.293 11.059 1.00 44.98 121 ASP B N 1
ATOM 3256 C CA . ASP B 2 124 ? -62.607 27.375 12.036 1.00 48.40 121 ASP B CA 1
ATOM 3257 C C . ASP B 2 124 ? -61.280 27.905 12.592 1.00 46.40 121 ASP B C 1
ATOM 3258 O O . ASP B 2 124 ? -61.274 28.369 13.705 1.00 41.96 121 ASP B O 1
ATOM 3263 N N . ILE B 2 125 ? -60.206 27.857 11.818 1.00 43.64 122 ILE B N 1
ATOM 3264 C CA . ILE B 2 125 ? -58.918 28.432 12.288 1.00 42.19 122 ILE B CA 1
ATOM 3265 C C . ILE B 2 125 ? -58.880 29.893 11.844 1.00 40.99 122 ILE B C 1
ATOM 3266 O O . ILE B 2 125 ? -59.182 30.147 10.720 1.00 41.49 122 ILE B O 1
ATOM 3271 N N . ASP B 2 126 ? -58.519 30.816 12.722 1.00 42.29 123 ASP B N 1
ATOM 3272 C CA . ASP B 2 126 ? -58.439 32.227 12.332 1.00 39.57 123 ASP B CA 1
ATOM 3273 C C . ASP B 2 126 ? -57.390 32.882 13.233 1.00 40.29 123 ASP B C 1
ATOM 3274 O O . ASP B 2 126 ? -57.722 33.446 14.278 1.00 35.56 123 ASP B O 1
ATOM 3279 N N . ILE B 2 127 ? -56.126 32.811 12.807 1.00 37.15 124 ILE B N 1
ATOM 3280 C CA . ILE B 2 127 ? -54.992 33.136 13.665 1.00 34.75 124 ILE B CA 1
ATOM 3281 C C . ILE B 2 127 ? -54.169 34.236 13.020 1.00 37.19 124 ILE B C 1
ATOM 3282 O O . ILE B 2 127 ? -53.768 34.119 11.853 1.00 35.86 124 ILE B O 1
ATOM 3287 N N . LEU B 2 128 ? -53.918 35.297 13.787 1.00 31.65 125 LEU B N 1
ATOM 3288 C CA . LEU B 2 128 ? -52.972 36.349 13.431 1.00 32.46 125 LEU B CA 1
ATOM 3289 C C . LEU B 2 128 ? -51.684 36.121 14.206 1.00 34.90 125 LEU B C 1
ATOM 3290 O O . LEU B 2 128 ? -51.688 36.157 15.443 1.00 33.38 125 LEU B O 1
ATOM 3295 N N . ILE B 2 129 ? -50.584 35.914 13.492 1.00 32.68 126 ILE B N 1
ATOM 3296 C CA . ILE B 2 129 ? -49.284 35.669 14.107 1.00 31.37 126 ILE B CA 1
ATOM 3297 C C . ILE B 2 129 ? -48.401 36.898 13.903 1.00 34.42 126 ILE B C 1
ATOM 3298 O O . ILE B 2 129 ? -48.154 37.312 12.764 1.00 30.20 126 ILE B O 1
ATOM 3303 N N . VAL B 2 130 ? -47.931 37.482 15.006 1.00 32.25 127 VAL B N 1
ATOM 3304 C CA . VAL B 2 130 ? -47.045 38.646 14.995 1.00 30.33 127 VAL B CA 1
ATOM 3305 C C . VAL B 2 130 ? -45.685 38.185 15.498 1.00 30.61 127 VAL B C 1
ATOM 3306 O O . VAL B 2 130 ? -45.533 37.829 16.677 1.00 31.23 127 VAL B O 1
ATOM 3310 N N . ARG B 2 131 ? -44.691 38.188 14.622 1.00 26.94 128 ARG B N 1
ATOM 3311 C CA . ARG B 2 131 ? -43.393 37.607 14.927 1.00 29.30 128 ARG B CA 1
ATOM 3312 C C . ARG B 2 131 ? -42.321 38.690 14.890 1.00 29.92 128 ARG B C 1
ATOM 3313 O O . ARG B 2 131 ? -42.246 39.458 13.928 1.00 31.20 128 ARG B O 1
ATOM 3321 N N . GLU B 2 132 ? -41.535 38.781 15.965 1.00 31.61 129 GLU B N 1
ATOM 3322 C CA . GLU B 2 132 ? -40.389 39.679 15.988 1.00 32.05 129 GLU B CA 1
ATOM 3323 C C . GLU B 2 132 ? -39.424 39.250 14.904 1.00 29.17 129 GLU B C 1
ATOM 3324 O O . GLU B 2 132 ? -39.046 38.081 14.834 1.00 30.15 129 GLU B O 1
ATOM 3330 N N . ASN B 2 133 ? -39.012 40.202 14.068 1.00 30.87 130 ASN B N 1
ATOM 3331 C CA . ASN B 2 133 ? -38.499 39.883 12.738 1.00 32.08 130 ASN B CA 1
ATOM 3332 C C . ASN B 2 133 ? -37.051 40.317 12.520 1.00 33.64 130 ASN B C 1
ATOM 3333 O O . ASN B 2 133 ? -36.548 40.199 11.390 1.00 34.95 130 ASN B O 1
ATOM 3338 N N . THR B 2 134 ? -36.352 40.771 13.571 1.00 31.24 131 THR B N 1
ATOM 3339 C CA . THR B 2 134 ? -34.990 41.287 13.419 1.00 34.56 131 THR B CA 1
ATOM 3340 C C . THR B 2 134 ? -33.988 40.788 14.449 1.00 37.94 131 THR B C 1
ATOM 3341 O O . THR B 2 134 ? -32.789 40.996 14.245 1.00 39.08 131 THR B O 1
ATOM 3345 N N . GLU B 2 135 ? -34.425 40.129 15.524 1.00 30.67 132 GLU B N 1
ATOM 3346 C CA . GLU B 2 135 ? -33.644 39.821 16.716 1.00 34.92 132 GLU B CA 1
ATOM 3347 C C . GLU B 2 135 ? -33.599 38.316 16.972 1.00 35.50 132 GLU B C 1
ATOM 3348 O O . GLU B 2 135 ? -33.870 37.501 16.084 1.00 34.13 132 GLU B O 1
ATOM 3354 N N . GLY B 2 136 ? -33.294 37.942 18.205 1.00 31.79 133 GLY B N 1
ATOM 3355 C C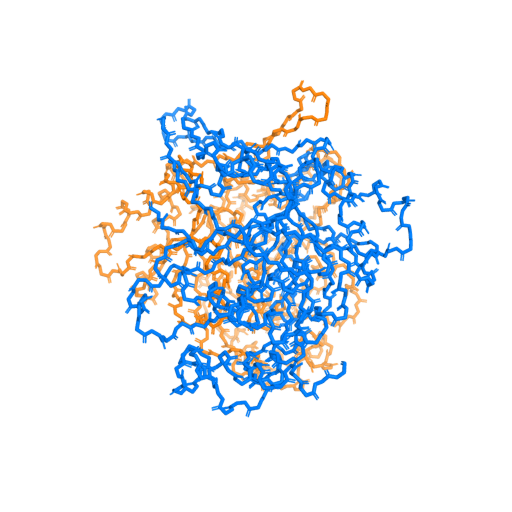A . GLY B 2 136 ? -33.399 36.565 18.622 1.00 32.82 133 GLY B CA 1
ATOM 3356 C C . GLY B 2 136 ? -32.318 35.689 18.046 1.00 32.34 133 GLY B C 1
ATOM 3357 O O . GLY B 2 136 ? -31.156 36.090 17.935 1.00 32.27 133 GLY B O 1
ATOM 3358 N N . GLU B 2 137 ? -32.718 34.477 17.677 1.00 34.23 134 GLU B N 1
ATOM 3359 C CA . GLU B 2 137 ? -31.880 33.462 17.062 1.00 36.83 134 GLU B CA 1
ATOM 3360 C C . GLU B 2 137 ? -31.365 33.858 15.675 1.00 36.87 134 GLU B C 1
ATOM 3361 O O . GLU B 2 137 ? -30.552 33.120 15.085 1.00 34.03 134 GLU B O 1
ATOM 3367 N N . TYR B 2 138 ? -31.803 34.995 15.143 1.00 33.95 135 TYR B N 1
ATOM 3368 C CA . TYR B 2 138 ? -31.452 35.400 13.791 1.00 35.98 135 TYR B CA 1
ATOM 3369 C C . TYR B 2 138 ? -30.386 36.486 13.765 1.00 37.79 135 TYR B C 1
ATOM 3370 O O . TYR B 2 138 ? -30.182 37.101 12.719 1.00 32.95 135 TYR B O 1
ATOM 3379 N N . SER B 2 139 ? -29.705 36.730 14.891 1.00 35.18 136 SER B N 1
ATOM 3380 C CA . SER B 2 139 ? -28.783 37.860 15.004 1.00 37.36 136 SER B CA 1
ATOM 3381 C C . SER B 2 139 ? -27.447 37.643 14.309 1.00 35.63 136 SER B C 1
ATOM 3382 O O . SER B 2 139 ? -26.657 38.588 14.251 1.00 36.64 136 SER B O 1
ATOM 3385 N N . SER B 2 140 ? -27.167 36.437 13.814 1.00 36.52 137 SER B N 1
ATOM 3386 C CA . SER B 2 140 ? -25.942 36.135 13.056 1.00 39.67 137 SER B CA 1
ATOM 3387 C C . SER B 2 140 ? -24.683 36.406 13.882 1.00 39.43 137 SER B C 1
ATOM 3388 O O . SER B 2 140 ? -23.716 37.000 13.408 1.00 39.38 137 SER B O 1
ATOM 3391 N N . LEU B 2 141 ? -24.684 35.937 15.124 1.00 38.33 138 LEU B N 1
ATOM 3392 C CA . LEU B 2 141 ? -23.555 36.121 16.030 1.00 39.51 138 LEU B CA 1
ATOM 3393 C C . LEU B 2 141 ? -23.100 34.740 16.496 1.00 39.79 138 LEU B C 1
ATOM 3394 O O . LEU B 2 141 ? -23.759 34.093 17.318 1.00 38.08 138 LEU B O 1
ATOM 3399 N N . GLU B 2 142 ? -21.986 34.272 15.945 1.00 39.58 139 GLU B N 1
ATOM 3400 C CA . GLU B 2 142 ? -21.451 32.971 16.309 1.00 37.71 139 GLU B CA 1
ATOM 3401 C C . GLU B 2 142 ? -19.937 33.039 16.275 1.00 37.86 139 GLU B C 1
ATOM 3402 O O . GLU B 2 142 ? -19.346 33.921 15.652 1.00 39.14 139 GLU B O 1
ATOM 3408 N N . HIS B 2 143 ? -19.316 32.078 16.942 1.00 42.51 140 HIS B N 1
ATOM 3409 C CA . HIS B 2 143 ? -17.867 31.994 16.958 1.00 42.38 140 HIS B CA 1
ATOM 3410 C C . HIS B 2 143 ? -17.479 30.613 17.455 1.00 45.45 140 HIS B C 1
ATOM 3411 O O . HIS B 2 143 ? -18.292 29.878 18.028 1.00 43.01 140 HIS B O 1
ATOM 3418 N N . GLU B 2 144 ? -16.222 30.275 17.215 1.00 48.36 141 GLU B N 1
ATOM 3419 C CA . GLU B 2 144 ? -15.632 29.008 17.627 1.00 50.80 141 GLU B CA 1
ATOM 3420 C C . GLU B 2 144 ? -14.450 29.363 18.517 1.00 47.81 141 GLU B C 1
ATOM 3421 O O . GLU B 2 144 ? -13.371 29.686 18.013 1.00 53.62 141 GLU B O 1
ATOM 3427 N N . SER B 2 145 ? -14.663 29.333 19.835 1.00 47.43 142 SER B N 1
ATOM 3428 C CA . SER B 2 145 ? -13.596 29.679 20.773 1.00 51.98 142 SER B CA 1
ATOM 3429 C C . SER B 2 145 ? -12.437 28.698 20.661 1.00 52.64 142 SER B C 1
ATOM 3430 O O . SER B 2 145 ? -11.278 29.096 20.496 1.00 54.06 142 SER B O 1
ATOM 3433 N N . VAL B 2 146 ? -12.738 27.403 20.746 1.00 50.42 143 VAL B N 1
ATOM 3434 C CA . VAL B 2 146 ? -11.782 26.339 20.491 1.00 50.92 143 VAL B CA 1
ATOM 3435 C C . VAL B 2 146 ? -12.392 25.390 19.467 1.00 49.67 143 VAL B C 1
ATOM 3436 O O . VAL B 2 146 ? -13.610 25.331 19.286 1.00 45.91 143 VAL B O 1
ATOM 3440 N N . ALA B 2 147 ? -11.524 24.632 18.801 1.00 51.15 144 ALA B N 1
ATOM 3441 C CA . ALA B 2 147 ? -11.950 23.802 17.683 1.00 50.20 144 ALA B CA 1
ATOM 3442 C C . ALA B 2 147 ? -13.022 22.812 18.120 1.00 50.24 144 ALA B C 1
ATOM 3443 O O . ALA B 2 147 ? -12.853 22.089 19.105 1.00 53.14 144 ALA B O 1
ATOM 3445 N N . GLY B 2 148 ? -14.140 22.798 17.398 1.00 46.47 145 GLY B N 1
ATOM 3446 C CA . GLY B 2 148 ? -15.234 21.901 17.717 1.00 45.41 145 GLY B CA 1
ATOM 3447 C C . GLY B 2 148 ? -16.192 22.389 18.778 1.00 46.18 145 GLY B C 1
ATOM 3448 O O . GLY B 2 148 ? -17.048 21.612 19.221 1.00 45.54 145 GLY B O 1
ATOM 3449 N N . VAL B 2 149 ? -16.087 23.646 19.195 1.00 46.31 146 VAL B N 1
ATOM 3450 C CA . VAL B 2 149 ? -16.952 24.228 20.221 1.00 44.15 146 VAL B CA 1
ATOM 3451 C C . VAL B 2 149 ? -17.493 25.541 19.660 1.00 45.47 146 VAL B C 1
ATOM 3452 O O . VAL B 2 149 ? -16.741 26.514 19.512 1.00 45.72 146 VAL B O 1
ATOM 3456 N N . VAL B 2 150 ? -18.783 25.572 19.331 1.00 41.99 147 VAL B N 1
ATOM 3457 C CA . VAL B 2 150 ? -19.378 26.700 18.625 1.00 41.08 147 VAL B CA 1
ATOM 3458 C C . VAL B 2 150 ? -20.452 27.309 19.504 1.00 40.56 147 VAL B C 1
ATOM 3459 O O . VAL B 2 150 ? -21.296 26.589 20.048 1.00 40.61 147 VAL B O 1
ATOM 3463 N N . GLU B 2 151 ? -20.428 28.634 19.624 1.00 41.09 148 GLU B N 1
ATOM 3464 C CA . GLU B 2 151 ? -21.446 29.383 20.348 1.00 39.86 148 GLU B CA 1
ATOM 3465 C C . GLU B 2 151 ? -22.210 30.272 19.381 1.00 37.69 148 GLU B C 1
ATOM 3466 O O . GLU B 2 151 ? -21.608 30.983 18.575 1.00 36.78 148 GLU B O 1
ATOM 3472 N N . SER B 2 152 ? -23.530 30.222 19.456 1.00 40.14 149 SER B N 1
ATOM 3473 C CA . SER B 2 152 ? -24.400 31.144 18.746 1.00 38.53 149 SER B CA 1
ATOM 3474 C C . SER B 2 152 ? -25.121 32.017 19.774 1.00 38.52 149 SER B C 1
ATOM 3475 O O . SER B 2 152 ? -25.600 31.509 20.791 1.00 38.96 149 SER B O 1
ATOM 3478 N N . LEU B 2 153 ? -25.180 33.331 19.518 1.00 37.77 150 LEU B N 1
ATOM 3479 C CA . LEU B 2 153 ? -25.688 34.308 20.482 1.00 35.07 150 LEU B CA 1
ATOM 3480 C C . LEU B 2 153 ? -27.087 34.767 20.097 1.00 34.63 150 LEU B C 1
ATOM 3481 O O . LEU B 2 153 ? -27.247 35.645 19.251 1.00 34.43 150 LEU B O 1
ATOM 3486 N N . LYS B 2 154 ? -28.096 34.221 20.765 1.00 35.80 151 LYS B N 1
ATOM 3487 C CA . LYS B 2 154 ? -29.456 34.733 20.648 1.00 34.81 151 LYS B CA 1
ATOM 3488 C C . LYS B 2 154 ? -29.578 36.022 21.457 1.00 36.04 151 LYS B C 1
ATOM 3489 O O . LYS B 2 154 ? -29.292 36.032 22.659 1.00 34.49 151 LYS B O 1
ATOM 3495 N N . ILE B 2 155 ? -29.986 37.108 20.807 1.00 32.29 152 ILE B N 1
ATOM 3496 C CA . ILE B 2 155 ? -30.091 38.419 21.441 1.00 32.91 152 ILE B CA 1
ATOM 3497 C C . ILE B 2 155 ? -31.561 38.771 21.564 1.00 34.82 152 ILE B C 1
ATOM 3498 O O . ILE B 2 155 ? -32.281 38.776 20.560 1.00 34.93 152 ILE B O 1
ATOM 3503 N N . ILE B 2 156 ? -32.000 39.090 22.780 1.00 30.38 153 ILE B N 1
ATOM 3504 C CA . ILE B 2 156 ? -33.335 39.622 23.023 1.00 32.06 153 ILE B CA 1
ATOM 3505 C C . ILE B 2 156 ? -33.176 40.962 23.721 1.00 31.17 153 ILE B C 1
ATOM 3506 O O . ILE B 2 156 ? -32.452 41.060 24.721 1.00 33.75 153 ILE B O 1
ATOM 3511 N N . THR B 2 157 ? -33.855 41.989 23.218 1.00 31.85 154 THR B N 1
ATOM 3512 C CA . THR B 2 157 ? -33.763 43.305 23.831 1.00 34.21 154 THR B CA 1
ATOM 3513 C C . THR B 2 157 ? -35.135 43.806 24.263 1.00 34.64 154 THR B C 1
ATOM 3514 O O . THR B 2 157 ? -36.173 43.403 23.734 1.00 30.82 154 THR B O 1
ATOM 3518 N N . LYS B 2 158 ? -35.111 44.679 25.266 1.00 35.12 155 LYS B N 1
ATOM 3519 C CA . LYS B 2 158 ? -36.330 45.312 25.742 1.00 33.96 155 LYS B CA 1
ATOM 3520 C C . LYS B 2 158 ? -36.960 46.178 24.655 1.00 31.70 155 LYS B C 1
ATOM 3521 O O . LYS B 2 158 ? -38.177 46.123 24.438 1.00 35.14 155 LYS B O 1
ATOM 3527 N N . ALA B 2 159 ? -36.151 46.992 23.960 1.00 32.17 156 ALA B N 1
ATOM 3528 C CA . ALA B 2 159 ? -36.706 47.894 22.950 1.00 35.31 156 ALA B CA 1
ATOM 3529 C C . ALA B 2 159 ? -37.422 47.123 21.845 1.00 36.24 156 ALA B C 1
ATOM 3530 O O . ALA B 2 159 ? -38.506 47.525 21.386 1.00 32.75 156 ALA B O 1
ATOM 3532 N N . LYS B 2 160 ? -36.828 46.020 21.389 1.00 31.18 157 LYS B N 1
ATOM 3533 C CA . LYS B 2 160 ? -37.454 45.302 20.287 1.00 33.64 157 LYS B CA 1
ATOM 3534 C C . LYS B 2 160 ? -38.614 44.447 20.755 1.00 33.20 157 LYS B C 1
ATOM 3535 O O . LYS B 2 160 ? -39.576 44.277 20.003 1.00 32.99 157 LYS B O 1
ATOM 3541 N N . SER B 2 161 ? -38.571 43.961 22.001 1.00 29.68 158 SER B N 1
ATOM 3542 C CA . SER B 2 161 ? -39.690 43.173 22.503 1.00 32.56 158 SER B CA 1
ATOM 3543 C C . SER B 2 161 ? -40.885 44.064 22.820 1.00 31.64 158 SER B C 1
ATOM 3544 O O . SER B 2 161 ? -42.027 43.710 22.507 1.00 31.20 158 SER B O 1
ATOM 3547 N N . LEU B 2 162 ? -40.653 45.217 23.452 1.00 29.81 159 LEU B N 1
ATOM 3548 C CA . LEU B 2 162 ? -41.728 46.201 23.578 1.00 30.59 159 LEU B CA 1
ATOM 3549 C C . LEU B 2 162 ? -42.341 46.522 22.223 1.00 32.59 159 LEU B C 1
ATOM 3550 O O . LEU B 2 162 ? -43.566 46.524 22.061 1.00 33.59 159 LEU B O 1
ATOM 3555 N N . ARG B 2 163 ? -41.491 46.817 21.241 1.00 29.99 160 ARG B N 1
ATOM 3556 C CA . ARG B 2 163 ? -41.957 47.212 19.918 1.00 32.75 160 ARG B CA 1
ATOM 3557 C C . ARG B 2 163 ? -42.898 46.167 19.324 1.00 32.72 160 ARG B C 1
ATOM 3558 O O . ARG B 2 163 ? -43.981 46.494 18.825 1.00 31.04 160 ARG B O 1
ATOM 3566 N N . ILE B 2 164 ? -42.504 44.897 19.369 1.00 30.93 161 ILE B N 1
ATOM 3567 C CA . ILE B 2 164 ? -43.324 43.882 18.721 1.00 30.41 161 ILE B CA 1
ATOM 3568 C C . ILE B 2 164 ? -44.605 43.652 19.512 1.00 30.26 161 ILE B C 1
ATOM 3569 O O . ILE B 2 164 ? -45.672 43.422 18.932 1.00 30.88 161 ILE B O 1
ATOM 3574 N N . ALA B 2 165 ? -44.530 43.749 20.844 1.00 29.99 162 ALA B N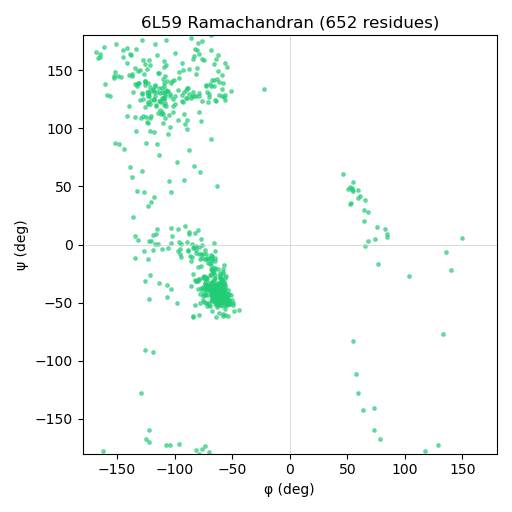 1
ATOM 3575 C CA . ALA B 2 165 ? -45.724 43.588 21.670 1.00 29.00 162 ALA B CA 1
ATOM 3576 C C . ALA B 2 165 ? -46.700 44.734 21.458 1.00 31.25 162 ALA B C 1
ATOM 3577 O O . ALA B 2 165 ? -47.914 44.507 21.383 1.00 31.74 162 ALA B O 1
ATOM 3579 N N . GLU B 2 166 ? -46.193 45.975 21.381 1.00 31.71 163 GLU B N 1
ATOM 3580 C CA . GLU B 2 166 ? -47.045 47.106 21.019 1.00 34.25 163 GLU B CA 1
ATOM 3581 C C . GLU B 2 166 ? -47.761 46.841 19.710 1.00 36.30 163 GLU B C 1
ATOM 3582 O O . GLU B 2 166 ? -48.964 47.103 19.587 1.00 37.32 163 GLU B O 1
ATOM 3588 N N . TYR B 2 167 ? -47.032 46.327 18.716 1.00 33.90 164 TYR B N 1
ATOM 3589 C CA . TYR B 2 167 ? -47.637 46.056 17.417 1.00 34.64 164 TYR B CA 1
ATOM 3590 C C . TYR B 2 167 ? -48.746 45.020 17.541 1.00 34.19 164 TYR B C 1
ATOM 3591 O O . TYR B 2 167 ? -49.851 45.215 17.031 1.00 34.52 164 TYR B O 1
ATOM 3600 N N . ALA B 2 168 ? -48.471 43.910 18.234 1.00 31.65 165 ALA B N 1
ATOM 3601 C CA . ALA B 2 168 ? -49.468 42.850 18.322 1.00 32.59 165 ALA B CA 1
ATOM 3602 C C . ALA B 2 168 ? -50.738 43.324 19.028 1.00 34.97 165 ALA B C 1
ATOM 3603 O O . ALA B 2 168 ? -51.846 42.989 18.596 1.00 34.75 165 ALA B O 1
ATOM 3605 N N . PHE B 2 169 ? -50.609 44.103 20.114 1.00 32.42 166 PHE B N 1
ATOM 3606 C CA . PHE B 2 169 ? -51.807 44.555 20.829 1.00 32.74 166 PHE B CA 1
ATOM 3607 C C . PHE B 2 169 ? -52.580 45.595 20.028 1.00 33.78 166 PHE B C 1
ATOM 3608 O O . PHE B 2 169 ? -53.816 45.601 20.040 1.00 35.76 166 PHE B O 1
ATOM 3616 N N . LYS B 2 170 ? -51.876 46.497 19.344 1.00 34.97 167 LYS B N 1
ATOM 3617 C CA . LYS B 2 170 ? -52.558 47.460 18.489 1.00 37.08 167 LYS B CA 1
ATOM 3618 C C . LYS B 2 170 ? -53.316 46.749 17.375 1.00 39.25 167 LYS B C 1
ATOM 3619 O O . LYS B 2 170 ? -54.475 47.077 17.089 1.00 38.44 167 LYS B O 1
ATOM 3625 N N . LEU B 2 171 ? -52.679 45.759 16.750 1.00 35.86 168 LEU B N 1
ATOM 3626 C CA . LEU B 2 171 ? -53.354 44.967 15.728 1.00 36.36 168 LEU B CA 1
ATOM 3627 C C . LEU B 2 171 ? -54.558 44.238 16.316 1.00 39.82 168 LEU B C 1
ATOM 3628 O O . LEU B 2 171 ? -55.639 44.212 15.716 1.00 38.28 168 LEU B O 1
ATOM 3633 N N . ALA B 2 172 ? -54.391 43.637 17.499 1.00 37.08 169 ALA B N 1
ATOM 3634 C CA . ALA B 2 172 ? -55.519 42.961 18.138 1.00 38.43 169 ALA B CA 1
ATOM 3635 C C . ALA B 2 172 ? -56.680 43.923 18.347 1.00 40.12 169 ALA B C 1
ATOM 3636 O O . ALA B 2 172 ? -57.833 43.608 18.024 1.00 40.10 169 ALA B O 1
ATOM 3638 N N . GLN B 2 173 ? -56.386 45.119 18.854 1.00 36.79 170 GLN B N 1
ATOM 3639 C CA . GLN B 2 173 ? -57.445 46.077 19.138 1.00 40.42 170 GLN B CA 1
ATOM 3640 C C . GLN B 2 173 ? -58.099 46.587 17.865 1.00 44.07 170 GLN B C 1
ATOM 3641 O O . GLN B 2 173 ? -59.328 46.725 17.802 1.00 42.66 170 GLN B O 1
ATOM 3647 N N . GLU B 2 174 ? -57.293 46.894 16.849 1.00 41.17 171 GLU B N 1
ATOM 3648 C CA . GLU B 2 174 ? -57.820 47.544 15.661 1.00 43.82 171 GLU B CA 1
ATOM 3649 C C . GLU B 2 174 ? -58.602 46.593 14.777 1.00 44.29 171 GLU B C 1
ATOM 3650 O O . GLU B 2 174 ? -59.487 47.028 14.035 1.00 52.07 171 GLU B O 1
ATOM 3656 N N . SER B 2 175 ? -58.283 45.313 14.798 1.00 43.30 172 SER B N 1
ATOM 3657 C CA . SER B 2 175 ? -59.029 44.378 13.984 1.00 43.34 172 SER B CA 1
ATOM 3658 C C . SER B 2 175 ? -60.112 43.693 14.786 1.00 41.91 172 SER B C 1
ATOM 3659 O O . SER B 2 175 ? -60.667 42.694 14.332 1.00 42.63 172 SER B O 1
ATOM 3662 N N . GLY B 2 176 ? -60.412 44.205 15.978 1.00 43.55 173 GLY B N 1
ATOM 3663 C CA . GLY B 2 176 ? -61.461 43.641 16.799 1.00 41.92 173 GLY B CA 1
ATOM 3664 C C . GLY B 2 176 ? -61.201 42.260 17.363 1.00 40.29 173 GLY B C 1
ATOM 3665 O O . GLY B 2 176 ? -62.157 41.527 17.628 1.00 46.46 173 GLY B O 1
ATOM 3666 N N . ARG B 2 177 ? -59.946 41.884 17.582 1.00 37.82 174 ARG B N 1
ATOM 3667 C CA . ARG B 2 177 ? -59.705 40.598 18.214 1.00 37.12 174 ARG B CA 1
ATOM 3668 C C . ARG B 2 177 ? -59.762 40.740 19.735 1.00 42.01 174 ARG B C 1
ATOM 3669 O O . ARG B 2 177 ? -59.929 41.832 20.287 1.00 38.29 174 ARG B O 1
ATOM 3677 N N . LYS B 2 178 ? -59.599 39.615 20.425 1.00 41.64 175 LYS B N 1
ATOM 3678 C CA . LYS B 2 178 ? -59.960 39.550 21.833 1.00 39.95 175 LYS B CA 1
ATOM 3679 C C . LYS B 2 178 ? -58.810 39.068 22.711 1.00 37.63 175 LYS B C 1
ATOM 3680 O O . LYS B 2 178 ? -58.720 39.460 23.882 1.00 39.75 175 LYS B O 1
ATOM 3686 N N . LYS B 2 179 ? -57.939 38.210 22.178 1.00 34.11 176 LYS B N 1
ATOM 3687 C CA . LYS B 2 179 ? -56.896 37.575 22.975 1.00 35.26 176 LYS B CA 1
ATOM 3688 C C . LYS B 2 179 ? -55.545 37.668 22.275 1.00 35.63 176 LYS B C 1
ATOM 3689 O O . LYS B 2 179 ? -55.443 37.478 21.055 1.00 33.55 176 LYS B O 1
ATOM 3695 N N . VAL B 2 180 ? -54.513 37.966 23.061 1.00 31.60 177 VAL B N 1
ATOM 3696 C CA . VAL B 2 180 ? -53.121 37.898 22.635 1.00 32.84 177 VAL B CA 1
ATOM 3697 C C . VAL B 2 180 ? -52.420 36.856 23.493 1.00 32.42 177 VAL B C 1
ATOM 3698 O O . VAL B 2 180 ? -52.460 36.928 24.729 1.00 31.96 177 VAL B O 1
ATOM 3702 N N . THR B 2 181 ? -51.795 35.888 22.836 1.00 31.35 178 THR B N 1
ATOM 3703 C CA . THR B 2 181 ? -51.037 34.829 23.486 1.00 30.28 178 THR B CA 1
ATOM 3704 C C . THR B 2 181 ? -49.565 35.027 23.144 1.00 31.14 178 THR B C 1
ATOM 3705 O O . THR B 2 181 ? -49.179 34.918 21.969 1.00 29.80 178 THR B O 1
ATOM 3709 N N . ALA B 2 182 ? -48.747 35.298 24.162 1.00 28.62 179 ALA B N 1
ATOM 3710 C CA . ALA B 2 182 ? -47.299 35.355 23.980 1.00 32.06 179 ALA B CA 1
ATOM 3711 C C . ALA B 2 182 ? -46.717 33.952 24.042 1.00 33.70 179 ALA B C 1
ATOM 3712 O O . ALA B 2 182 ? -46.975 33.208 24.993 1.00 29.74 179 ALA B O 1
ATOM 3714 N N . VAL B 2 183 ? -45.927 33.593 23.031 1.00 30.97 180 VAL B N 1
ATOM 3715 C CA . VAL B 2 183 ? -45.347 32.257 22.914 1.00 32.41 180 VAL B CA 1
ATOM 3716 C C . VAL B 2 183 ? -43.862 32.380 23.215 1.00 31.19 180 VAL B C 1
ATOM 3717 O O . VAL B 2 183 ? -43.205 33.292 22.702 1.00 27.84 180 VAL B O 1
ATOM 3721 N N . HIS B 2 184 ? -43.335 31.487 24.064 1.00 31.74 181 HIS B N 1
ATOM 3722 C CA . HIS B 2 184 ? -42.031 31.713 24.681 1.00 28.51 181 HIS B CA 1
ATOM 3723 C C . HIS B 2 184 ? -41.460 30.403 25.220 1.00 34.29 181 HIS B C 1
ATOM 3724 O O . HIS B 2 184 ? -42.160 29.393 25.324 1.00 33.81 181 HIS B O 1
ATOM 3731 N N . LYS B 2 185 ? -40.183 30.444 25.615 1.00 32.45 182 LYS B N 1
ATOM 3732 C CA . LYS B 2 185 ? -39.551 29.362 26.378 1.00 35.77 182 LYS B CA 1
ATOM 3733 C C . LYS B 2 185 ? -38.904 29.900 27.666 1.00 36.47 182 LYS B C 1
ATOM 3734 O O . LYS B 2 185 ? -37.768 29.551 27.997 1.00 34.04 182 LYS B O 1
ATOM 3740 N N . ALA B 2 186 ? -39.618 30.759 28.407 1.00 28.59 183 ALA B N 1
ATOM 3741 C CA . ALA B 2 186 ? -39.030 31.472 29.546 1.00 37.88 183 ALA B CA 1
ATOM 3742 C C . ALA B 2 186 ? -38.740 30.580 30.752 1.00 40.01 183 ALA B C 1
ATOM 3743 O O . ALA B 2 186 ? -38.041 31.024 31.668 1.00 39.99 183 ALA B O 1
ATOM 3745 N N . ASN B 2 187 ? -39.245 29.358 30.729 1.00 39.53 184 ASN B N 1
ATOM 3746 C CA . ASN B 2 187 ? -39.005 28.382 31.805 1.00 40.88 184 ASN B CA 1
ATOM 3747 C C . ASN B 2 187 ? -37.567 27.896 31.695 1.00 43.92 184 ASN B C 1
ATOM 3748 O O . ASN B 2 187 ? -37.004 27.583 32.707 1.00 47.02 184 ASN B O 1
ATOM 3753 N N . ILE B 2 188 ? -37.007 27.884 30.493 1.00 41.04 185 ILE B N 1
ATOM 3754 C CA . ILE B 2 188 ? -35.609 27.425 30.272 1.00 42.40 185 ILE B CA 1
ATOM 3755 C C . ILE B 2 188 ? -34.697 28.609 29.998 1.00 43.63 185 ILE B C 1
ATOM 3756 O O . ILE B 2 188 ? -33.623 28.627 30.526 1.00 48.12 185 ILE B O 1
ATOM 3761 N N . MET B 2 189 ? -35.118 29.533 29.153 1.00 44.54 186 MET B N 1
ATOM 3762 C CA . MET B 2 189 ? -34.311 30.739 28.873 1.00 41.72 186 MET B CA 1
ATOM 3763 C C . MET B 2 189 ? -34.892 31.841 29.750 1.00 38.95 186 MET B C 1
ATOM 3764 O O . MET B 2 189 ? -35.557 32.715 29.250 1.00 35.66 186 MET B O 1
ATOM 3769 N N . LYS B 2 190 ? -34.656 31.729 31.043 1.00 36.19 187 LYS B N 1
ATOM 3770 C CA . LYS B 2 190 ? -35.256 32.651 32.024 1.00 37.29 187 LYS B CA 1
ATOM 3771 C C . LYS B 2 190 ? -34.941 34.115 31.724 1.00 32.70 187 LYS B C 1
ATOM 3772 O O . LYS B 2 190 ? -35.835 34.899 31.831 1.00 33.48 187 LYS B O 1
ATOM 3778 N N . LEU B 2 191 ? -33.704 34.457 31.407 1.00 30.99 188 LEU B N 1
ATOM 3779 C CA . LEU B 2 191 ? -33.397 35.888 31.192 1.00 34.85 188 LEU B CA 1
ATOM 3780 C C . LEU B 2 191 ? -33.855 36.405 29.826 1.00 35.63 188 LEU B C 1
ATOM 3781 O O . LEU B 2 191 ? -34.372 37.482 29.770 1.00 36.69 188 LEU B O 1
ATOM 3786 N N . GLY B 2 192 ? -33.652 35.643 28.769 1.00 33.42 189 GLY B N 1
ATOM 3787 C CA . GLY B 2 192 ? -33.985 36.126 27.433 1.00 29.79 189 GLY B CA 1
ATOM 3788 C C . GLY B 2 192 ? -35.460 36.058 27.094 1.00 28.32 189 GLY B C 1
ATOM 3789 O O . GLY B 2 192 ? -36.100 37.080 26.835 1.00 29.99 189 GLY B O 1
ATOM 3790 N N . ASP B 2 193 ? -36.029 34.856 27.104 1.00 31.24 190 ASP B N 1
ATOM 3791 C CA . ASP B 2 193 ? -37.463 34.759 26.874 1.00 31.42 190 ASP B CA 1
ATOM 3792 C C . ASP B 2 193 ? -38.244 35.430 27.995 1.00 31.21 190 ASP B C 1
ATOM 3793 O O . ASP B 2 193 ? -39.342 35.945 27.762 1.00 32.58 190 ASP B O 1
ATOM 3798 N N . GLY B 2 194 ? -37.684 35.459 29.212 1.00 37.24 191 GLY B N 1
ATOM 3799 C CA . GLY B 2 194 ? -38.349 36.151 30.309 1.00 30.39 191 GLY B CA 1
ATOM 3800 C C . GLY B 2 194 ? -38.485 37.639 30.045 1.00 31.62 191 GLY B C 1
ATOM 3801 O O . GLY B 2 194 ? -39.548 38.228 30.277 1.00 31.65 191 GLY B O 1
ATOM 3802 N N . LEU B 2 195 ? -37.421 38.264 29.535 1.00 27.11 192 LEU B N 1
ATOM 3803 C CA . LEU B 2 195 ? -37.505 39.675 29.163 1.00 29.46 192 LEU B CA 1
ATOM 3804 C C . LEU B 2 195 ? -38.600 39.907 28.126 1.00 32.46 192 LEU B C 1
ATOM 3805 O O . LEU B 2 195 ? -39.406 40.846 28.246 1.00 30.67 192 LEU B O 1
ATOM 3810 N N . PHE B 2 196 ? -38.627 39.066 27.085 1.00 30.58 193 PHE B N 1
ATOM 3811 C CA . PHE B 2 196 ? -39.653 39.193 26.054 1.00 29.81 193 PHE B CA 1
ATOM 3812 C C . PHE B 2 196 ? -41.039 39.072 26.664 1.00 29.29 193 PHE B C 1
ATOM 3813 O O . PHE B 2 196 ? -41.924 39.886 26.388 1.00 28.12 193 PHE B O 1
ATOM 3821 N N . LEU B 2 197 ? -41.240 38.059 27.509 1.00 33.16 194 LEU B N 1
ATOM 3822 C CA . LEU B 2 197 ? -42.521 37.910 28.182 1.00 27.97 194 LEU B CA 1
ATOM 3823 C C . LEU B 2 197 ? -42.847 39.138 29.026 1.00 31.87 194 LEU B C 1
ATOM 3824 O O . LEU B 2 197 ? -43.986 39.623 29.003 1.00 35.02 194 LEU B O 1
ATOM 3829 N N . GLN B 2 198 ? -41.857 39.689 29.747 1.00 32.84 195 GLN B N 1
ATOM 3830 C CA . GLN B 2 198 ? -42.125 40.841 30.617 1.00 30.32 195 GLN B CA 1
ATOM 3831 C C . GLN B 2 198 ? -42.523 42.073 29.810 1.00 33.27 195 GLN B C 1
ATOM 3832 O O . GLN B 2 198 ? -43.414 42.832 30.212 1.00 32.18 195 GLN B O 1
ATOM 3838 N N . CYS B 2 199 ? -41.876 42.285 28.663 1.00 31.33 196 CYS B N 1
ATOM 3839 C CA . CYS B 2 199 ? -42.275 43.369 27.757 1.00 30.85 196 CYS B CA 1
ATOM 3840 C C . CYS B 2 199 ? -43.712 43.222 27.251 1.00 30.86 196 CYS B C 1
ATOM 3841 O O . CYS B 2 199 ? -44.446 44.217 27.143 1.00 30.80 196 CYS B O 1
ATOM 3844 N N . CYS B 2 200 ? -44.134 41.997 26.917 1.00 30.93 197 CYS B N 1
ATOM 3845 C CA . CYS B 2 200 ? -45.548 41.760 26.596 1.00 30.54 197 CYS B CA 1
ATOM 3846 C C . CYS B 2 200 ? -46.471 42.157 27.740 1.00 31.17 197 CYS B C 1
ATOM 3847 O O . CYS B 2 200 ? -47.571 42.688 27.524 1.00 31.03 197 CYS B O 1
ATOM 3850 N N . ARG B 2 201 ? -46.057 41.858 28.958 1.00 30.38 198 ARG B N 1
ATOM 3851 C CA . ARG B 2 201 ? -46.891 42.156 30.120 1.00 32.48 198 ARG B CA 1
ATOM 3852 C C . ARG B 2 201 ? -47.005 43.653 30.332 1.00 31.88 198 ARG B C 1
ATOM 3853 O O . ARG B 2 201 ? -48.096 44.163 30.614 1.00 33.19 198 ARG B O 1
ATOM 3861 N N . GLU B 2 202 ? -45.900 44.380 30.149 1.00 29.59 199 GLU B N 1
ATOM 3862 C CA . GLU B 2 202 ? -45.959 45.834 30.242 1.00 34.00 199 GLU B CA 1
ATOM 3863 C C . GLU B 2 202 ? -46.964 46.406 29.264 1.00 36.73 199 GLU B C 1
ATOM 3864 O O . GLU B 2 202 ? -47.730 47.308 29.616 1.00 37.65 199 GLU B O 1
ATOM 3870 N N . VAL B 2 203 ? -46.954 45.918 28.012 1.00 34.52 200 VAL B N 1
ATOM 3871 C CA . VAL B 2 203 ? -47.903 46.434 27.033 1.00 33.16 200 VAL B CA 1
ATOM 3872 C C . VAL B 2 203 ? -49.318 45.982 27.381 1.00 34.50 200 VAL B C 1
ATOM 3873 O O . VAL B 2 203 ? -50.290 46.726 27.178 1.00 32.01 200 VAL B O 1
ATOM 3877 N N . ALA B 2 204 ? -49.466 44.769 27.918 1.00 35.18 201 ALA B N 1
ATOM 3878 C CA . ALA B 2 204 ? -50.805 44.288 28.248 1.00 36.21 201 ALA B CA 1
ATOM 3879 C C . ALA B 2 204 ? -51.493 45.213 29.240 1.00 36.98 201 ALA B C 1
ATOM 3880 O O . ALA B 2 204 ? -52.715 45.396 29.174 1.00 36.42 201 ALA B O 1
ATOM 3882 N N . ALA B 2 205 ? -50.722 45.863 30.112 1.00 34.54 202 ALA B N 1
ATOM 3883 C CA . ALA B 2 205 ? -51.314 46.724 31.133 1.00 39.12 202 ALA B CA 1
ATOM 3884 C C . ALA B 2 205 ? -52.012 47.926 30.526 1.00 39.76 202 ALA B C 1
ATOM 3885 O O . ALA B 2 205 ? -52.899 48.510 31.165 1.00 37.88 202 ALA B O 1
ATOM 3887 N N . ARG B 2 206 ? -51.633 48.298 29.310 1.00 38.06 203 ARG B N 1
ATOM 3888 C CA . ARG B 2 206 ? -52.249 49.403 28.595 1.00 38.22 203 ARG B CA 1
ATOM 3889 C C . ARG B 2 206 ? -53.356 48.953 27.655 1.00 37.54 203 ARG B C 1
ATOM 3890 O O . ARG B 2 206 ? -53.966 49.795 26.998 1.00 37.47 203 ARG B O 1
ATOM 3898 N N . TYR B 2 207 ? -53.645 47.661 27.582 1.00 36.94 204 TYR B N 1
ATOM 3899 C CA . TYR B 2 207 ? -54.751 47.152 26.773 1.00 35.25 204 TYR B CA 1
ATOM 3900 C C . TYR B 2 207 ? -55.639 46.255 27.626 1.00 37.75 204 TYR B C 1
ATOM 3901 O O . TYR B 2 207 ? -55.787 45.062 27.344 1.00 36.74 204 TYR B O 1
ATOM 3910 N N . PRO B 2 208 ? -56.267 46.807 28.670 1.00 36.17 205 PRO B N 1
ATOM 3911 C CA . PRO B 2 208 ? -57.092 45.971 29.560 1.00 40.18 205 PRO B CA 1
ATOM 3912 C C . PRO B 2 208 ? -58.302 45.382 28.867 1.00 40.64 205 PRO B C 1
ATOM 3913 O O . PRO B 2 208 ? -58.907 44.452 29.398 1.00 40.11 205 PRO B O 1
ATOM 3917 N N . GLN B 2 209 ? -58.669 45.873 27.689 1.00 39.58 206 GLN B N 1
ATOM 3918 C CA . GLN B 2 209 ? -59.783 45.264 26.983 1.00 38.98 206 GLN B CA 1
ATOM 3919 C C . GLN B 2 209 ? -59.382 43.979 26.262 1.00 40.11 206 GLN B C 1
ATOM 3920 O O . GLN B 2 209 ? -60.260 43.253 25.788 1.00 39.96 206 GLN B O 1
ATOM 3926 N N . ILE B 2 210 ? -58.090 43.657 26.221 1.00 38.78 207 ILE B N 1
ATOM 3927 C CA . ILE B 2 210 ? -57.565 42.477 25.542 1.00 35.28 207 ILE B CA 1
ATOM 3928 C C . ILE B 2 210 ? -57.106 41.455 26.574 1.00 35.78 207 ILE B C 1
ATOM 3929 O O . ILE B 2 210 ? -56.302 41.771 27.463 1.00 33.80 207 ILE B O 1
ATOM 3934 N N . THR B 2 211 ? -57.559 40.219 26.419 1.00 32.10 208 THR B N 1
ATOM 3935 C CA . THR B 2 211 ? -57.061 39.134 27.252 1.00 32.35 208 THR B CA 1
ATOM 3936 C C . THR B 2 211 ? -55.623 38.812 26.895 1.00 33.27 208 THR B C 1
ATOM 3937 O O . THR B 2 211 ? -55.310 38.548 25.729 1.00 32.08 208 THR B O 1
ATOM 3941 N N . PHE B 2 212 ? -54.744 38.806 27.894 1.00 31.59 209 PHE B N 1
ATOM 3942 C CA . PHE B 2 212 ? -53.355 38.432 27.684 1.00 29.90 209 PHE B CA 1
ATOM 3943 C C . PHE B 2 212 ? -53.057 37.085 28.319 1.00 33.02 209 PHE B C 1
ATOM 3944 O O . PHE B 2 212 ? -53.262 36.887 29.530 1.00 34.10 209 PHE B O 1
ATOM 3952 N N . GLU B 2 213 ? -52.528 36.179 27.514 1.00 30.36 210 GLU B N 1
ATOM 3953 C CA . GLU B 2 213 ? -52.142 34.867 27.997 1.00 31.77 210 GLU B CA 1
ATOM 3954 C C . GLU B 2 213 ? -50.753 34.567 27.466 1.00 30.97 210 GLU B C 1
ATOM 3955 O O . GLU B 2 213 ? -50.227 35.279 26.606 1.00 32.63 210 GLU B O 1
ATOM 3961 N N . ASN B 2 214 ? -50.138 33.522 27.998 1.00 29.66 211 ASN B N 1
ATOM 3962 C CA . ASN B 2 214 ? -48.861 33.085 27.470 1.00 32.36 211 ASN B CA 1
ATOM 3963 C C . ASN B 2 214 ? -48.858 31.568 27.397 1.00 33.07 211 ASN B C 1
ATOM 3964 O O . ASN B 2 214 ? -49.682 30.897 28.020 1.00 34.90 211 ASN B O 1
ATOM 3969 N N . MET B 2 215 ? -47.926 31.027 26.637 1.00 31.57 212 MET B N 1
ATOM 3970 C CA . MET B 2 215 ? -47.858 29.569 26.466 1.00 31.16 212 MET B CA 1
ATOM 3971 C C . MET B 2 215 ? -46.466 29.184 25.982 1.00 32.34 212 MET B C 1
ATOM 3972 O O . MET B 2 215 ? -45.925 29.866 25.146 1.00 34.97 212 MET B O 1
ATOM 3977 N N . ILE B 2 216 ? -45.926 28.113 26.530 1.00 31.20 213 ILE B N 1
ATOM 3978 C CA . ILE B 2 216 ? -44.585 27.624 26.138 1.00 30.66 213 ILE B CA 1
ATOM 3979 C C . ILE B 2 216 ? -44.676 27.116 24.707 1.00 34.61 213 ILE B C 1
ATOM 3980 O O . ILE B 2 216 ? -45.671 26.538 24.380 1.00 34.87 213 ILE B O 1
ATOM 3985 N N . VAL B 2 217 ? -43.645 27.357 23.914 1.00 31.38 214 VAL B N 1
ATOM 3986 C CA . VAL B 2 217 ? -43.642 26.992 22.473 1.00 34.43 214 VAL B CA 1
ATOM 3987 C C . VAL B 2 217 ? -43.924 25.506 22.236 1.00 36.20 214 VAL B C 1
ATOM 3988 O O . VAL B 2 217 ? -44.607 25.229 21.301 1.00 39.83 214 VAL B O 1
ATOM 3992 N N . ASP B 2 218 ? -43.419 24.604 23.066 1.00 38.44 215 ASP B N 1
ATOM 3993 C CA . ASP B 2 218 ? -43.683 23.154 22.890 1.00 37.07 215 ASP B CA 1
ATOM 3994 C C . ASP B 2 218 ? -45.178 22.874 23.005 1.00 41.96 215 ASP B C 1
ATOM 3995 O O . ASP B 2 218 ? -45.709 22.229 22.139 1.00 42.64 215 ASP B O 1
ATOM 4000 N N . ASN B 2 219 ? -45.797 23.340 24.078 1.00 35.36 216 ASN B N 1
ATOM 4001 C CA . ASN B 2 219 ? -47.235 23.123 24.334 1.00 38.61 216 ASN B CA 1
ATOM 4002 C C . ASN B 2 219 ? -48.045 23.783 23.227 1.00 38.82 216 ASN B C 1
ATOM 4003 O O . ASN B 2 219 ? -49.056 23.236 22.840 1.00 38.62 216 ASN B O 1
ATOM 4008 N N . THR B 2 220 ? -47.588 24.929 22.755 1.00 34.66 217 THR B N 1
ATOM 4009 C CA . THR B 2 220 ? -48.270 25.648 21.665 1.00 37.72 217 THR B CA 1
ATOM 4010 C C . THR B 2 220 ? -48.375 24.731 20.442 1.00 36.78 217 THR B C 1
ATOM 4011 O O . THR B 2 220 ? -49.444 24.624 19.906 1.00 36.98 217 THR B O 1
ATOM 4015 N N . THR B 2 221 ? -47.291 24.102 20.024 1.00 33.07 218 THR B N 1
ATOM 4016 C CA . THR B 2 221 ? -47.389 23.224 18.842 1.00 38.79 218 THR B CA 1
ATOM 4017 C C . THR B 2 221 ? -48.383 22.100 19.121 1.00 42.74 218 THR B C 1
ATOM 4018 O O . THR B 2 221 ? -49.184 21.825 18.265 1.00 39.97 218 THR B O 1
ATOM 4022 N N . MET B 2 222 ? -48.325 21.521 20.305 1.00 36.64 219 MET B N 1
ATOM 4023 C CA . MET B 2 222 ? -49.257 20.435 20.663 1.00 40.59 219 MET B CA 1
ATOM 4024 C C . MET B 2 222 ? -50.699 20.928 20.595 1.00 41.22 219 MET B C 1
ATOM 4025 O O . MET B 2 222 ? -51.532 20.183 20.135 1.00 40.86 219 MET B O 1
ATOM 4030 N N . GLN B 2 223 ? -50.961 22.148 21.042 1.00 36.63 220 GLN B N 1
ATOM 4031 C CA . GLN B 2 223 ? -52.339 22.668 21.006 1.00 36.36 220 GLN B CA 1
ATOM 4032 C C . GLN B 2 223 ? -52.742 23.016 19.575 1.00 41.91 220 GLN B C 1
ATOM 4033 O O . GLN B 2 223 ? -53.911 22.927 19.279 1.00 42.94 220 GLN B O 1
ATOM 4039 N N . LEU B 2 224 ? -51.791 23.402 18.736 1.00 38.64 221 LEU B N 1
ATOM 4040 C CA . LEU B 2 224 ? -52.110 23.794 17.346 1.00 37.30 221 LEU B CA 1
ATOM 4041 C C . LEU B 2 224 ? -52.545 22.563 16.550 1.00 38.63 221 LEU B C 1
ATOM 4042 O O . LEU B 2 224 ? -53.418 22.699 15.735 1.00 39.55 221 LEU B O 1
ATOM 4047 N N . VAL B 2 225 ? -51.956 21.407 16.821 1.00 39.53 222 VAL B N 1
ATOM 4048 C CA . VAL B 2 225 ? -52.325 20.185 16.056 1.00 40.29 222 VAL B CA 1
ATOM 4049 C C . VAL B 2 225 ? -53.571 19.507 16.634 1.00 45.28 222 VAL B C 1
ATOM 4050 O O . VAL B 2 225 ? -54.012 18.556 16.066 1.00 46.93 222 VAL B O 1
ATOM 4054 N N . SER B 2 226 ? -54.115 20.006 17.722 1.00 38.78 223 SER B N 1
ATOM 4055 C CA . SER B 2 226 ? -55.293 19.372 18.290 1.00 37.58 223 SER B CA 1
ATOM 4056 C C . SER B 2 226 ? -56.466 20.330 18.405 1.00 41.44 223 SER B C 1
ATOM 4057 O O . SER B 2 226 ? -57.580 19.981 18.004 1.00 44.37 223 SER B O 1
ATOM 4060 N N . ARG B 2 227 ? -56.254 21.538 18.925 1.00 40.96 224 ARG B N 1
ATOM 4061 C CA . ARG B 2 227 ? -57.322 22.533 19.050 1.00 38.29 224 ARG B CA 1
ATOM 4062 C C . ARG B 2 227 ? -56.793 23.911 18.666 1.00 42.37 224 ARG B C 1
ATOM 4063 O O . ARG B 2 227 ? -56.718 24.823 19.502 1.00 38.82 224 ARG B O 1
ATOM 4071 N N . PRO B 2 228 ? -56.444 24.113 17.386 1.00 38.04 225 PRO B N 1
ATOM 4072 C CA . PRO B 2 228 ? -55.913 25.423 16.970 1.00 35.27 225 PRO B CA 1
ATOM 4073 C C . PRO B 2 228 ? -56.940 26.535 17.024 1.00 36.94 225 PRO B C 1
ATOM 4074 O O . PRO B 2 228 ? -56.563 27.711 16.921 1.00 38.99 225 PRO B O 1
ATOM 4078 N N . GLN B 2 229 ? -58.218 26.202 17.196 1.00 34.29 226 GLN B N 1
ATOM 4079 C CA . GLN B 2 229 ? -59.267 27.203 17.302 1.00 37.59 226 GLN B CA 1
ATOM 4080 C C . GLN B 2 229 ? -59.134 28.063 18.550 1.00 39.18 226 GLN B C 1
ATOM 4081 O O . GLN B 2 229 ? -59.701 29.163 18.597 1.00 40.56 226 GLN B O 1
ATOM 4087 N N . GLN B 2 230 ? -58.403 27.591 19.560 1.00 37.53 227 GLN B N 1
ATOM 4088 C CA . GLN B 2 230 ? -58.272 28.351 20.797 1.00 38.24 227 GLN B CA 1
ATOM 4089 C C . GLN B 2 230 ? -57.448 29.622 20.625 1.00 39.90 227 GLN B C 1
ATOM 4090 O O . GLN B 2 230 ? -57.528 30.503 21.483 1.00 41.42 227 GLN B O 1
ATOM 4096 N N . PHE B 2 231 ? -56.683 29.754 19.534 1.00 35.96 228 PHE B N 1
ATOM 4097 C CA . PHE B 2 231 ? -55.750 30.861 19.377 1.00 34.88 228 PHE B CA 1
ATOM 4098 C C . PHE B 2 231 ? -56.359 31.984 18.561 1.00 33.87 228 PHE B C 1
ATOM 4099 O O . PHE B 2 231 ? -57.182 31.767 17.672 1.00 37.62 228 PHE B O 1
ATOM 4107 N N . ASP B 2 232 ? -55.940 33.198 18.883 1.00 33.30 229 ASP B N 1
ATOM 4108 C CA . ASP B 2 232 ? -56.517 34.397 18.304 1.00 33.93 229 ASP B CA 1
ATOM 4109 C C . ASP B 2 232 ? -55.360 35.186 17.705 1.00 36.09 229 ASP B C 1
ATOM 4110 O O . ASP B 2 232 ? -54.980 34.942 16.558 1.00 36.42 229 ASP B O 1
ATOM 4115 N N . VAL B 2 233 ? -54.755 36.087 18.477 1.00 34.54 230 VAL B N 1
ATOM 4116 C CA . VAL B 2 233 ? -53.499 36.733 18.104 1.00 31.47 230 VAL B CA 1
ATOM 4117 C C . VAL B 2 233 ? -52.363 36.097 18.893 1.00 31.82 230 VAL B C 1
ATOM 4118 O O . VAL B 2 233 ? -52.495 35.836 20.096 1.00 32.01 230 VAL B O 1
ATOM 4122 N N . MET B 2 234 ? -51.235 35.873 18.229 1.00 31.27 231 MET B N 1
ATOM 4123 C CA . MET B 2 234 ? -50.070 35.235 18.826 1.00 30.70 231 MET B CA 1
ATOM 4124 C C . MET B 2 234 ? -48.853 36.118 18.574 1.00 31.98 231 MET B C 1
ATOM 4125 O O . MET B 2 234 ? -48.600 36.510 17.432 1.00 31.26 231 MET B O 1
ATOM 4130 N N . VAL B 2 235 ? -48.089 36.429 19.619 1.00 29.19 232 VAL B N 1
ATOM 4131 C CA . VAL B 2 235 ? -46.892 37.252 19.465 1.00 26.03 232 VAL B CA 1
ATOM 4132 C C . VAL B 2 235 ? -45.705 36.508 20.065 1.00 31.71 232 VAL B C 1
ATOM 4133 O O . VAL B 2 235 ? -45.830 35.863 21.110 1.00 34.96 232 VAL B O 1
ATOM 4137 N N . MET B 2 236 ? -44.552 36.583 19.414 1.00 31.22 233 MET B N 1
ATOM 4138 C CA . MET B 2 236 ? -43.455 35.719 19.821 1.00 28.62 233 MET B CA 1
ATOM 4139 C C . MET B 2 236 ? -42.160 36.219 19.174 1.00 30.60 233 MET B C 1
ATOM 4140 O O . MET B 2 236 ? -42.204 36.946 18.181 1.00 30.87 233 MET B O 1
ATOM 4145 N N . PRO B 2 237 ? -40.987 35.819 19.729 1.00 30.16 234 PRO B N 1
ATOM 4146 C CA . PRO B 2 237 ? -39.708 36.190 19.107 1.00 28.31 234 PRO B CA 1
ATOM 4147 C C . PRO B 2 237 ? -39.434 35.389 17.837 1.00 31.04 234 PRO B C 1
ATOM 4148 O O . PRO B 2 237 ? -40.268 34.590 17.408 1.00 34.03 234 PRO B O 1
ATOM 4152 N N . ASN B 2 238 ? -38.241 35.556 17.271 1.00 29.91 235 ASN B N 1
ATOM 4153 C CA . ASN B 2 238 ? -38.030 35.295 15.850 1.00 31.06 235 ASN B CA 1
ATOM 4154 C C . ASN B 2 238 ? -38.168 33.810 15.497 1.00 32.02 235 ASN B C 1
ATOM 4155 O O . ASN B 2 238 ? -38.986 33.439 14.645 1.00 30.89 235 ASN B O 1
ATOM 4160 N N . LEU B 2 239 ? -37.383 32.938 16.137 1.00 30.18 236 LEU B N 1
ATOM 4161 C CA . LEU B 2 239 ? -37.411 31.527 15.747 1.00 32.12 236 LEU B CA 1
ATOM 4162 C C . LEU B 2 239 ? -38.749 30.870 16.077 1.00 33.00 236 LEU B C 1
ATOM 4163 O O . LEU B 2 239 ? -39.238 30.038 15.300 1.00 33.15 236 LEU B O 1
ATOM 4168 N N . TYR B 2 240 ? -39.357 31.199 17.227 1.00 29.73 237 TYR B N 1
ATOM 4169 C CA . TYR B 2 240 ? -40.650 30.586 17.516 1.00 31.47 237 TYR B CA 1
ATOM 4170 C C . TYR B 2 240 ? -41.669 30.987 16.469 1.00 28.94 237 TYR B C 1
ATOM 4171 O O . TYR B 2 240 ? -42.551 30.195 16.131 1.00 28.26 237 TYR B O 1
ATOM 4180 N N . GLY B 2 241 ? -41.572 32.216 15.961 1.00 31.64 238 GLY B N 1
ATOM 4181 C CA . GLY B 2 241 ? -42.464 32.640 14.900 1.00 28.45 238 GLY B CA 1
ATOM 4182 C C . GLY B 2 241 ? -42.252 31.855 13.616 1.00 30.08 238 GLY B C 1
ATOM 4183 O O . GLY B 2 241 ? -43.209 31.542 12.915 1.00 30.49 238 GLY B O 1
ATOM 4184 N N . ASN B 2 242 ? -40.995 31.534 13.293 1.00 28.17 239 ASN B N 1
ATOM 4185 C CA . ASN B 2 242 ? -40.700 30.645 12.168 1.00 31.31 239 ASN B CA 1
ATOM 4186 C C . ASN B 2 242 ? -41.451 29.323 12.308 1.00 34.34 239 ASN B C 1
ATOM 4187 O O . ASN B 2 242 ? -42.061 28.839 11.342 1.00 30.64 239 ASN B O 1
ATOM 4192 N N . ILE B 2 243 ? -41.453 28.749 13.522 1.00 30.54 240 ILE B N 1
ATOM 4193 C CA . ILE B 2 243 ? -42.093 27.458 13.753 1.00 30.23 240 ILE B CA 1
ATOM 4194 C C . ILE B 2 243 ? -43.607 27.596 13.676 1.00 31.25 240 ILE B C 1
ATOM 4195 O O . ILE B 2 243 ? -44.284 26.851 12.950 1.00 32.93 240 ILE B O 1
ATOM 4200 N N . VAL B 2 244 ? -44.160 28.566 14.396 1.00 28.26 241 VAL B N 1
ATOM 4201 C CA . VAL B 2 244 ? -45.613 28.679 14.481 1.00 29.07 241 VAL B CA 1
ATOM 4202 C C . VAL B 2 244 ? -46.208 29.111 13.138 1.00 31.99 241 VAL B C 1
ATOM 4203 O O . VAL B 2 244 ? -47.288 28.647 12.753 1.00 31.69 241 VAL B O 1
ATOM 4207 N N . ASN B 2 245 ? -45.511 29.986 12.398 1.00 29.91 242 ASN B N 1
ATOM 4208 C CA . ASN B 2 245 ? -45.961 30.377 11.058 1.00 30.70 242 ASN B CA 1
ATOM 4209 C C . ASN B 2 245 ? -46.146 29.160 10.161 1.00 29.34 242 ASN B C 1
ATOM 4210 O O . ASN B 2 245 ? -47.166 29.013 9.481 1.00 29.71 242 ASN B O 1
ATOM 4215 N N . ASN B 2 246 ? -45.161 28.275 10.157 1.00 30.95 243 ASN B N 1
ATOM 4216 C CA . ASN B 2 246 ? -45.202 27.117 9.282 1.00 29.63 243 ASN B CA 1
ATOM 4217 C C . ASN B 2 246 ? -46.200 26.068 9.755 1.00 32.10 243 ASN B C 1
ATOM 4218 O O . ASN B 2 246 ? -46.841 25.416 8.929 1.00 34.38 243 ASN B O 1
ATOM 4223 N N . VAL B 2 247 ? -46.337 25.868 11.073 1.00 33.91 244 VAL B N 1
ATOM 4224 C CA . VAL B 2 247 ? -47.376 24.972 11.570 1.00 30.20 244 VAL B CA 1
ATOM 4225 C C . VAL B 2 247 ? -48.746 25.478 11.146 1.00 32.03 244 VAL B C 1
ATOM 4226 O O . VAL B 2 247 ? -49.580 24.721 10.639 1.00 34.11 244 VAL B O 1
ATOM 4230 N N . CYS B 2 248 ? -49.002 26.770 11.357 1.00 30.70 245 CYS B N 1
ATOM 4231 C CA . CYS B 2 248 ? -50.326 27.323 11.083 1.00 30.46 245 CYS B CA 1
ATOM 4232 C C . CYS B 2 248 ? -50.622 27.347 9.594 1.00 36.56 245 CYS B C 1
ATOM 4233 O O . CYS B 2 248 ? -51.754 27.069 9.173 1.00 35.19 245 CYS B O 1
ATOM 4236 N N . ALA B 2 249 ? -49.612 27.663 8.780 1.00 35.22 246 ALA B N 1
ATOM 4237 C CA . ALA B 2 249 ? -49.801 27.641 7.336 1.00 32.55 246 ALA B CA 1
ATOM 4238 C C . ALA B 2 249 ? -50.150 26.235 6.875 1.00 36.20 246 ALA B C 1
ATOM 4239 O O . ALA B 2 249 ? -51.095 26.038 6.103 1.00 39.29 246 ALA B O 1
ATOM 4241 N N . GLY B 2 250 ? -49.414 25.238 7.369 1.00 34.98 247 GLY B N 1
ATOM 4242 C CA . GLY B 2 250 ? -49.725 23.863 7.023 1.00 35.35 247 GLY B CA 1
ATOM 4243 C C . GLY B 2 250 ? -51.130 23.463 7.423 1.00 39.04 247 GLY B C 1
ATOM 4244 O O . GLY B 2 250 ? -51.820 22.768 6.672 1.00 40.24 247 GLY B O 1
ATOM 4245 N N . LEU B 2 251 ? -51.580 23.909 8.606 1.00 34.66 248 LEU B N 1
ATOM 4246 C CA . LEU B 2 251 ? -52.901 23.524 9.098 1.00 36.09 248 LEU B CA 1
ATOM 4247 C C . LEU B 2 251 ? -54.024 23.994 8.182 1.00 42.63 248 LEU B C 1
ATOM 4248 O O . LEU B 2 251 ? -55.067 23.334 8.092 1.00 43.81 248 LEU B O 1
ATOM 4253 N N . VAL B 2 252 ? -53.860 25.146 7.528 1.00 38.07 249 VAL B N 1
ATOM 4254 C CA . VAL B 2 252 ? -54.940 25.709 6.727 1.00 36.46 249 VAL B CA 1
ATOM 4255 C C . VAL B 2 252 ? -54.803 25.348 5.246 1.00 37.15 249 VAL B C 1
ATOM 4256 O O . VAL B 2 252 ? -55.637 25.762 4.424 1.00 37.24 249 VAL B O 1
ATOM 4260 N N . GLY B 2 253 ? -53.795 24.560 4.890 1.00 33.09 250 GLY B N 1
ATOM 4261 C CA . GLY B 2 253 ? -53.720 24.010 3.556 1.00 39.45 250 GLY B CA 1
ATOM 4262 C C . GLY B 2 253 ? -52.362 24.075 2.887 1.00 40.77 250 GLY B C 1
ATOM 4263 O O . GLY B 2 253 ? -52.205 23.543 1.785 1.00 38.45 250 GLY B O 1
ATOM 4264 N N . GLY B 2 254 ? -51.380 24.733 3.503 1.00 36.54 251 GLY B N 1
ATOM 4265 C CA . GLY B 2 254 ? -50.028 24.661 3.005 1.00 31.94 251 GLY B CA 1
ATOM 4266 C C . GLY B 2 254 ? -49.428 25.972 2.532 1.00 31.04 251 GLY B C 1
ATOM 4267 O O . GLY B 2 254 ? -50.036 27.044 2.605 1.00 34.56 251 GLY B O 1
ATOM 4268 N N . PRO B 2 255 ? -48.198 25.893 2.023 1.00 32.71 252 PRO B N 1
ATOM 4269 C CA . PRO B 2 255 ? -47.443 27.112 1.680 1.00 33.93 252 PRO B CA 1
ATOM 4270 C C . PRO B 2 255 ? -47.970 27.865 0.460 1.00 35.52 252 PRO B C 1
ATOM 4271 O O . PRO B 2 255 ? -47.551 29.010 0.231 1.00 34.14 252 PRO B O 1
ATOM 4275 N N . GLY B 2 256 ? -48.862 27.274 -0.326 1.00 35.82 253 GLY B N 1
ATOM 4276 C CA . GLY B 2 256 ? -49.353 27.968 -1.490 1.00 32.28 253 GLY B CA 1
ATOM 4277 C C . GLY B 2 256 ? -50.450 28.959 -1.218 1.00 35.37 253 GLY B C 1
ATOM 4278 O O . GLY B 2 256 ? -50.872 29.629 -2.162 1.00 31.43 253 GLY B O 1
ATOM 4279 N N . LEU B 2 257 ? -50.897 29.110 0.044 1.00 32.32 254 LEU B N 1
ATOM 4280 C CA . LEU B 2 257 ? -52.130 29.827 0.350 1.00 29.60 254 LEU B CA 1
ATOM 4281 C C . LEU B 2 257 ? -51.954 31.127 1.128 1.00 34.31 254 LEU B C 1
ATOM 4282 O O . LEU B 2 257 ? -52.762 32.038 0.940 1.00 33.31 254 LEU B O 1
ATOM 4287 N N . VAL B 2 258 ? -50.956 31.235 2.020 1.00 34.32 255 VAL B N 1
ATOM 4288 C CA . VAL B 2 258 ? -50.913 32.290 3.041 1.00 34.12 255 VAL B CA 1
ATOM 4289 C C . VAL B 2 258 ? -49.894 33.361 2.650 1.00 33.16 255 VAL B C 1
ATOM 4290 O O . VAL B 2 258 ? -48.731 33.054 2.347 1.00 30.51 255 VAL B O 1
ATOM 4294 N N . ALA B 2 259 ? -50.326 34.618 2.677 1.00 31.89 256 ALA B N 1
ATOM 4295 C CA . ALA B 2 259 ? -49.456 35.761 2.448 1.00 30.86 256 ALA B CA 1
ATOM 4296 C C . ALA B 2 259 ? -48.799 36.226 3.748 1.00 38.74 256 ALA B C 1
ATOM 4297 O O . ALA B 2 259 ? -49.357 36.081 4.854 1.00 36.07 256 ALA B O 1
ATOM 4299 N N . GLY B 2 260 ? -47.609 36.799 3.606 1.00 33.57 257 GLY B N 1
ATOM 4300 C CA . GLY B 2 260 ? -46.912 37.386 4.732 1.00 32.09 257 GLY B CA 1
ATOM 4301 C C . GLY B 2 260 ? -46.566 38.839 4.475 1.00 36.18 257 GLY B C 1
ATOM 4302 O O . GLY B 2 260 ? -46.370 39.267 3.335 1.00 36.19 257 GLY B O 1
ATOM 4303 N N . ALA B 2 261 ? -46.492 39.596 5.558 1.00 31.98 258 ALA B N 1
ATOM 4304 C CA . ALA B 2 261 ? -46.068 40.984 5.510 1.00 31.07 258 ALA B CA 1
ATOM 4305 C C . ALA B 2 261 ? -44.923 41.194 6.489 1.00 34.66 258 ALA B C 1
ATOM 4306 O O . ALA B 2 261 ? -44.839 40.536 7.536 1.00 31.83 258 ALA B O 1
ATOM 4308 N N . ASN B 2 262 ? -44.023 42.097 6.116 1.00 30.07 259 ASN B N 1
ATOM 4309 C CA . ASN B 2 262 ? -42.903 42.504 6.952 1.00 31.11 259 ASN B CA 1
ATOM 4310 C C . ASN B 2 262 ? -42.982 44.020 7.086 1.00 35.00 259 ASN B C 1
ATOM 4311 O O . ASN B 2 262 ? -42.756 44.740 6.108 1.00 33.96 259 ASN B O 1
ATOM 4316 N N . TYR B 2 263 ? -43.318 44.513 8.278 1.00 32.46 260 TYR B N 1
ATOM 4317 C CA . TYR B 2 263 ? -43.490 45.944 8.495 1.00 34.50 260 TYR B CA 1
ATOM 4318 C C . TYR B 2 263 ? -42.379 46.497 9.374 1.00 36.04 260 TYR B C 1
ATOM 4319 O O . TYR B 2 263 ? -42.085 45.948 10.447 1.00 36.69 260 TYR B O 1
ATOM 4328 N N . GLY B 2 264 ? -41.778 47.596 8.922 1.00 37.51 261 GLY B N 1
ATOM 4329 C CA . GLY B 2 264 ? -41.059 48.506 9.779 1.00 37.86 261 GLY B CA 1
ATOM 4330 C C . GLY B 2 264 ? -41.841 49.793 9.965 1.00 41.93 261 GLY B C 1
ATOM 4331 O O . GLY B 2 264 ? -42.984 49.932 9.526 1.00 41.80 261 GLY B O 1
ATOM 4332 N N . HIS B 2 265 ? -41.196 50.756 10.617 1.00 39.34 262 HIS B N 1
ATOM 4333 C CA . HIS B 2 265 ? -41.873 52.024 10.868 1.00 44.99 262 HIS B CA 1
ATOM 4334 C C . HIS B 2 265 ? -42.215 52.752 9.566 1.00 47.11 262 HIS B C 1
ATOM 4335 O O . HIS B 2 265 ? -43.287 53.359 9.454 1.00 48.93 262 HIS B O 1
ATOM 4342 N N . VAL B 2 266 ? -41.343 52.694 8.561 1.00 44.21 263 VAL B N 1
ATOM 4343 C CA . VAL B 2 266 ? -41.631 53.429 7.333 1.00 46.48 263 VAL B CA 1
ATOM 4344 C C . VAL B 2 266 ? -41.685 52.508 6.113 1.00 45.81 263 VAL B C 1
ATOM 4345 O O . VAL B 2 266 ? -42.371 52.812 5.132 1.00 52.06 263 VAL B O 1
ATOM 4349 N N . TYR B 2 267 ? -40.994 51.376 6.157 1.00 45.95 264 TYR B N 1
ATOM 4350 C CA . TYR B 2 267 ? -40.939 50.470 5.016 1.00 42.37 264 TYR B CA 1
ATOM 4351 C C . TYR B 2 267 ? -41.913 49.298 5.182 1.00 43.35 264 TYR B C 1
ATOM 4352 O O . TYR B 2 267 ? -42.431 49.035 6.269 1.00 42.41 264 TYR B O 1
ATOM 4361 N N . ALA B 2 268 ? -42.174 48.594 4.075 1.00 39.87 265 ALA B N 1
ATOM 4362 C CA . ALA B 2 268 ? -43.027 47.406 4.120 1.00 35.95 265 ALA B CA 1
ATOM 4363 C C . ALA B 2 268 ? -42.706 46.485 2.941 1.00 43.84 265 ALA B C 1
ATOM 4364 O O . ALA B 2 268 ? -42.705 46.924 1.781 1.00 39.04 265 ALA B O 1
ATOM 4366 N N . VAL B 2 269 ? -42.442 45.211 3.237 1.00 35.57 266 VAL B N 1
ATOM 4367 C CA . VAL B 2 269 ? -42.122 44.218 2.222 1.00 36.05 266 VAL B CA 1
ATOM 4368 C C . VAL B 2 269 ? -43.101 43.054 2.336 1.00 36.30 266 VAL B C 1
ATOM 4369 O O . VAL B 2 269 ? -43.332 42.530 3.431 1.00 34.78 266 VAL B O 1
ATOM 4373 N N . PHE B 2 270 ? -43.669 42.651 1.208 1.00 34.34 267 PHE B N 1
ATOM 4374 C CA . PHE B 2 270 ? -44.682 41.611 1.159 1.00 33.88 267 PHE B CA 1
ATOM 4375 C C . PHE B 2 270 ? -44.143 40.407 0.396 1.00 35.57 267 PHE B C 1
ATOM 4376 O O . PHE B 2 270 ? -43.319 40.549 -0.514 1.00 35.47 267 PHE B O 1
ATOM 4384 N N . GLU B 2 271 ? -44.587 39.218 0.801 1.00 32.70 268 GLU B N 1
ATOM 4385 C CA . GLU B 2 271 ? -44.020 37.950 0.346 1.00 28.57 268 GLU B CA 1
ATOM 4386 C C . GLU B 2 271 ? -45.033 36.854 0.640 1.00 31.19 268 GLU B C 1
ATOM 4387 O O . GLU B 2 271 ? -46.129 37.116 1.150 1.00 34.17 268 GLU B O 1
ATOM 4393 N N . THR B 2 272 ? -44.659 35.616 0.338 1.00 31.20 269 THR B N 1
ATOM 4394 C CA . THR B 2 272 ? -45.462 34.494 0.808 1.00 34.04 269 THR B CA 1
ATOM 4395 C C . THR B 2 272 ? -45.097 34.171 2.265 1.00 35.27 269 THR B C 1
ATOM 4396 O O . THR B 2 272 ? -43.948 34.334 2.693 1.00 33.78 269 THR B O 1
ATOM 4400 N N . ALA B 2 273 ? -46.095 33.719 3.031 1.00 31.97 270 ALA B N 1
ATOM 4401 C CA . ALA B 2 273 ? -45.911 33.569 4.474 1.00 32.13 270 ALA B CA 1
ATOM 4402 C C . ALA B 2 273 ? -44.732 32.659 4.802 1.00 33.89 270 ALA B C 1
ATOM 4403 O O . ALA B 2 273 ? -43.896 32.996 5.647 1.00 35.90 270 ALA B O 1
ATOM 4405 N N . THR B 2 274 ? -44.624 31.512 4.133 1.00 31.81 271 THR B N 1
ATOM 4406 C CA . THR B 2 274 ? -43.622 30.527 4.532 1.00 33.61 271 THR B CA 1
ATOM 4407 C C . THR B 2 274 ? -42.273 30.708 3.850 1.00 31.87 271 THR B C 1
ATOM 4408 O O . THR B 2 274 ? -41.368 29.902 4.090 1.00 34.19 271 THR B O 1
ATOM 4412 N N . ARG B 2 275 ? -42.106 31.737 3.022 1.00 33.46 272 ARG B N 1
ATOM 4413 C CA . ARG B 2 275 ? -40.780 32.152 2.563 1.00 34.99 272 ARG B CA 1
ATOM 4414 C C . ARG B 2 275 ? -40.042 31.034 1.807 1.00 38.04 272 ARG B C 1
ATOM 4415 O O . ARG B 2 275 ? -38.837 30.848 1.973 1.00 41.19 272 ARG B O 1
ATOM 4423 N N . ASN B 2 276 ? -40.756 30.280 0.972 1.00 36.61 273 ASN B N 1
ATOM 4424 C CA . ASN B 2 276 ? -40.185 29.110 0.299 1.00 44.43 273 ASN B CA 1
ATOM 4425 C C . ASN B 2 276 ? -39.711 29.459 -1.115 1.00 38.32 273 ASN B C 1
ATOM 4426 O O . ASN B 2 276 ? -40.337 30.262 -1.807 1.00 38.28 273 ASN B O 1
ATOM 4431 N N . THR B 2 277 ? -38.599 28.852 -1.541 1.00 39.41 274 THR B N 1
ATOM 4432 C CA . THR B 2 277 ? -38.146 29.056 -2.916 1.00 45.34 274 THR B CA 1
ATOM 4433 C C . THR B 2 277 ? -38.929 28.192 -3.890 1.00 43.82 274 THR B C 1
ATOM 4434 O O . THR B 2 277 ? -39.255 28.640 -4.993 1.00 40.09 274 THR B O 1
ATOM 4438 N N . GLY B 2 278 ? -39.245 26.964 -3.491 1.00 46.52 275 GLY B N 1
ATOM 4439 C CA . GLY B 2 278 ? -39.916 26.014 -4.362 1.00 43.46 275 GLY B CA 1
ATOM 4440 C C . GLY B 2 278 ? -39.082 25.601 -5.553 1.00 42.58 275 GLY B C 1
ATOM 4441 O O . GLY B 2 278 ? -39.628 25.437 -6.649 1.00 44.47 275 GLY B O 1
ATOM 4442 N N . LYS B 2 279 ? -37.770 25.434 -5.366 1.00 44.32 276 LYS B N 1
ATOM 4443 C CA . LYS B 2 279 ? -36.878 25.061 -6.462 1.00 46.31 276 LYS B CA 1
ATOM 4444 C C . LYS B 2 279 ? -37.346 23.813 -7.195 1.00 46.09 276 LYS B C 1
ATOM 4445 O O . LYS B 2 279 ? -37.211 23.716 -8.422 1.00 45.48 276 LYS B O 1
ATOM 4451 N N . SER B 2 280 ? -37.858 22.828 -6.456 1.00 47.16 277 SER B N 1
ATOM 4452 C CA . SER B 2 280 ? -38.170 21.533 -7.042 1.00 47.52 277 SER B CA 1
ATOM 4453 C C . SER B 2 280 ? -39.443 21.551 -7.877 1.00 44.32 277 SER B C 1
ATOM 4454 O O . SER B 2 280 ? -39.696 20.572 -8.582 1.00 44.39 277 SER B O 1
ATOM 4457 N N . ILE B 2 281 ? -40.250 22.613 -7.807 1.00 39.10 278 ILE B N 1
ATOM 4458 C CA . ILE B 2 281 ? -41.436 22.737 -8.648 1.00 41.07 278 ILE B CA 1
ATOM 4459 C C . ILE B 2 281 ? -41.372 23.925 -9.602 1.00 38.79 278 ILE B C 1
ATOM 4460 O O . ILE B 2 281 ? -42.325 24.142 -10.358 1.00 39.61 278 ILE B O 1
ATOM 4465 N N . ALA B 2 282 ? -40.292 24.705 -9.596 1.00 34.36 279 ALA B N 1
ATOM 4466 C CA . ALA B 2 282 ? -40.215 25.855 -10.484 1.00 37.43 279 ALA B CA 1
ATOM 4467 C C . ALA B 2 282 ? -40.264 25.418 -11.952 1.00 38.81 279 ALA B C 1
ATOM 4468 O O . ALA B 2 282 ? -39.827 24.324 -12.307 1.00 34.71 279 ALA B O 1
ATOM 4470 N N . ASN B 2 283 ? -40.833 26.290 -12.796 1.00 38.80 280 ASN B N 1
ATOM 4471 C CA . ASN B 2 283 ? -40.843 26.128 -14.259 1.00 38.98 280 ASN B CA 1
ATOM 4472 C C . ASN B 2 283 ? -41.559 24.847 -14.682 1.00 39.93 280 ASN B C 1
ATOM 4473 O O . ASN B 2 283 ? -41.116 24.127 -15.579 1.00 40.09 280 ASN B O 1
ATOM 4478 N N . LYS B 2 284 ? -42.680 24.560 -14.026 1.00 38.35 281 LYS B N 1
ATOM 4479 C CA . LYS B 2 284 ? -43.506 23.414 -14.368 1.00 37.95 281 LYS B CA 1
ATOM 4480 C C . LYS B 2 284 ? -44.972 23.791 -14.424 1.00 36.08 281 LYS B C 1
ATOM 4481 O O . LYS B 2 284 ? -45.821 22.899 -14.518 1.00 36.96 281 LYS B O 1
ATOM 4487 N N . ASN B 2 285 ? -45.283 25.082 -14.320 1.00 33.16 282 ASN B N 1
ATOM 4488 C CA . ASN B 2 285 ? -46.655 25.582 -14.408 1.00 34.36 282 ASN B CA 1
ATOM 4489 C C . ASN B 2 285 ? -47.589 24.874 -13.428 1.00 35.84 282 ASN B C 1
ATOM 4490 O O . ASN B 2 285 ? -48.760 24.637 -13.719 1.00 38.30 282 ASN B O 1
ATOM 4495 N N . ILE B 2 286 ? -47.082 24.530 -12.244 1.00 37.39 283 ILE B N 1
ATOM 4496 C CA . ILE B 2 286 ? -47.919 23.911 -11.217 1.00 40.35 283 ILE B CA 1
ATOM 4497 C C . ILE B 2 286 ? -47.933 24.665 -9.899 1.00 35.72 283 ILE B C 1
ATOM 4498 O O . ILE B 2 286 ? -48.766 24.337 -9.044 1.00 36.00 283 ILE B O 1
ATOM 4503 N N . ALA B 2 287 ? -47.036 25.624 -9.684 1.00 35.57 284 ALA B N 1
ATOM 4504 C CA . ALA B 2 287 ? -47.017 26.345 -8.414 1.00 37.28 284 ALA B CA 1
ATOM 4505 C C . ALA B 2 287 ? -48.359 27.010 -8.151 1.00 36.13 284 ALA B C 1
ATOM 4506 O O . ALA B 2 287 ? -49.000 27.538 -9.065 1.00 32.99 284 ALA B O 1
ATOM 4508 N N . ASN B 2 288 ? -48.794 26.946 -6.895 1.00 33.95 285 ASN B N 1
ATOM 4509 C CA . ASN B 2 288 ? -49.984 27.655 -6.450 1.00 34.07 285 ASN B CA 1
ATOM 4510 C C . ASN B 2 288 ? -49.689 29.146 -6.409 1.00 36.60 285 ASN B C 1
ATOM 4511 O O . ASN B 2 288 ? -48.757 29.560 -5.704 1.00 34.91 285 ASN B O 1
ATOM 4516 N N . PRO B 2 289 ? -50.441 29.980 -7.131 1.00 36.84 286 PRO B N 1
ATOM 4517 C CA . PRO B 2 289 ? -50.200 31.429 -7.123 1.00 33.43 286 PRO B CA 1
ATOM 4518 C C . PRO B 2 289 ? -50.936 32.188 -6.031 1.00 32.32 286 PRO B C 1
ATOM 4519 O O . PRO B 2 289 ? -50.717 33.396 -5.896 1.00 30.79 286 PRO B O 1
ATOM 4523 N N . THR B 2 290 ? -51.792 31.511 -5.262 1.00 33.74 287 THR B N 1
ATOM 4524 C CA . THR B 2 290 ? -52.681 32.190 -4.321 1.00 34.73 287 THR B CA 1
ATOM 4525 C C . THR B 2 290 ? -51.910 33.059 -3.324 1.00 34.43 287 THR B C 1
ATOM 4526 O O . THR B 2 290 ? -52.224 34.243 -3.150 1.00 33.44 287 THR B O 1
ATOM 4530 N N . ALA B 2 291 ? -50.891 32.501 -2.668 1.00 32.13 288 ALA B N 1
ATOM 4531 C CA . ALA B 2 291 ? -50.227 33.268 -1.615 1.00 36.46 288 ALA B CA 1
ATOM 4532 C C . ALA B 2 291 ? -49.545 34.504 -2.186 1.00 33.81 288 ALA B C 1
ATOM 4533 O O . ALA B 2 291 ? -49.588 35.585 -1.577 1.00 34.51 288 ALA B O 1
ATOM 4535 N N . THR B 2 292 ? -48.904 34.370 -3.346 1.00 29.90 289 THR B N 1
ATOM 4536 C CA . THR B 2 292 ? -48.259 35.532 -3.946 1.00 30.36 289 THR B CA 1
ATOM 4537 C C . THR B 2 292 ? -49.292 36.594 -4.303 1.00 31.01 289 THR B C 1
ATOM 4538 O O . THR B 2 292 ? -49.119 37.782 -4.003 1.00 33.10 289 THR B O 1
ATOM 4542 N N . LEU B 2 293 ? -50.393 36.178 -4.917 1.00 32.81 290 LEU B N 1
ATOM 4543 C CA . LEU B 2 293 ? -51.431 37.131 -5.284 1.00 33.07 290 LEU B CA 1
ATOM 4544 C C . LEU B 2 293 ? -51.985 37.843 -4.055 1.00 33.98 290 LEU B C 1
ATOM 4545 O O . LEU B 2 293 ? -52.177 39.066 -4.072 1.00 35.92 290 LEU B O 1
ATOM 4550 N N . LEU B 2 294 ? -52.257 37.095 -2.980 1.00 35.13 291 LEU B N 1
ATOM 4551 C CA . LEU B 2 294 ? -52.803 37.716 -1.773 1.00 33.01 291 LEU B CA 1
ATOM 4552 C C . LEU B 2 294 ? -51.798 38.677 -1.152 1.00 33.89 291 LEU B C 1
ATOM 4553 O O . LEU B 2 294 ? -52.172 39.727 -0.625 1.00 35.70 291 LEU B O 1
ATOM 4558 N N . ALA B 2 295 ? -50.511 38.331 -1.209 1.00 35.21 292 ALA B N 1
ATOM 4559 C CA . ALA B 2 295 ? -49.475 39.256 -0.767 1.00 29.91 292 ALA B CA 1
ATOM 4560 C C . ALA B 2 295 ? -49.514 40.548 -1.570 1.00 36.96 292 ALA B C 1
ATOM 4561 O O . ALA B 2 295 ? -49.346 41.640 -1.012 1.00 32.34 292 ALA B O 1
ATOM 4563 N N . SER B 2 296 ? -49.739 40.447 -2.889 1.00 32.76 293 SER B N 1
ATOM 4564 C CA . SER B 2 296 ? -49.773 41.655 -3.708 1.00 34.89 293 SER B CA 1
ATOM 4565 C C . SER B 2 296 ? -51.007 42.504 -3.387 1.00 34.16 293 SER B C 1
ATOM 4566 O O . SER B 2 296 ? -50.974 43.726 -3.561 1.00 36.78 293 SER B O 1
ATOM 4569 N N . CYS B 2 297 ? -52.088 41.886 -2.890 1.00 33.75 294 CYS B N 1
ATOM 4570 C CA . CYS B 2 297 ? -53.259 42.647 -2.448 1.00 38.38 294 CYS B CA 1
ATOM 4571 C C . CYS B 2 297 ? -53.018 43.376 -1.128 1.00 42.82 294 CYS B C 1
ATOM 4572 O O . CYS B 2 297 ? -53.409 44.542 -0.967 1.00 41.80 294 CYS B O 1
ATOM 4575 N N . MET B 2 298 ? -52.387 42.694 -0.175 1.00 38.16 295 MET B N 1
ATOM 4576 C CA . MET B 2 298 ? -51.953 43.331 1.065 1.00 41.59 295 MET B CA 1
ATOM 4577 C C . MET B 2 298 ? -51.073 44.534 0.778 1.00 41.00 295 MET B C 1
ATOM 4578 O O . MET B 2 298 ? -51.197 45.579 1.425 1.00 42.99 295 MET B O 1
ATOM 4583 N N . MET B 2 299 ? -50.166 44.397 -0.187 1.00 41.14 296 MET B N 1
ATOM 4584 C CA . MET B 2 299 ? -49.365 45.540 -0.603 1.00 41.19 296 MET B CA 1
ATOM 4585 C C . MET B 2 299 ? -50.237 46.650 -1.173 1.00 41.72 296 MET B C 1
ATOM 4586 O O . MET B 2 299 ? -49.988 47.835 -0.917 1.00 41.02 296 MET B O 1
ATOM 4591 N N . LEU B 2 300 ? -51.278 46.283 -1.932 1.00 38.70 297 LEU B N 1
ATOM 4592 C CA . LEU B 2 300 ? -52.193 47.282 -2.483 1.00 42.34 297 LEU B CA 1
ATOM 4593 C C . LEU B 2 300 ? -52.965 47.999 -1.373 1.00 45.67 297 LEU B C 1
ATOM 4594 O O . LEU B 2 300 ? -53.143 49.224 -1.418 1.00 43.53 297 LEU B O 1
ATOM 4599 N N . ASP B 2 301 ? -53.454 47.249 -0.384 1.00 43.76 298 ASP B N 1
ATOM 4600 C CA . ASP B 2 301 ? -54.096 47.876 0.764 1.00 48.81 298 ASP B CA 1
ATOM 4601 C C . ASP B 2 301 ? -53.143 48.848 1.442 1.00 49.38 298 ASP B C 1
ATOM 4602 O O . ASP B 2 301 ? -53.515 49.983 1.761 1.00 47.28 298 ASP B O 1
ATOM 4607 N N . HIS B 2 302 ? -51.894 48.414 1.650 1.00 47.69 299 HIS B N 1
ATOM 4608 C CA . HIS B 2 302 ? -50.877 49.270 2.252 1.00 44.82 299 HIS B CA 1
ATOM 4609 C C . HIS B 2 302 ? -50.671 50.552 1.446 1.00 48.39 299 HIS B C 1
ATOM 4610 O O . HIS B 2 302 ? -50.471 51.626 2.023 1.00 50.30 299 HIS B O 1
ATOM 4617 N N . LEU B 2 303 ? -50.726 50.466 0.113 1.00 47.57 300 LEU B N 1
ATOM 4618 C CA . LEU B 2 303 ? -50.626 51.654 -0.733 1.00 47.90 300 LEU B CA 1
ATOM 4619 C C . LEU B 2 303 ? -51.923 52.458 -0.774 1.00 51.16 300 LEU B C 1
ATOM 4620 O O . LEU B 2 303 ? -52.004 53.435 -1.523 1.00 51.28 300 LEU B O 1
ATOM 4625 N N . LYS B 2 304 ? -52.930 52.065 0.006 1.00 52.88 301 LYS B N 1
ATOM 4626 C CA . LYS B 2 304 ? -54.255 52.684 0.035 1.00 52.59 301 LYS B CA 1
ATOM 4627 C C . LYS B 2 304 ? -54.999 52.518 -1.287 1.00 52.88 301 LYS B C 1
ATOM 4628 O O . LYS B 2 304 ? -55.958 53.245 -1.567 1.00 54.65 301 LYS B O 1
ATOM 4634 N N . LEU B 2 305 ? -54.588 51.542 -2.093 1.00 53.02 302 LEU B N 1
ATOM 4635 C CA . LEU B 2 305 ? -55.292 51.187 -3.325 1.00 50.98 302 LEU B CA 1
ATOM 4636 C C . LEU B 2 305 ? -56.323 50.091 -3.035 1.00 51.59 302 LEU B C 1
ATOM 4637 O O . LEU B 2 305 ? -56.334 49.020 -3.642 1.00 50.74 302 LEU B O 1
ATOM 4642 N N . HIS B 2 306 ? -57.207 50.398 -2.079 1.00 48.81 303 HIS B N 1
ATOM 4643 C CA . HIS B 2 306 ? -58.103 49.392 -1.521 1.00 47.76 303 HIS B CA 1
ATOM 4644 C C . HIS B 2 306 ? -59.035 48.797 -2.565 1.00 49.13 303 HIS B C 1
ATOM 4645 O O . HIS B 2 306 ? -59.278 47.585 -2.562 1.00 54.07 303 HIS B O 1
ATOM 4652 N N . SER B 2 307 ? -59.608 49.627 -3.438 1.00 48.75 304 SER B N 1
ATOM 4653 C CA . SER B 2 307 ? -60.586 49.100 -4.387 1.00 52.36 304 SER B CA 1
ATOM 4654 C C . SER B 2 307 ? -59.953 48.076 -5.326 1.00 48.60 304 SER B C 1
ATOM 4655 O O . SER B 2 307 ? -60.595 47.092 -5.709 1.00 45.92 304 SER B O 1
ATOM 4658 N N . TYR B 2 308 ? -58.692 48.293 -5.702 1.00 47.04 305 TYR B N 1
ATOM 4659 C CA . TYR B 2 308 ? -57.961 47.293 -6.472 1.00 48.39 305 TYR B CA 1
ATOM 4660 C C . TYR B 2 308 ? -57.710 46.042 -5.649 1.00 48.31 305 TYR B C 1
ATOM 4661 O O . TYR B 2 308 ? -57.958 44.921 -6.113 1.00 46.00 305 TYR B O 1
ATOM 4670 N N . ALA B 2 309 ? -57.206 46.221 -4.423 1.00 43.83 306 ALA B N 1
ATOM 4671 C CA . ALA B 2 309 ? -56.915 45.080 -3.569 1.00 45.33 306 ALA B CA 1
ATOM 4672 C C . ALA B 2 309 ? -58.141 44.200 -3.428 1.00 46.61 306 ALA B C 1
ATOM 4673 O O . ALA B 2 309 ? -58.053 42.968 -3.504 1.00 45.78 306 ALA B O 1
ATOM 4675 N N . THR B 2 310 ? -59.301 44.826 -3.253 1.00 47.51 307 THR B N 1
ATOM 4676 C CA . THR B 2 310 ? -60.519 44.073 -3.004 1.00 46.19 307 THR B CA 1
ATOM 4677 C C . THR B 2 310 ? -60.976 43.356 -4.265 1.00 45.80 307 THR B C 1
ATOM 4678 O O . THR B 2 310 ? -61.393 42.194 -4.212 1.00 46.80 307 THR B O 1
ATOM 4682 N N . SER B 2 311 ? -60.864 44.013 -5.416 1.00 45.86 308 SER B N 1
ATOM 4683 C CA . SER B 2 311 ? -61.238 43.354 -6.658 1.00 46.67 308 SER B CA 1
ATOM 4684 C C . SER B 2 311 ? -60.410 42.091 -6.879 1.00 44.01 308 SER B C 1
ATOM 4685 O O . SER B 2 311 ? -60.952 41.027 -7.202 1.00 43.51 308 SER B O 1
ATOM 4688 N N . ILE B 2 312 ? -59.094 42.184 -6.680 1.00 43.18 309 ILE B N 1
ATOM 4689 C CA . ILE B 2 312 ? -58.230 41.036 -6.936 1.00 40.56 309 ILE B CA 1
ATOM 4690 C C . ILE B 2 312 ? -58.435 39.967 -5.875 1.00 42.56 309 ILE B C 1
ATOM 4691 O O . ILE B 2 312 ? -58.539 38.773 -6.195 1.00 40.19 309 ILE B O 1
ATOM 4696 N N . ARG B 2 313 ? -58.515 40.378 -4.598 1.00 40.37 310 ARG B N 1
ATOM 4697 C CA . ARG B 2 313 ? -58.608 39.412 -3.507 1.00 42.11 310 ARG B CA 1
ATOM 4698 C C . ARG B 2 313 ? -59.884 38.583 -3.611 1.00 40.43 310 ARG B C 1
ATOM 4699 O O . ARG B 2 313 ? -59.850 37.361 -3.423 1.00 41.95 310 ARG B O 1
ATOM 4707 N N . LYS B 2 314 ? -61.025 39.223 -3.899 1.00 37.49 311 LYS B N 1
ATOM 4708 C CA . LYS B 2 314 ? -62.267 38.458 -3.985 1.00 41.53 311 LYS B CA 1
ATOM 4709 C C . LYS B 2 314 ? -62.254 37.504 -5.165 1.00 43.35 311 LYS B C 1
ATOM 4710 O O . LYS B 2 314 ? -62.726 36.369 -5.058 1.00 45.49 311 LYS B O 1
ATOM 4716 N N . ALA B 2 315 ? -61.700 37.933 -6.291 1.00 40.58 312 ALA B N 1
ATOM 4717 C CA . ALA B 2 315 ? -61.504 37.001 -7.397 1.00 44.86 312 ALA B CA 1
ATOM 4718 C C . ALA B 2 315 ? -60.609 35.846 -6.972 1.00 43.26 312 ALA B C 1
ATOM 4719 O O . ALA B 2 315 ? -60.920 34.678 -7.225 1.00 42.35 312 ALA B O 1
ATOM 4721 N N . VAL B 2 316 ? -59.506 36.155 -6.292 1.00 41.16 313 VAL B N 1
ATOM 4722 C CA . VAL B 2 316 ? -58.608 35.102 -5.832 1.00 39.24 313 VAL B CA 1
ATOM 4723 C C . VAL B 2 316 ? -59.331 34.175 -4.857 1.00 44.93 313 VAL B C 1
ATOM 4724 O O . VAL B 2 316 ? -59.288 32.948 -4.992 1.00 45.72 313 VAL B O 1
ATOM 4728 N N . LEU B 2 317 ? -60.024 34.744 -3.865 1.00 46.42 314 LEU B N 1
ATOM 4729 C CA . LEU B 2 317 ? -60.684 33.895 -2.871 1.00 45.78 314 LEU B CA 1
ATOM 4730 C C . LEU B 2 317 ? -61.806 33.072 -3.495 1.00 44.89 314 LEU B C 1
ATOM 4731 O O . LEU B 2 317 ? -61.960 31.889 -3.180 1.00 45.25 314 LEU B O 1
ATOM 4736 N N . ALA B 2 318 ? -62.595 33.675 -4.388 1.00 45.99 315 ALA B N 1
ATOM 4737 C CA . ALA B 2 318 ? -63.680 32.938 -5.031 1.00 50.35 315 ALA B CA 1
ATOM 4738 C C . ALA B 2 318 ? -63.146 31.775 -5.864 1.00 48.94 315 ALA B C 1
ATOM 4739 O O . ALA B 2 318 ? -63.749 30.695 -5.899 1.00 49.91 315 ALA B O 1
ATOM 4741 N N . SER B 2 319 ? -62.006 31.972 -6.526 1.00 45.43 316 SER B N 1
ATOM 4742 C CA . SER B 2 319 ? -61.402 30.894 -7.298 1.00 46.13 316 SER B CA 1
ATOM 4743 C C . SER B 2 319 ? -61.096 29.691 -6.413 1.00 47.78 316 SER B C 1
ATOM 4744 O O . SER B 2 319 ? -61.144 28.547 -6.877 1.00 46.76 316 SER B O 1
ATOM 4747 N N . MET B 2 320 ? -60.817 29.931 -5.127 1.00 50.56 317 MET B N 1
ATOM 4748 C CA . MET B 2 320 ? -60.538 28.852 -4.185 1.00 47.26 317 MET B CA 1
ATOM 4749 C C . MET B 2 320 ? -61.752 27.963 -3.949 1.00 45.27 317 MET B C 1
ATOM 4750 O O . MET B 2 320 ? -61.590 26.772 -3.677 1.00 47.39 317 MET B O 1
ATOM 4755 N N . ASP B 2 321 ? -62.947 28.514 -4.067 1.00 48.04 318 ASP B N 1
ATOM 4756 C CA . ASP B 2 321 ? -64.171 27.714 -3.852 1.00 46.02 318 ASP B CA 1
ATOM 4757 C C . ASP B 2 321 ? -64.344 26.691 -4.967 1.00 50.48 318 ASP B C 1
ATOM 4758 O O . ASP B 2 321 ? -65.102 25.790 -4.774 1.00 53.38 318 ASP B O 1
ATOM 4763 N N . ASN B 2 322 ? -63.672 26.862 -6.096 1.00 49.48 319 ASN B N 1
ATOM 4764 C CA . ASN B 2 322 ? -63.823 25.914 -7.225 1.00 45.22 319 ASN B CA 1
ATOM 4765 C C . ASN B 2 322 ? -62.687 24.899 -7.185 1.00 41.62 319 ASN B C 1
ATOM 4766 O O . ASN B 2 322 ? -61.593 25.249 -7.491 1.00 40.76 319 ASN B O 1
ATOM 4771 N N . GLU B 2 323 ? -62.984 23.673 -6.802 1.00 40.63 320 GLU B N 1
ATOM 4772 C CA . GLU B 2 323 ? -61.938 22.638 -6.697 1.00 41.46 320 GLU B CA 1
ATOM 4773 C C . GLU B 2 323 ? -61.295 22.350 -8.054 1.00 41.38 320 GLU B C 1
ATOM 4774 O O . GLU B 2 323 ? -60.199 21.856 -8.062 1.00 39.92 320 GLU B O 1
ATOM 4780 N N . ASN B 2 324 ? -61.960 22.677 -9.151 1.00 44.12 321 ASN B N 1
ATOM 4781 C CA . ASN B 2 324 ? -61.382 22.433 -10.498 1.00 42.48 321 ASN B CA 1
ATOM 4782 C C . ASN B 2 324 ? -60.169 23.338 -10.719 1.00 39.29 321 ASN B C 1
ATOM 4783 O O . ASN B 2 324 ? -59.339 22.988 -11.500 1.00 40.79 321 ASN B O 1
ATOM 4788 N N . MET B 2 325 ? -60.105 24.460 -10.020 1.00 38.70 322 MET B N 1
ATOM 4789 C CA . MET B 2 325 ? -59.004 25.406 -10.132 1.00 38.37 322 MET B CA 1
ATOM 4790 C C . MET B 2 325 ? -57.808 25.059 -9.251 1.00 39.28 322 MET B C 1
ATOM 4791 O O . MET B 2 325 ? -56.752 25.678 -9.409 1.00 38.43 322 MET B O 1
ATOM 4796 N N . HIS B 2 326 ? -57.935 24.098 -8.336 1.00 37.61 323 HIS B N 1
ATOM 4797 C CA . HIS B 2 326 ? -56.871 23.855 -7.366 1.00 37.93 323 HIS B CA 1
ATOM 4798 C C . HIS B 2 326 ? -55.636 23.273 -8.036 1.00 38.72 323 HIS B C 1
ATOM 4799 O O . HIS B 2 326 ? -55.735 22.391 -8.887 1.00 34.83 323 HIS B O 1
ATOM 4806 N N . THR B 2 327 ? -54.469 23.759 -7.630 1.00 36.28 324 THR B N 1
ATOM 4807 C CA . THR B 2 327 ? -53.199 23.178 -8.028 1.00 33.88 324 THR B CA 1
ATOM 4808 C C . THR B 2 327 ? -52.897 21.953 -7.157 1.00 40.96 324 THR B C 1
ATOM 4809 O O . THR B 2 327 ? -53.574 21.699 -6.150 1.00 37.56 324 THR B O 1
ATOM 4813 N N . PRO B 2 328 ? -51.901 21.140 -7.531 1.00 40.30 325 PRO B N 1
ATOM 4814 C CA . PRO B 2 328 ? -51.670 19.885 -6.778 1.00 35.62 325 PRO B CA 1
ATOM 4815 C C . PRO B 2 328 ? -51.370 20.078 -5.291 1.00 40.59 325 PRO B C 1
ATOM 4816 O O . PRO B 2 328 ? -51.756 19.224 -4.482 1.00 40.28 325 PRO B O 1
ATOM 4820 N N . ASP B 2 329 ? -50.734 21.180 -4.888 1.00 40.27 326 ASP B N 1
ATOM 4821 C CA . ASP B 2 329 ? -50.426 21.356 -3.468 1.00 39.24 326 ASP B CA 1
ATOM 4822 C C . ASP B 2 329 ? -51.664 21.307 -2.585 1.00 40.77 326 ASP B C 1
ATOM 4823 O O . ASP B 2 329 ? -51.538 21.044 -1.387 1.00 39.90 326 ASP B O 1
ATOM 4828 N N . ILE B 2 330 ? -52.855 21.549 -3.130 1.00 39.56 327 ILE B N 1
ATOM 4829 C CA . ILE B 2 330 ? -54.052 21.467 -2.306 1.00 37.51 327 ILE B CA 1
ATOM 4830 C C . ILE B 2 330 ? -54.990 20.412 -2.868 1.00 36.33 327 ILE B C 1
ATOM 4831 O O . ILE B 2 330 ? -56.211 20.571 -2.830 1.00 41.28 327 ILE B O 1
ATOM 4836 N N . GLY B 2 331 ? -54.429 19.329 -3.384 1.00 34.53 328 GLY B N 1
ATOM 4837 C CA . GLY B 2 331 ? -55.238 18.210 -3.822 1.00 42.90 328 GLY B CA 1
ATOM 4838 C C . GLY B 2 331 ? -55.805 18.287 -5.230 1.00 41.94 328 GLY B C 1
ATOM 4839 O O . GLY B 2 331 ? -56.605 17.419 -5.595 1.00 37.69 328 GLY B O 1
ATOM 4840 N N . GLY B 2 332 ? -55.428 19.288 -6.029 1.00 39.46 329 GLY B N 1
ATOM 4841 C CA . GLY B 2 332 ? -56.021 19.502 -7.329 1.00 38.79 329 GLY B CA 1
ATOM 4842 C C . GLY B 2 332 ? -55.123 19.054 -8.467 1.00 39.94 329 GLY B C 1
ATOM 4843 O O . GLY B 2 332 ? -54.065 18.450 -8.275 1.00 41.44 329 GLY B O 1
ATOM 4844 N N . GLN B 2 333 ? -55.566 19.379 -9.688 1.00 46.01 330 GLN B N 1
ATOM 4845 C CA . GLN B 2 333 ? -54.840 19.027 -10.893 1.00 42.62 330 GLN B CA 1
ATOM 4846 C C . GLN B 2 333 ? -54.543 20.190 -11.817 1.00 40.68 330 GLN B C 1
ATOM 4847 O O . GLN B 2 333 ? -53.843 19.984 -12.819 1.00 40.50 330 GLN B O 1
ATOM 4853 N N . GLY B 2 334 ? -55.046 21.390 -11.536 1.00 38.69 331 GLY B N 1
ATOM 4854 C CA . GLY B 2 334 ? -54.890 22.490 -12.472 1.00 35.39 331 GLY B CA 1
ATOM 4855 C C . GLY B 2 334 ? -53.483 23.057 -12.494 1.00 34.29 331 GLY B C 1
ATOM 4856 O O . GLY B 2 334 ? -52.689 22.896 -11.560 1.00 35.48 331 GLY B O 1
ATOM 4857 N N . THR B 2 335 ? -53.168 23.727 -13.601 1.00 33.01 332 THR B N 1
ATOM 4858 C CA . THR B 2 335 ? -51.908 24.431 -13.768 1.00 31.25 332 THR B CA 1
ATOM 4859 C C . THR B 2 335 ? -51.986 25.805 -13.111 1.00 33.21 332 THR B C 1
ATOM 4860 O O . THR B 2 335 ? -53.067 26.301 -12.767 1.00 31.19 332 THR B O 1
ATOM 4864 N N . THR B 2 336 ? -50.823 26.447 -12.976 1.00 33.93 333 THR B N 1
ATOM 4865 C CA . THR B 2 336 ? -50.799 27.838 -12.525 1.00 33.07 333 THR B CA 1
ATOM 4866 C C . THR B 2 336 ? -51.577 28.733 -13.478 1.00 33.59 333 THR B C 1
ATOM 4867 O O . THR B 2 336 ? -52.411 29.542 -13.048 1.00 32.63 333 THR B O 1
ATOM 4871 N N . SER B 2 337 ? -51.306 28.606 -14.788 1.00 33.71 334 SER B N 1
ATOM 4872 C CA . SER B 2 337 ? -51.916 29.524 -15.744 1.00 31.85 334 SER B CA 1
ATOM 4873 C C . SER B 2 337 ? -53.431 29.357 -15.781 1.00 29.16 334 SER B C 1
ATOM 4874 O O . SER B 2 337 ? -54.157 30.342 -15.921 1.00 33.61 334 SER B O 1
ATOM 4877 N N . GLU B 2 338 ? -53.936 28.133 -15.629 1.00 27.44 335 GLU B N 1
ATOM 4878 C CA . GLU B 2 338 ? -55.383 27.964 -15.533 1.00 29.82 335 GLU B CA 1
ATOM 4879 C C . GLU B 2 338 ? -55.954 28.668 -14.295 1.00 36.31 335 GLU B C 1
ATOM 4880 O O . GLU B 2 338 ? -57.047 29.251 -14.351 1.00 33.45 335 GLU B O 1
ATOM 4886 N N . ALA B 2 339 ? -55.240 28.616 -13.164 1.00 32.79 336 ALA B N 1
ATOM 4887 C CA . ALA B 2 339 ? -55.703 29.344 -11.980 1.00 36.71 336 ALA B CA 1
ATOM 4888 C C . ALA B 2 339 ? -55.723 30.846 -12.244 1.00 36.61 336 ALA B C 1
ATOM 4889 O O . ALA B 2 339 ? -56.726 31.525 -11.981 1.00 35.94 336 ALA B O 1
ATOM 4891 N N . ILE B 2 340 ? -54.627 31.373 -12.799 1.00 34.36 337 ILE B N 1
ATOM 4892 C CA . ILE B 2 340 ? -54.571 32.781 -13.190 1.00 34.47 337 ILE B CA 1
ATOM 4893 C C . ILE B 2 340 ? -55.689 33.122 -14.171 1.00 39.94 337 ILE B C 1
ATOM 4894 O O . ILE B 2 340 ? -56.301 34.194 -14.083 1.00 39.46 337 ILE B O 1
ATOM 4899 N N . GLN B 2 341 ? -55.971 32.224 -15.122 1.00 34.95 338 GLN B N 1
ATOM 4900 C CA . GLN B 2 341 ? -57.053 32.475 -16.073 1.00 36.99 338 GLN B CA 1
ATOM 4901 C C . GLN B 2 341 ? -58.380 32.657 -15.353 1.00 39.89 338 GLN B C 1
ATOM 4902 O O . GLN B 2 341 ? -59.184 33.524 -15.715 1.00 39.86 338 GLN B O 1
ATOM 4908 N N . ASP B 2 342 ? -58.625 31.849 -14.329 1.00 37.81 339 ASP B N 1
ATOM 4909 C CA . ASP B 2 342 ? -59.883 31.944 -13.603 1.00 43.65 339 ASP B CA 1
ATOM 4910 C C . ASP B 2 342 ? -59.922 33.197 -12.731 1.00 44.63 339 ASP B C 1
ATOM 4911 O O . ASP B 2 342 ? -60.970 33.843 -12.607 1.00 43.40 339 ASP B O 1
ATOM 4916 N N . VAL B 2 343 ? -58.792 33.559 -12.121 1.00 41.40 340 VAL B N 1
ATOM 4917 C CA . VAL B 2 343 ? -58.730 34.817 -11.379 1.00 42.53 340 VAL B CA 1
ATOM 4918 C C . VAL B 2 343 ? -59.059 35.992 -12.303 1.00 43.76 340 VAL B C 1
ATOM 4919 O O . VAL B 2 343 ? -59.927 36.823 -12.004 1.00 41.83 340 VAL B O 1
ATOM 4923 N N . ILE B 2 344 ? -58.408 36.048 -13.464 1.00 42.79 341 ILE B N 1
ATOM 4924 C CA . ILE B 2 344 ? -58.590 37.181 -14.365 1.00 43.49 341 ILE B CA 1
ATOM 4925 C C . ILE B 2 344 ? -60.013 37.220 -14.915 1.00 46.78 341 ILE B C 1
ATOM 4926 O O . ILE B 2 344 ? -60.610 38.294 -15.046 1.00 50.17 341 ILE B O 1
ATOM 4931 N N . ARG B 2 345 ? -60.596 36.057 -15.210 1.00 46.76 342 ARG B N 1
ATOM 4932 C CA . ARG B 2 345 ? -61.984 36.037 -15.660 1.00 47.77 342 ARG B CA 1
ATOM 4933 C C . ARG B 2 345 ? -62.925 36.612 -14.607 1.00 52.35 342 ARG B C 1
ATOM 4934 O O . ARG B 2 345 ? -63.979 37.154 -14.958 1.00 52.47 342 ARG B O 1
ATOM 4936 N N . HIS B 2 346 ? -62.562 36.525 -13.321 1.00 50.49 343 HIS B N 1
ATOM 4937 C CA . HIS B 2 346 ? -63.435 36.962 -12.237 1.00 49.89 343 HIS B CA 1
ATOM 4938 C C . HIS B 2 346 ? -63.162 38.384 -11.776 1.00 50.72 343 HIS B C 1
ATOM 4939 O O . HIS B 2 346 ? -63.877 38.884 -10.904 1.00 52.00 343 HIS B O 1
ATOM 4946 N N . ILE B 2 347 ? -62.153 39.043 -12.327 1.00 51.59 344 ILE B N 1
ATOM 4947 C CA . ILE B 2 347 ? -61.928 40.459 -12.073 1.00 51.38 344 ILE B CA 1
ATOM 4948 C C . ILE B 2 347 ? -62.712 41.232 -13.129 1.00 60.26 344 ILE B C 1
ATOM 4949 O O . ILE B 2 347 ? -62.343 41.249 -14.309 1.00 57.45 344 ILE B O 1
ATOM 4954 N N . ARG B 2 348 ? -63.809 41.854 -12.708 1.00 63.17 345 ARG B N 1
ATOM 4955 C CA . ARG B 2 348 ? -64.684 42.573 -13.627 1.00 65.87 345 ARG B CA 1
ATOM 4956 C C . ARG B 2 348 ? -65.184 43.869 -12.989 1.00 72.49 345 ARG B C 1
ATOM 4957 O O . ARG B 2 348 ? -64.499 44.896 -13.015 1.00 74.36 345 ARG B O 1
#

Secondary structure (DSSP, 8-state):
--EEEEE--STTHHHHHHHHHHHHHHTT-S-EEEE-----B--B--HHHHHHHHHH-EEEE-------HHHHHHHHHT--EEEEEEE--TTS--S----EEEEEEE-SSBTTS--EEEEETTEEEEEEEEEHHHHHHHHHHHHHHHHHTT--EEEEEE-TTTSHHHHHHHHHHHHHHHHT-TTSEEEEEEHHHHHHHHTT-GGG--EEEE-HHHHHHHHHHHHHHHT-TTS--EEEE-GGG-EEEE--S---GGGTTTT----HHHHHHHHHHHHHHT-HHHHHHHHHHHHHHHHH-SS-BTTSSS-B-HHHHHHHHHHHHHS--/-EEEEEE--STTHHHHHHHHHHHHHHTT-SEEEEE----S-SSSHHHHHHHHHHHHHSEEEE-PPP--TTS-TTS--HHHHHHHHTT--EEEEEEE--TTS--S--S-EEEEEEE-SSBTTS--EEEEETTEEEEEEEEEHHHHHHHHHHHHHHHHHTT--EEEEEE-TTTSTTHHHHHHHHHHHHHTT-TTSEEEEEEHHHHHHHHTT-GGG-SEEEE-HHHHHHHHHHHHHHHT-TTT-EEEEE-SS-EEEEETT----GGGTTSS----HHHHHHHHHHHHHTT-HHHHHHHHHHHHHHHT-GGG--GGGT----HHHHHHHHHHH--

Radius of gyration: 26.03 Å; Cα contacts (8 Å, |Δi|>4): 1497; chains: 2; bounding box: 54×72×67 Å

Sequence (656 aa):
VQTVTLIPGDGIGPEISAAVMKIFDAAKAPIQWEERNVTAIQWMIPSEAKESMDKNKMGLKGPLKTPSMNLLLRKTFDLYANVRPCVSIEGYKTPYTDVNIVTIRENTEGEYSGIEHVIVDGVVQSIKLITEGASKRIAEFAFEYARNNHRSNVTAVHKANIMRMSDGLFLQKCREVAESCKDIKFNEMYLDTVCLNMVQDPSQFDVLVMPNLYGDILSDLCAGLIGGLGVTPSGNIGANGVAIFESVHGTAPDIAGKDMANPTALLLSAVMMLRHMGLFDHAARIEAACFATIKDGKSLTKDLGGNAKCSDFTEEICRRVKDLDRHTVTMIPGDGIGPELMLHVKSVFRHACVPVDFEEVHVSSNADEEDIRNAIMAIRRNRVALKGNIETNHNLPPSHKSRNNILRTSLDLYANVIHCKSLPGVVTRHKDIDILIVRENTEGEYSSLEHESVAGVVESLKIITKAKSLRIAEYAFKLAQESGRKKVTAVHKANIMKLGDGLFLQCCREVAARYPQITFENMIVDNTTMQLVSRPQQFDVMVMPNLYGNIVNNVCAGLVGGPGLVAGANYGHVYAVFETATRNTGKSIANKNIANPTATLLASCMMLDHLKLHSYATSIRKAVLASMDNENMHTPDIGGQGTTSEAIQDVIRHIR

Foldseek 3Di:
DAEEEEEQADQQSVVLVVLLQLLCVLLVPVYDYDYDYFDQPPNATDPVRLVRCLVRLEYQHEAHDDVPVVVRVCVSFVQQWKKWWFAAFQLQDDPFHQATEIEIEGAAFAQPPVDKDPPDPPDIDGDGDADLVSLLVSLLVLLVVCVLVVWAEEEEEFDCVVVVPRRVSSVVSNVVSCVVRVSHHYYYDYLVVCVVVCVVHNNVHIYYYYYHVSSVVVSQVSCVRRQGLLAIKMKTAGPPSHIYIYRPDHSPNVCRPVQQGRSNHSNLSVLVSCVVVPVPVSSVLLVVLLSVLSNVVPADGVSSPDPHGNVSSSVSSSVRSSPDD/DAEAEEEQAFAQSVVLVVLLVVLCVLLVPPYDYDYAYDDQDLDCPRLVVSLVVCVVRLEYEYAFHDDDVVDDLSRAGSVLVSLQVNVLQWKWWWQAAFPLQDFPDHLATEIETEGRNFFQRVSDKDPPDPPRIDGDGDADLVSLLVSLLVLLVVCVVVVHAEEEEEFACVPVVPRRVSSVVSNVVVCVVVVRHHYHYDYLVVLLVCCVPPNNVHYYYYYYHVSSLVVLQSSQVRNQHQLAMKMWRHDPRHIYIYGSNSDNNNVCGPPQQRRSNHSQLSVLVSCVVVVVNVSSVLQNVLSSVLSNDQQLDGPSSPYPDGNVSNSVSSSVSRD

InterPro domains:
  IPR004434 Isocitrate dehydrogenase NAD-dependent [TIGR00175] (29-362)
  IPR019818 Isocitrate/isopropylmalate dehydrogenase, conserved site [PS00470] (253-272)
  IPR024084 Isopropylmalate dehydrogenase-like domain [PF00180] (33-358)
  IPR024084 Isopropylmalate dehydrogenase-like domain [SM01329] (33-358)

Nearest PDB structures (foldseek):
  6l59-assembly1_A  TM=1.003E+00  e=2.058E-68  Homo sapiens
  5gri-assembly1_A  TM=1.001E+00  e=1.034E-64  Homo sapiens
  5grl-assembly1_A  TM=1.001E+00  e=2.507E-63  Homo sapiens
  8grd-assembly1_A  TM=9.940E-01  e=8.610E-62  Homo sapiens
  8gs5-assembly1_G  TM=9.953E-01  e=3.951E-60  Homo sapiens

Solvent-accessible surface area: 25082 Å² total; per-residue (Å²): 165,78,40,0,0,0,3,16,22,66,30,8,0,66,37,0,0,53,7,0,46,104,0,1,116,23,5,78,11,32,16,121,22,59,95,68,110,10,67,36,76,105,178,96,7,26,93,59,2,25,61,8,2,73,73,21,76,20,0,0,15,0,6,43,68,158,90,66,31,102,74,16,3,40,137,62,11,52,8,28,0,10,0,16,25,0,62,22,15,137,30,54,161,23,67,2,104,71,4,56,0,1,1,0,31,4,21,33,11,0,15,28,28,78,75,38,89,88,88,90,145,16,40,8,23,6,13,8,44,2,24,76,49,19,1,84,79,0,0,87,22,0,2,100,31,0,104,96,58,174,41,75,52,0,6,0,0,2,4,0,22,19,5,18,50,0,0,17,21,1,3,87,7,0,80,76,11,5,116,89,14,154,102,13,139,40,58,55,35,58,0,18,34,0,0,6,35,0,4,52,62,0,58,90,9,20,0,0,1,0,1,1,1,0,0,18,0,0,1,21,0,0,0,8,0,3,25,14,50,28,5,0,12,0,0,10,16,6,26,129,51,6,0,2,1,18,2,43,31,51,17,30,103,112,35,26,63,133,53,70,2,12,0,1,0,0,0,16,0,0,2,24,0,0,82,83,64,29,58,114,108,46,0,50,48,0,34,55,4,0,56,36,1,10,55,80,47,86,11,15,0,132,79,21,64,31,85,22,39,4,51,90,0,3,37,20,0,9,139,74,0,136,123,40,129,191,70,61,0,0,0,0,8,16,46,20,27,6,59,29,7,7,115,38,0,48,34,0,9,160,87,17,98,6,28,10,61,34,60,73,26,116,16,48,102,94,75,82,64,102,44,2,123,78,0,18,104,2,0,96,143,24,135,10,0,1,9,12,21,4,68,22,65,35,98,55,82,53,98,18,84,7,9,11,9,19,3,17,60,50,5,50,0,18,0,0,13,2,82,0,109,25,32,114,22,14,138,47,91,14,140,98,1,52,0,14,0,0,3,3,0,5,6,0,12,7,31,48,85,36,76,89,74,95,98,9,42,2,37,7,29,10,27,2,20,90,74,56,1,42,42,0,0,62,51,0,0,113,40,0,88,119,61,53,39,151,45,0,2,0,0,9,11,18,74,60,6,143,80,0,0,19,36,1,12,84,1,0,105,67,0,16,83,139,31,119,101,12,71,50,79,60,34,54,0,7,61,0,0,18,44,0,1,67,139,0,77,33,9,24,0,0,0,0,1,0,1,0,0,7,0,0,2,3,0,0,0,3,2,4,6,0,44,9,7,9,11,0,1,3,46,12,136,89,34,0,1,0,11,29,3,6,31,48,21,21,123,93,62,15,134,125,63,56,1,11,5,5,1,10,2,23,0,0,0,50,0,0,39,77,21,158,24,80,86,67,0,54,46,0,61,140,4,2,72,46,5,14,95,55,134,117,46,10,2,64,59,22,76,14,171,9,41,1,52,86,8,10,124,14,5,43,71,100,14,138